Protein AF-A0AA36NH70-F1 (afdb_monomer)

Secondary structure (DSSP, 8-state):
-----------S-SS--TTPPPEEEHHHHHHHHHHHHHHHHHHHHHHHHHHT-TT-TT---EEE-SSS-EEE-STTSS-TTT--HHHHHHHHHHHHHHHTTSPPPHHHHHHHHHHHHHHHH-SEEGGGTEEEEEETTEEEEEEESSTT-S-EEE-HHHHHHHHHHHHHHHHHTT-GGGGTTHHHHHHHHHHHS-GGGTTSTTS-HHHHHHHHHHHHHHHHHS-TTSHHHHHHHHHHHHHHHHHHHHHHH-TT---HHHHHHHHHHTTSS--HHHHHHHHHHHHHHHHHHTT-SHHHHS--SS-TTTSS-HHHHH-SSS--HHHHHHHHHHHHHH--HHHHHHHHHHHHHHHHHHB-BTTB-GGG-TT---TTTTT-B---HHHHHHTT--EEEHHHHHHHHHHHHHHHHHHHHSEEE---GGGSTTSS--

pLDDT: mean 85.21, std 16.35, range [26.17, 98.0]

Mean predicted aligned error: 7.75 Å

Foldseek 3Di:
DDDPDQDDPPPDDDDDDPPDFAAGAQVCLVVLLVLLVVLLVFLLVLLLLQLPPPPAHLFFFWWADDPDTDTDTALLSDDVVQDWLVVSLLLSLLSLLLSLLDQDDPSSLVSSVVNLCCLQPPQDRVRSQWGWDQDVNATFIWHAGHRPDPDIDGALLSLLSSLLSQQSSCVSNVNLCSCVNVLSSVVNSCVNCPPVCLPPPPDDLQSLLSSLLSLLSNLLRHDPPDPSNVVSVVVSVVSVVSSVVVCVVDVVRAYLSNLQSLLSPLVDPDDPVVNVVSVVVNVVNVCQQQVVDVVLVPPPDPPVPRNHGVCRVQPDLWQCLRVLLSLLSSCLRSSPNVSLVSSSVNLVSQSVAFADDQVHPDPLDHPRDDPSRHSFGDTDPVVCVVSVGRIGGSSRSSSSSSSSSSSSSSSVVHHHDHDDPVPPVVVVVD

Organism: NCBI:txid2562239

Sequence (430 aa):
MLAMLGLLVAGLGGALGRDAPAALEASYKERIQGLLNASAEAAAQHLSKRLALKSELFGGYEFEYGEQVRWLHGCLDIVVDRDSVENCVLRQLQALTALCGVPLSKDSKTIVEKHVKHLLKAKSYPSLGMRLQQISGASVFVFQKQPGSSDVDASPAIQASVLMAAARCGEALGKKNYLDDAESWFLGLQKIYPESLWNESFISYHRSAIMWESLAVTALHVGEQSSFHEDLEEYLHRFEAFLRRAWEGNAEYWSFASARALAIRWPSKAAKKQRLLLKRWATEHVDRFLGRSESFRLQKGPEVGISQGILARIGGARYTCGPLQGLASLAAMLMDAELVQVVLQLLEKDVNRYQLSQLNPGPLGEGSETSETLGAFFRDDDQLQLEKRSSMRVDDTAMCLLAISHMLEALTAIKGVVVNTERIDKQEEL

Solvent-accessible surface area (backbone atoms only — not comparable to full-atom values): 23343 Å² total; per-residue (Å²): 141,80,88,79,78,83,78,75,86,71,77,89,69,81,98,76,70,99,76,63,71,35,69,40,51,34,68,58,49,53,53,52,51,52,54,46,50,54,50,38,52,35,23,44,51,25,54,40,56,32,52,53,41,90,90,34,64,67,22,53,45,34,40,36,57,68,100,65,75,47,72,32,36,30,29,53,60,60,61,68,93,68,48,49,22,66,57,42,37,48,33,52,41,44,30,55,36,30,49,36,64,47,94,67,51,76,66,45,46,55,45,50,51,53,50,49,52,44,67,74,71,49,57,63,38,72,31,41,37,30,34,58,42,78,57,95,88,17,41,35,54,32,32,31,64,43,66,95,47,90,54,66,46,72,46,58,48,50,39,26,38,51,44,20,30,36,28,44,37,17,56,66,67,74,36,75,77,56,47,74,60,43,54,42,36,50,51,19,33,48,69,81,54,35,79,89,53,68,86,41,91,87,60,51,70,56,54,54,20,45,25,47,24,18,46,39,52,22,56,74,60,43,56,83,89,37,69,62,35,53,58,50,51,55,49,48,56,55,49,50,55,51,52,49,53,54,39,75,75,31,93,80,60,73,44,41,37,41,39,29,22,33,38,57,51,28,82,42,93,58,58,72,69,56,30,52,50,35,46,50,53,44,50,52,52,50,28,48,36,71,44,67,36,66,78,47,74,68,54,85,63,94,63,82,78,71,62,48,24,50,50,67,75,55,53,76,96,52,66,44,37,73,56,32,32,7,51,21,32,34,22,44,64,67,35,43,47,68,54,39,50,52,47,52,53,51,47,54,50,36,52,75,68,30,32,27,38,101,90,32,45,60,97,59,36,88,93,56,68,48,91,78,51,40,25,33,26,50,70,39,68,70,59,28,58,76,53,72,49,57,58,35,39,45,40,52,25,20,27,34,39,42,17,43,47,34,40,53,57,31,55,73,74,41,46,64,40,86,80,78,70,82,64,62,77,68,66,81,78,117

Radius of gyration: 22.33 Å; Cα contacts (8 Å, |Δi|>4): 635; chains: 1; bounding box: 69×58×55 Å

Structure (mmCIF, N/CA/C/O backbone):
data_AF-A0AA36NH70-F1
#
_entry.id   AF-A0AA36NH70-F1
#
loop_
_atom_site.group_PDB
_atom_site.id
_atom_site.type_symbol
_atom_site.label_atom_id
_atom_site.label_alt_id
_atom_site.label_comp_id
_atom_site.label_asym_id
_atom_site.label_entity_id
_atom_site.label_seq_id
_atom_site.pdbx_PDB_ins_code
_atom_site.Cartn_x
_atom_site.Cartn_y
_atom_site.Cartn_z
_atom_site.occupancy
_atom_site.B_iso_or_equiv
_atom_site.auth_seq_id
_atom_site.auth_comp_id
_atom_site.auth_asym_id
_atom_site.auth_atom_id
_atom_site.pdbx_PDB_model_num
ATOM 1 N N . MET A 1 1 ? 25.972 1.849 -22.869 1.00 27.44 1 MET A N 1
ATOM 2 C CA . MET A 1 1 ? 24.838 0.921 -22.664 1.00 27.44 1 MET A CA 1
ATOM 3 C C . MET A 1 1 ? 25.370 -0.504 -22.720 1.00 27.44 1 MET A C 1
ATOM 5 O O . MET A 1 1 ? 25.404 -1.093 -23.789 1.00 27.44 1 MET A O 1
ATOM 9 N N . LEU A 1 2 ? 25.879 -1.015 -21.599 1.00 26.45 2 LEU A N 1
ATOM 10 C CA . LEU A 1 2 ? 26.348 -2.397 -21.472 1.00 26.45 2 LEU A CA 1
ATOM 11 C C . LEU A 1 2 ? 25.285 -3.173 -20.694 1.00 26.45 2 LEU A C 1
ATOM 13 O O . LEU A 1 2 ? 24.949 -2.800 -19.572 1.00 26.45 2 LEU A O 1
ATOM 17 N N . ALA A 1 3 ? 24.741 -4.217 -21.313 1.00 29.30 3 ALA A N 1
ATOM 18 C CA . ALA A 1 3 ? 23.905 -5.200 -20.648 1.00 29.30 3 ALA A CA 1
ATOM 19 C C . ALA A 1 3 ? 24.790 -6.012 -19.687 1.00 29.30 3 ALA A C 1
ATOM 21 O O . ALA A 1 3 ? 25.536 -6.884 -20.123 1.00 29.30 3 ALA A O 1
ATOM 22 N N . MET A 1 4 ? 24.744 -5.708 -18.388 1.00 30.70 4 MET A N 1
ATOM 23 C CA . MET A 1 4 ? 25.262 -6.622 -17.370 1.00 30.70 4 MET A CA 1
ATOM 24 C C . MET A 1 4 ? 24.260 -7.768 -17.213 1.00 30.70 4 MET A C 1
ATOM 26 O O . MET A 1 4 ? 23.215 -7.613 -16.580 1.00 30.70 4 MET A O 1
ATOM 30 N N . LEU A 1 5 ? 24.577 -8.919 -17.809 1.00 36.41 5 LEU A N 1
ATOM 31 C CA . LEU A 1 5 ? 23.984 -10.190 -17.408 1.00 36.41 5 LEU A CA 1
ATOM 32 C C . LEU A 1 5 ? 24.400 -10.462 -15.957 1.00 36.41 5 LEU A C 1
ATOM 34 O O . LEU A 1 5 ? 25.555 -10.785 -15.694 1.00 36.41 5 LEU A O 1
ATOM 38 N N . GLY A 1 6 ? 23.458 -10.358 -15.020 1.00 35.00 6 GLY A N 1
ATOM 39 C CA . GLY A 1 6 ? 23.617 -10.962 -13.701 1.00 35.00 6 GLY A CA 1
ATOM 40 C C . GLY A 1 6 ? 23.665 -12.480 -13.864 1.00 35.00 6 GLY A C 1
ATOM 41 O O . GLY A 1 6 ? 22.633 -13.112 -14.091 1.00 35.00 6 GLY A O 1
ATOM 42 N N . LEU A 1 7 ? 24.865 -13.056 -13.812 1.00 38.28 7 LEU A N 1
ATOM 43 C CA . LEU A 1 7 ? 25.080 -14.499 -13.861 1.00 38.28 7 LEU A CA 1
ATOM 44 C C . LEU A 1 7 ? 24.670 -15.113 -12.517 1.00 38.28 7 LEU A C 1
ATOM 46 O O . LEU A 1 7 ? 25.350 -14.968 -11.504 1.00 38.28 7 LEU A O 1
ATOM 50 N N . LEU A 1 8 ? 23.547 -15.833 -12.522 1.00 44.66 8 LEU A N 1
ATOM 51 C CA . LEU A 1 8 ? 23.247 -16.835 -11.505 1.00 44.66 8 LEU A CA 1
ATOM 52 C C . LEU A 1 8 ? 24.338 -17.908 -11.563 1.00 44.66 8 LEU A C 1
ATOM 54 O O . LEU A 1 8 ? 24.499 -18.577 -12.584 1.00 44.66 8 LEU A O 1
ATOM 58 N N . VAL A 1 9 ? 25.039 -18.138 -10.452 1.00 42.31 9 VAL A N 1
ATOM 59 C CA . VAL A 1 9 ? 25.768 -19.396 -10.256 1.00 42.31 9 VAL A CA 1
ATOM 60 C C . VAL A 1 9 ? 24.725 -20.472 -9.948 1.00 42.31 9 VAL A C 1
ATOM 62 O O . VAL A 1 9 ? 24.492 -20.838 -8.799 1.00 42.31 9 VAL A O 1
ATOM 65 N N . ALA A 1 10 ? 24.040 -20.948 -10.986 1.00 41.44 10 ALA A N 1
ATOM 66 C CA . ALA A 1 10 ? 23.302 -22.196 -10.913 1.00 41.44 10 ALA A CA 1
ATOM 67 C C . ALA A 1 10 ? 24.340 -23.320 -10.982 1.00 41.44 10 ALA A C 1
ATOM 69 O O . ALA A 1 10 ? 24.957 -23.545 -12.023 1.00 41.44 10 ALA A O 1
ATOM 70 N N . GLY A 1 11 ? 24.583 -23.990 -9.855 1.00 31.78 11 GLY A N 1
ATOM 71 C CA . GLY A 1 11 ? 25.415 -25.187 -9.829 1.00 31.78 11 GLY A CA 1
ATOM 72 C C . GLY A 1 11 ? 24.916 -26.188 -10.872 1.00 31.78 11 GLY A C 1
ATOM 73 O O . GLY A 1 11 ? 23.765 -26.620 -10.831 1.00 31.78 11 GLY A O 1
ATOM 74 N N . LEU A 1 12 ? 25.780 -26.523 -11.829 1.00 33.38 12 LEU A N 1
ATOM 75 C CA . LEU A 1 12 ? 25.567 -27.592 -12.796 1.00 33.38 12 LEU A CA 1
ATOM 76 C C . LEU A 1 12 ? 25.369 -28.918 -12.051 1.00 33.38 12 LEU A C 1
ATOM 78 O O . LEU A 1 12 ? 26.298 -29.418 -11.422 1.00 33.38 12 LEU A O 1
ATOM 82 N N . GLY A 1 13 ? 24.173 -29.500 -12.153 1.00 26.17 13 GLY A N 1
ATOM 83 C CA . GLY A 1 13 ? 23.936 -30.891 -11.768 1.00 26.17 13 GLY A CA 1
ATOM 84 C C . GLY A 1 13 ? 22.535 -31.177 -11.240 1.00 26.17 13 GLY A C 1
ATOM 85 O O . GLY A 1 13 ? 22.262 -30.964 -10.070 1.00 26.17 13 GLY A O 1
ATOM 86 N N . GLY A 1 14 ? 21.680 -31.712 -12.116 1.00 28.19 14 GLY A N 1
ATOM 87 C CA . GLY A 1 14 ? 20.638 -32.703 -11.817 1.00 28.19 14 GLY A CA 1
ATOM 88 C C . GLY A 1 14 ? 19.813 -32.577 -10.528 1.00 28.19 14 GLY A C 1
ATOM 89 O O . GLY A 1 14 ? 20.252 -32.941 -9.446 1.00 28.19 14 GLY A O 1
ATOM 90 N N . ALA A 1 15 ? 18.529 -32.258 -10.698 1.00 37.06 15 ALA A N 1
ATOM 91 C CA . ALA A 1 15 ? 17.445 -32.763 -9.852 1.00 37.06 15 ALA A CA 1
ATOM 92 C C . ALA A 1 15 ? 17.518 -32.501 -8.330 1.00 37.06 15 ALA A C 1
ATOM 94 O O . ALA A 1 15 ? 17.028 -33.323 -7.572 1.00 37.06 15 ALA A O 1
ATOM 95 N N . LEU A 1 16 ? 18.021 -31.361 -7.853 1.00 38.53 16 LEU A N 1
ATOM 96 C CA . LEU A 1 16 ? 17.835 -30.919 -6.461 1.00 38.53 16 LEU A CA 1
ATOM 97 C C . LEU A 1 16 ? 17.857 -29.386 -6.398 1.00 38.53 16 LEU A C 1
ATOM 99 O O . LEU A 1 16 ? 18.796 -28.773 -6.891 1.00 38.53 16 LEU A O 1
ATOM 103 N N . GLY A 1 17 ? 16.850 -28.764 -5.770 1.00 37.66 17 GLY A N 1
ATOM 104 C CA . GLY A 1 17 ? 16.964 -27.351 -5.384 1.00 37.66 17 GLY A CA 1
ATOM 105 C C . GLY A 1 17 ? 15.691 -26.506 -5.344 1.00 37.66 17 GLY A C 1
ATOM 106 O O . GLY A 1 17 ? 15.771 -25.325 -5.648 1.00 37.66 17 GLY A O 1
ATOM 107 N N . ARG A 1 18 ? 14.530 -27.040 -4.936 1.00 46.75 18 ARG A N 1
ATOM 108 C CA . ARG A 1 18 ? 13.398 -26.179 -4.517 1.00 46.75 18 ARG A CA 1
ATOM 109 C C . ARG A 1 18 ? 13.630 -25.487 -3.158 1.00 46.75 18 ARG A C 1
ATOM 111 O O . ARG A 1 18 ? 12.775 -24.726 -2.729 1.00 46.75 18 ARG A O 1
ATOM 118 N N . ASP A 1 19 ? 14.785 -25.720 -2.523 1.00 46.69 19 ASP A N 1
ATOM 119 C CA . ASP A 1 19 ? 15.074 -25.315 -1.140 1.00 46.69 19 ASP A CA 1
ATOM 120 C C . ASP A 1 19 ? 16.402 -24.549 -0.955 1.00 46.69 19 ASP A C 1
ATOM 122 O O . ASP A 1 19 ? 16.800 -24.293 0.182 1.00 46.69 19 ASP A O 1
ATOM 126 N N . ALA A 1 20 ? 17.126 -24.186 -2.023 1.00 54.47 20 ALA A N 1
ATOM 127 C CA . ALA A 1 20 ? 18.326 -23.364 -1.854 1.00 54.47 20 ALA A CA 1
ATOM 128 C C . ALA A 1 20 ? 17.901 -21.905 -1.587 1.00 54.47 20 ALA A C 1
ATOM 130 O O . ALA A 1 20 ? 17.235 -21.319 -2.443 1.00 54.47 20 ALA A O 1
ATOM 131 N N . PRO A 1 21 ? 18.245 -21.308 -0.427 1.00 64.19 21 PRO A N 1
ATOM 132 C CA . PRO A 1 21 ? 17.917 -19.913 -0.160 1.00 64.19 21 PRO A CA 1
ATOM 133 C C . PRO A 1 21 ? 18.558 -19.014 -1.220 1.00 64.19 21 PRO A C 1
ATOM 135 O O . PRO A 1 21 ? 19.687 -19.273 -1.647 1.00 64.19 21 PRO A O 1
ATOM 138 N N . ALA A 1 22 ? 17.846 -17.957 -1.623 1.00 79.25 22 ALA A N 1
ATOM 139 C CA . ALA A 1 22 ? 18.359 -16.983 -2.577 1.00 79.25 22 ALA A CA 1
ATOM 140 C C . ALA A 1 22 ? 19.753 -16.477 -2.159 1.00 79.25 22 ALA A C 1
ATOM 142 O O . ALA A 1 22 ? 20.001 -16.130 -0.999 1.00 79.25 22 ALA A O 1
ATOM 143 N N . ALA A 1 23 ? 20.662 -16.433 -3.129 1.00 85.38 23 ALA A N 1
ATOM 144 C CA . ALA A 1 23 ? 21.997 -15.877 -2.998 1.00 85.38 23 ALA A CA 1
ATOM 145 C C . ALA A 1 23 ? 22.231 -14.910 -4.159 1.00 85.38 23 ALA A C 1
ATOM 147 O O . ALA A 1 23 ? 21.772 -15.153 -5.275 1.00 85.38 23 ALA A O 1
ATOM 148 N N . LEU A 1 24 ? 22.928 -13.811 -3.887 1.00 87.00 24 LEU A N 1
ATOM 149 C CA . LEU A 1 24 ? 23.236 -12.782 -4.879 1.00 87.00 24 LEU A CA 1
ATOM 150 C C . LEU A 1 24 ? 24.741 -12.598 -4.976 1.00 87.00 24 LEU A C 1
ATOM 152 O O . LEU A 1 24 ? 25.453 -12.781 -3.990 1.00 87.00 24 LEU A O 1
ATOM 156 N N . GLU A 1 25 ? 25.223 -12.176 -6.141 1.00 89.56 25 GLU A N 1
ATOM 157 C CA . GLU A 1 25 ? 26.582 -11.659 -6.253 1.00 89.56 25 GLU A CA 1
ATOM 158 C C . GLU A 1 25 ? 26.774 -10.514 -5.242 1.00 89.56 25 GLU A C 1
ATOM 160 O O . GLU A 1 25 ? 25.936 -9.613 -5.144 1.00 89.56 25 GLU A O 1
ATOM 165 N N . ALA A 1 26 ? 27.858 -10.561 -4.464 1.00 90.69 26 ALA A N 1
ATOM 166 C CA . ALA A 1 26 ? 28.104 -9.606 -3.385 1.00 90.69 26 ALA A CA 1
ATOM 167 C C . ALA A 1 26 ? 28.136 -8.151 -3.886 1.00 90.69 26 ALA A C 1
ATOM 169 O O . ALA A 1 26 ? 27.517 -7.286 -3.267 1.00 90.69 26 ALA A O 1
ATOM 170 N N . SER A 1 27 ? 28.778 -7.906 -5.035 1.00 92.75 27 SER A N 1
ATOM 171 C CA . SER A 1 27 ? 28.872 -6.576 -5.651 1.00 92.75 27 SER A CA 1
ATOM 172 C C . SER A 1 27 ? 27.488 -6.047 -6.067 1.00 92.75 27 SER A C 1
ATOM 174 O O . SER A 1 27 ? 27.124 -4.909 -5.761 1.00 92.75 27 SER A O 1
ATOM 176 N N . TYR A 1 28 ? 26.669 -6.901 -6.696 1.00 92.44 28 TYR A N 1
ATOM 177 C CA . TYR A 1 28 ? 25.306 -6.572 -7.095 1.00 92.44 28 TYR A CA 1
ATOM 178 C C . TYR A 1 28 ? 24.450 -6.260 -5.873 1.00 92.44 28 TYR A C 1
ATOM 180 O O . TYR A 1 28 ? 23.767 -5.239 -5.869 1.00 92.44 28 TYR A O 1
ATOM 188 N N . LYS A 1 29 ? 24.524 -7.103 -4.831 1.00 94.56 29 LYS A N 1
ATOM 189 C CA . LYS A 1 29 ? 23.794 -6.923 -3.572 1.00 94.56 29 LYS A CA 1
ATOM 190 C C . LYS A 1 29 ? 24.102 -5.565 -2.937 1.00 94.56 29 LYS A C 1
ATOM 192 O O . LYS A 1 29 ? 23.177 -4.846 -2.572 1.00 94.56 29 LYS A O 1
ATOM 197 N N . GLU A 1 30 ? 25.378 -5.215 -2.804 1.00 96.06 30 GLU A N 1
ATOM 198 C CA . GLU A 1 30 ? 25.799 -3.945 -2.203 1.00 96.06 30 GLU A CA 1
ATOM 199 C C . GLU A 1 30 ? 25.277 -2.746 -3.006 1.00 96.06 30 GLU A C 1
ATOM 201 O O . GLU A 1 30 ? 24.639 -1.847 -2.453 1.00 96.06 30 GLU A O 1
ATOM 206 N N . ARG A 1 31 ? 25.460 -2.778 -4.329 1.00 97.12 31 ARG A N 1
ATOM 207 C CA . ARG A 1 31 ? 25.008 -1.720 -5.237 1.00 97.12 31 ARG A CA 1
ATOM 208 C C . ARG A 1 31 ? 23.489 -1.541 -5.214 1.00 97.12 31 ARG A C 1
ATOM 210 O O . ARG A 1 31 ? 23.018 -0.411 -5.085 1.00 97.12 31 ARG A O 1
ATOM 217 N N . ILE A 1 32 ? 22.720 -2.629 -5.335 1.00 97.12 32 ILE A N 1
ATOM 218 C CA . ILE A 1 32 ? 21.254 -2.545 -5.354 1.00 97.12 32 ILE A CA 1
ATOM 219 C C . ILE A 1 32 ? 20.715 -2.104 -3.994 1.00 97.12 32 ILE A C 1
ATOM 221 O O . ILE A 1 32 ? 19.823 -1.266 -3.937 1.00 97.12 32 ILE A O 1
ATOM 225 N N . GLN A 1 33 ? 21.298 -2.579 -2.891 1.00 97.56 33 GLN A N 1
ATOM 226 C CA . GLN A 1 33 ? 20.913 -2.142 -1.551 1.00 97.56 33 GLN A CA 1
ATOM 227 C C . GLN A 1 33 ? 21.188 -0.644 -1.345 1.00 97.56 33 GLN A C 1
ATOM 229 O O . GLN A 1 33 ? 20.354 0.050 -0.765 1.00 97.56 33 GLN A O 1
ATOM 234 N N . GLY A 1 34 ? 22.312 -0.124 -1.853 1.00 98.00 34 GLY A N 1
ATOM 235 C CA . GLY A 1 34 ? 22.611 1.310 -1.848 1.00 98.00 34 GLY A CA 1
ATOM 236 C C . GLY A 1 34 ? 21.581 2.135 -2.625 1.00 98.00 34 GLY A C 1
ATOM 237 O O . GLY A 1 34 ? 21.043 3.105 -2.088 1.00 98.00 34 GLY A O 1
ATOM 238 N N . LEU A 1 35 ? 21.248 1.710 -3.850 1.00 97.94 35 LEU A N 1
ATOM 239 C CA . LEU A 1 35 ? 20.232 2.357 -4.689 1.00 97.94 35 LEU A CA 1
ATOM 240 C C . LEU A 1 35 ? 18.858 2.387 -4.001 1.00 97.94 35 LEU A C 1
ATOM 242 O O . LEU A 1 35 ? 18.221 3.436 -3.913 1.00 97.94 35 LEU A O 1
ATOM 246 N N . LEU A 1 36 ? 18.416 1.237 -3.490 1.00 98.00 36 LEU A N 1
ATOM 247 C CA . LEU A 1 36 ? 17.116 1.090 -2.841 1.00 98.00 36 LEU A CA 1
ATOM 248 C C . LEU A 1 36 ? 17.023 1.893 -1.537 1.00 98.00 36 LEU A C 1
ATOM 250 O O . LEU A 1 36 ? 15.992 2.512 -1.290 1.00 98.00 36 LEU A O 1
ATOM 254 N N . ASN A 1 37 ? 18.090 1.952 -0.733 1.00 97.75 37 ASN A N 1
ATOM 255 C CA . ASN A 1 37 ? 18.123 2.788 0.473 1.00 97.75 37 ASN A CA 1
ATOM 256 C C . ASN A 1 37 ? 17.967 4.277 0.138 1.00 97.75 37 ASN A C 1
ATOM 258 O O . ASN A 1 37 ? 17.120 4.946 0.729 1.00 97.75 37 ASN A O 1
ATOM 262 N N . ALA A 1 38 ? 18.738 4.785 -0.829 1.00 97.44 38 ALA A N 1
ATOM 263 C CA . ALA A 1 38 ? 18.649 6.184 -1.249 1.00 97.44 38 ALA A CA 1
ATOM 264 C C . ALA A 1 38 ? 17.255 6.521 -1.805 1.00 97.44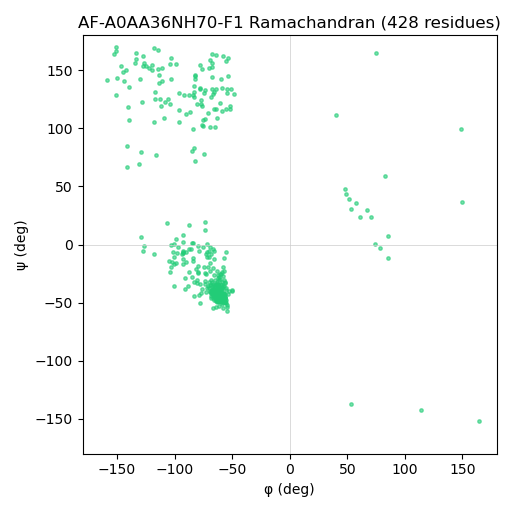 38 ALA A C 1
ATOM 266 O O . ALA A 1 38 ? 16.673 7.554 -1.471 1.00 97.44 38 ALA A O 1
ATOM 267 N N . SER A 1 39 ? 16.689 5.614 -2.606 1.00 97.88 39 SER A N 1
ATOM 268 C CA . SER A 1 39 ? 15.343 5.763 -3.155 1.00 97.88 39 SER A CA 1
ATOM 269 C C . SER A 1 39 ? 14.262 5.776 -2.070 1.00 97.88 39 SER A C 1
ATOM 271 O O . SER A 1 39 ? 13.388 6.647 -2.094 1.00 97.88 39 SER A O 1
ATOM 273 N N . ALA A 1 40 ? 14.340 4.861 -1.095 1.00 97.81 40 ALA A N 1
ATOM 274 C CA . ALA A 1 40 ? 13.416 4.799 0.036 1.00 97.81 40 ALA A CA 1
ATOM 275 C C . ALA A 1 40 ? 13.474 6.071 0.887 1.00 97.81 40 ALA A C 1
ATOM 277 O O . ALA A 1 40 ? 12.431 6.597 1.271 1.00 97.81 40 ALA A O 1
ATOM 278 N N . GLU A 1 41 ? 14.675 6.590 1.152 1.00 97.12 41 GLU A N 1
ATOM 279 C CA . GLU A 1 41 ? 14.849 7.838 1.892 1.00 97.12 41 GLU A CA 1
ATOM 280 C C . GLU A 1 41 ? 14.211 9.020 1.150 1.00 97.12 41 GLU A C 1
ATOM 282 O O . GLU A 1 41 ? 13.412 9.752 1.738 1.00 97.12 41 GLU A O 1
ATOM 287 N N . ALA A 1 42 ? 14.488 9.174 -0.148 1.00 96.81 42 ALA A N 1
ATOM 288 C CA . ALA A 1 42 ? 13.908 10.243 -0.960 1.00 96.81 42 ALA A CA 1
ATOM 289 C C . ALA A 1 42 ? 12.372 10.150 -1.034 1.00 96.81 42 ALA A C 1
ATOM 291 O O . ALA A 1 42 ? 11.679 11.155 -0.857 1.00 96.81 42 ALA A O 1
ATOM 292 N N . ALA A 1 43 ? 11.824 8.947 -1.221 1.00 97.19 43 ALA A N 1
ATOM 293 C CA . ALA A 1 43 ? 10.381 8.711 -1.245 1.00 97.19 43 ALA A CA 1
ATOM 294 C C . ALA A 1 43 ? 9.721 8.991 0.117 1.00 97.19 43 ALA A C 1
ATOM 296 O O . ALA A 1 43 ? 8.678 9.643 0.184 1.00 97.19 43 ALA A O 1
ATOM 297 N N . ALA A 1 44 ? 10.341 8.564 1.220 1.00 97.00 44 ALA A N 1
ATOM 298 C CA . ALA A 1 44 ? 9.854 8.849 2.568 1.00 97.00 44 ALA A CA 1
ATOM 299 C C . ALA A 1 44 ? 9.881 10.355 2.874 1.00 97.00 44 ALA A C 1
ATOM 301 O O . ALA A 1 44 ? 8.921 10.891 3.432 1.00 97.00 44 ALA A O 1
ATOM 302 N N . GLN A 1 45 ? 10.942 11.058 2.465 1.00 95.31 45 GLN A N 1
ATOM 303 C CA . GLN A 1 45 ? 11.025 12.515 2.575 1.00 95.31 45 GLN A CA 1
ATOM 304 C C . GLN A 1 45 ? 9.933 13.206 1.749 1.00 95.31 45 GLN A C 1
ATOM 306 O O . GLN A 1 45 ? 9.300 14.136 2.253 1.00 95.31 45 GLN A O 1
ATOM 311 N N . HIS A 1 46 ? 9.673 12.744 0.522 1.00 94.50 46 HIS A N 1
ATOM 312 C CA . HIS A 1 46 ? 8.585 13.254 -0.313 1.00 94.50 46 HIS A CA 1
ATOM 313 C C . HIS A 1 46 ? 7.225 13.105 0.383 1.00 94.50 46 HIS A C 1
ATOM 315 O O . HIS A 1 46 ? 6.532 14.101 0.601 1.00 94.50 46 HIS A O 1
ATOM 321 N N . LEU A 1 47 ? 6.866 11.887 0.808 1.00 94.81 47 LEU A N 1
ATOM 322 C CA . LEU A 1 47 ? 5.595 11.626 1.495 1.00 94.81 47 LEU A CA 1
ATOM 323 C C . LEU A 1 47 ? 5.463 12.436 2.790 1.00 94.81 47 LEU A C 1
ATOM 325 O O . LEU A 1 47 ? 4.406 13.002 3.062 1.00 94.81 47 LEU A O 1
ATOM 329 N N . SER A 1 48 ? 6.544 12.544 3.566 1.00 93.50 48 SER A N 1
ATOM 330 C CA . SER A 1 48 ? 6.584 13.343 4.793 1.00 93.50 48 SER A CA 1
ATOM 331 C C . SER A 1 48 ? 6.307 14.823 4.509 1.00 93.50 48 SER A C 1
ATOM 333 O O . SER A 1 48 ? 5.442 15.416 5.153 1.00 93.50 48 SER A O 1
ATOM 335 N N . LYS A 1 49 ? 6.942 15.407 3.481 1.00 90.69 49 LYS A N 1
ATOM 336 C CA . LYS A 1 49 ? 6.660 16.782 3.028 1.00 90.69 49 LYS A CA 1
ATOM 337 C C . LYS A 1 49 ? 5.204 16.955 2.604 1.00 90.69 49 LYS A C 1
ATOM 339 O O . LYS A 1 49 ? 4.600 17.966 2.957 1.00 90.69 49 LYS A O 1
ATOM 344 N N . ARG A 1 50 ? 4.627 15.980 1.887 1.00 90.12 50 ARG A N 1
ATOM 345 C CA . ARG A 1 50 ? 3.219 16.053 1.467 1.00 90.12 50 ARG A CA 1
ATOM 346 C C . ARG A 1 50 ? 2.266 16.045 2.652 1.00 90.12 50 ARG A C 1
ATOM 348 O O . ARG A 1 50 ? 1.421 16.927 2.763 1.00 90.12 50 ARG A O 1
ATOM 355 N N . LEU A 1 51 ? 2.487 15.137 3.596 1.00 87.50 51 LEU A N 1
ATOM 356 C CA . LEU A 1 51 ? 1.727 15.067 4.839 1.00 87.50 51 LEU A CA 1
ATOM 357 C C . LEU A 1 51 ? 1.963 16.288 5.755 1.00 87.50 51 LEU A C 1
ATOM 359 O O . LEU A 1 51 ? 1.143 16.563 6.629 1.00 87.50 51 LEU A O 1
ATOM 363 N N . ALA A 1 52 ? 3.052 17.041 5.587 1.00 85.38 52 ALA A N 1
ATOM 364 C CA . ALA A 1 52 ? 3.374 18.213 6.404 1.00 85.38 52 ALA A CA 1
ATOM 365 C C . ALA A 1 52 ? 2.701 19.521 5.956 1.00 85.38 52 ALA A C 1
ATOM 367 O O . ALA A 1 52 ? 2.955 20.564 6.570 1.00 85.38 52 ALA A O 1
ATOM 368 N N . LEU A 1 53 ? 1.871 19.504 4.908 1.00 82.12 53 LEU A N 1
ATOM 369 C CA . LEU A 1 53 ? 1.183 20.698 4.421 1.00 82.12 53 LEU A CA 1
ATOM 370 C C . LEU A 1 53 ? 0.441 21.426 5.554 1.00 82.12 53 LEU A C 1
ATOM 372 O O . LEU A 1 53 ? -0.459 20.888 6.199 1.00 82.12 53 LEU A O 1
ATOM 376 N N . LYS A 1 54 ? 0.876 22.664 5.832 1.00 57.75 54 LYS A N 1
ATOM 377 C CA . LYS A 1 54 ? 0.630 23.359 7.109 1.00 57.75 54 LYS A CA 1
ATOM 378 C C . LYS A 1 54 ? -0.853 23.569 7.445 1.00 57.75 54 LYS A C 1
ATOM 380 O O . LYS A 1 54 ? -1.168 23.664 8.631 1.00 57.75 54 LYS A O 1
ATOM 385 N N . SER A 1 55 ? -1.743 23.613 6.455 1.00 60.09 55 SER A N 1
ATOM 386 C CA . SER A 1 55 ? -3.178 23.873 6.628 1.00 60.09 55 SER A CA 1
ATOM 387 C C . SER A 1 55 ? -4.071 22.629 6.587 1.00 60.09 55 SER A C 1
ATOM 389 O O . SER A 1 55 ? -5.203 22.709 7.057 1.00 60.09 55 SER A O 1
ATOM 391 N N . GLU A 1 56 ? -3.600 21.485 6.080 1.00 73.81 56 GLU A N 1
ATOM 392 C CA . GLU A 1 56 ? -4.484 20.371 5.704 1.00 73.81 56 GLU A CA 1
ATOM 393 C C . GLU A 1 56 ? -3.888 19.016 6.099 1.00 73.81 56 GLU A C 1
ATOM 395 O O . GLU A 1 56 ? -2.932 18.520 5.505 1.00 73.81 56 GLU A O 1
ATOM 400 N N . LEU A 1 57 ? -4.466 18.398 7.135 1.00 87.25 57 LEU A N 1
ATOM 401 C CA . LEU A 1 57 ? -4.218 16.984 7.420 1.00 87.25 57 LEU A CA 1
ATOM 402 C C . LEU A 1 57 ? -4.819 16.137 6.305 1.00 87.25 57 LEU A C 1
ATOM 404 O O . LEU A 1 57 ? -5.874 16.493 5.786 1.00 87.25 57 LEU A O 1
ATOM 408 N N . PHE A 1 58 ? -4.154 15.036 5.954 1.00 86.75 58 PHE A N 1
ATOM 409 C CA . PHE A 1 58 ? -4.441 14.269 4.744 1.00 86.75 58 PHE A CA 1
ATOM 410 C C . PHE A 1 58 ? -4.564 15.178 3.503 1.00 86.75 58 PHE A C 1
ATOM 412 O O . PHE A 1 58 ? -5.551 15.133 2.771 1.00 86.75 58 PHE A O 1
ATOM 419 N N . GLY A 1 59 ? -3.595 16.085 3.344 1.00 82.00 59 GLY A N 1
ATOM 420 C CA . GLY A 1 59 ? -3.502 17.014 2.224 1.00 82.00 59 GLY A CA 1
ATOM 421 C C . GLY A 1 59 ? -2.428 16.607 1.210 1.00 82.00 59 GLY A C 1
ATOM 422 O O . GLY A 1 59 ? -1.431 15.976 1.561 1.00 82.00 59 GLY A O 1
ATOM 423 N N . GLY A 1 60 ? -2.592 17.046 -0.039 1.00 83.12 60 GLY A N 1
ATOM 424 C CA . GLY A 1 60 ? -1.604 16.896 -1.116 1.00 83.12 60 GLY A CA 1
ATOM 425 C C . GLY A 1 60 ? -1.654 15.532 -1.792 1.00 83.12 60 GLY A C 1
ATOM 426 O O . GLY A 1 60 ? -0.657 14.820 -1.786 1.00 83.12 60 GLY A O 1
ATOM 427 N N . TYR A 1 61 ? -2.814 15.194 -2.349 1.00 88.62 61 TYR A N 1
ATOM 428 C CA . TYR A 1 61 ? -3.132 13.900 -2.943 1.00 88.62 61 TYR A CA 1
ATOM 429 C C . TYR A 1 61 ? -2.535 13.699 -4.347 1.00 88.62 61 TYR A C 1
ATOM 431 O O . TYR A 1 61 ? -1.896 12.678 -4.615 1.00 88.62 61 TYR A O 1
ATOM 439 N N . GLU A 1 62 ? -2.740 14.664 -5.243 1.00 91.50 62 GLU A N 1
ATOM 440 C CA . GLU A 1 62 ? -2.411 14.532 -6.666 1.00 91.50 62 GLU A CA 1
ATOM 441 C C . GLU A 1 62 ? -1.802 15.830 -7.200 1.00 91.50 62 GLU A C 1
ATOM 443 O O . GLU A 1 62 ? -2.280 16.922 -6.907 1.00 91.50 62 GLU A O 1
ATOM 448 N N . PHE A 1 63 ? -0.732 15.709 -7.979 1.00 90.50 63 PHE A N 1
ATOM 449 C CA . PHE A 1 63 ? -0.057 16.805 -8.658 1.00 90.50 63 PHE A CA 1
ATOM 450 C C . PHE A 1 63 ? -0.311 16.699 -10.151 1.00 90.50 63 PHE A C 1
ATOM 452 O O . PHE A 1 63 ? 0.212 15.798 -10.807 1.00 90.50 63 PHE A O 1
ATOM 459 N N . GLU A 1 64 ? -1.121 17.601 -10.687 1.00 89.62 64 GLU A N 1
ATOM 460 C CA . GLU A 1 64 ? -1.390 17.675 -12.117 1.00 89.62 64 GLU A CA 1
ATOM 461 C C . GLU A 1 64 ? -0.342 18.552 -12.796 1.00 89.62 64 GLU A C 1
ATOM 463 O O . GLU A 1 64 ? -0.086 19.685 -12.376 1.00 89.62 64 GLU A O 1
ATOM 468 N N . TYR A 1 65 ? 0.256 18.007 -13.851 1.00 83.81 65 TYR A N 1
ATOM 469 C CA . TYR A 1 65 ? 1.217 18.698 -14.702 1.00 83.81 65 TYR A CA 1
ATOM 470 C C . TYR A 1 65 ? 0.613 18.892 -16.101 1.00 83.81 65 TYR A C 1
ATOM 472 O O . TYR A 1 65 ? -0.088 18.024 -16.620 1.00 83.81 65 TYR A O 1
ATOM 480 N N . GLY A 1 66 ? 0.836 20.069 -16.691 1.00 76.88 66 GLY A N 1
ATOM 481 C CA . GLY A 1 66 ? 0.197 20.523 -17.930 1.00 76.88 66 GLY A CA 1
ATOM 482 C C . GLY A 1 66 ? 0.375 22.033 -18.123 1.00 76.88 66 GLY A C 1
ATOM 483 O O . GLY A 1 66 ? 1.332 22.604 -17.606 1.00 76.88 66 GLY A O 1
ATOM 484 N N . GLU A 1 67 ? -0.558 22.696 -18.821 1.00 72.00 67 GLU A N 1
ATOM 485 C CA . GLU A 1 67 ? -0.519 24.160 -19.032 1.00 72.00 67 GLU A CA 1
ATOM 486 C C . GLU A 1 67 ? -0.521 24.955 -17.717 1.00 72.00 67 GLU A C 1
ATOM 488 O O . GLU A 1 67 ? 0.090 26.019 -17.622 1.00 72.00 67 GLU A O 1
ATOM 493 N N . GLN A 1 68 ? -1.189 24.425 -16.688 1.00 75.44 68 GLN A N 1
ATOM 494 C CA . GLN A 1 68 ? -1.131 24.935 -15.324 1.00 75.44 68 GLN A CA 1
ATOM 495 C C . GLN A 1 68 ? -0.802 23.794 -14.371 1.00 75.44 68 GLN A C 1
ATOM 497 O O . GLN A 1 68 ? -1.517 22.797 -14.296 1.00 75.44 68 GLN A O 1
ATOM 502 N N . VAL A 1 69 ? 0.281 23.970 -13.624 1.00 81.06 69 VAL A N 1
ATOM 503 C CA . VAL A 1 69 ? 0.678 23.055 -12.558 1.00 81.06 69 VAL A CA 1
ATOM 504 C C . VAL A 1 69 ? -0.197 23.313 -11.335 1.00 81.06 69 VAL A C 1
ATOM 506 O O . VAL A 1 69 ? -0.247 24.442 -10.842 1.00 81.06 69 VAL A O 1
ATOM 509 N N . ARG A 1 70 ? -0.875 22.279 -10.823 1.00 86.88 70 ARG A N 1
ATOM 510 C CA . ARG A 1 70 ? -1.720 22.404 -9.624 1.00 86.88 70 ARG A CA 1
ATOM 511 C C . ARG A 1 70 ? -1.692 21.158 -8.747 1.00 86.88 70 ARG A C 1
ATOM 513 O O . ARG A 1 70 ? -1.594 20.035 -9.233 1.00 86.88 70 ARG A O 1
ATOM 520 N N . TRP A 1 71 ? -1.831 21.374 -7.443 1.00 86.44 71 TRP A N 1
ATOM 521 C CA . TRP A 1 71 ? -2.057 20.311 -6.470 1.00 86.44 71 TRP A CA 1
ATOM 522 C C . TRP A 1 71 ? -3.552 20.178 -6.178 1.00 86.44 71 TRP A C 1
ATOM 524 O O . TRP A 1 71 ? -4.218 21.160 -5.855 1.00 86.44 71 TRP A O 1
ATOM 534 N N . LEU A 1 72 ? -4.058 18.951 -6.251 1.00 89.19 72 LEU A N 1
ATOM 535 C CA . LEU A 1 72 ? -5.334 18.550 -5.672 1.00 89.19 72 LEU A CA 1
ATOM 536 C C . LEU A 1 72 ? -5.041 18.081 -4.249 1.00 89.19 72 LEU A C 1
ATOM 538 O O . LEU A 1 72 ? -4.328 17.090 -4.042 1.00 89.19 72 LEU A O 1
ATOM 542 N N . HIS A 1 73 ? -5.515 18.833 -3.260 1.00 88.56 73 HIS A N 1
ATOM 543 C CA . HIS A 1 73 ? -5.098 18.608 -1.886 1.00 88.56 73 HIS A CA 1
ATOM 544 C C . HIS A 1 73 ? -6.004 17.626 -1.144 1.00 88.56 73 HIS A C 1
ATOM 546 O O . HIS A 1 73 ? -5.476 16.793 -0.409 1.00 88.56 73 HIS A O 1
ATOM 552 N N . GLY A 1 74 ? -7.318 17.668 -1.368 1.00 90.06 74 GLY A N 1
ATOM 553 C CA . GLY A 1 74 ? -8.282 16.780 -0.730 1.00 90.06 74 GLY A CA 1
ATOM 554 C C . GLY A 1 74 ? -8.997 15.825 -1.686 1.00 90.06 74 GLY A C 1
ATOM 555 O O . GLY A 1 74 ? -9.021 15.987 -2.903 1.00 90.06 74 GLY A O 1
ATOM 556 N N . CYS A 1 75 ? -9.674 14.839 -1.105 1.00 93.75 75 CYS A N 1
ATOM 557 C CA . CYS A 1 75 ? -10.533 13.890 -1.808 1.00 93.75 75 CYS A CA 1
ATOM 558 C C . CYS A 1 75 ? -11.849 14.496 -2.303 1.00 93.75 75 CYS A C 1
ATOM 560 O O . CYS A 1 75 ? -12.573 13.846 -3.052 1.00 93.75 75 CYS A O 1
ATOM 562 N N . LEU A 1 76 ? -12.150 15.736 -1.911 1.00 93.06 76 LEU A N 1
ATOM 563 C CA . LEU A 1 76 ? -13.246 16.524 -2.472 1.00 93.06 76 LEU A CA 1
ATOM 564 C C . LEU A 1 76 ? -12.805 17.378 -3.675 1.00 93.06 76 LEU A C 1
ATOM 566 O O . LEU A 1 76 ? -13.663 17.944 -4.339 1.00 93.06 76 LEU A O 1
ATOM 570 N N . ASP A 1 77 ? -11.507 17.419 -4.001 1.00 91.50 77 ASP A N 1
ATOM 571 C CA . ASP A 1 77 ? -10.966 18.163 -5.152 1.00 91.50 77 ASP A CA 1
ATOM 572 C C . ASP A 1 77 ? -10.722 17.262 -6.376 1.00 91.50 77 ASP A C 1
ATOM 574 O O . ASP A 1 77 ? -10.142 17.683 -7.376 1.00 91.50 77 ASP A O 1
ATOM 578 N N . ILE A 1 78 ? -11.114 15.989 -6.294 1.00 90.81 78 ILE A N 1
ATOM 579 C CA . ILE A 1 78 ? -10.834 14.991 -7.328 1.00 90.81 78 ILE A CA 1
ATOM 580 C C . ILE A 1 78 ? -11.578 15.273 -8.636 1.00 90.81 78 ILE A C 1
ATOM 582 O O . ILE A 1 78 ? -12.672 15.838 -8.667 1.00 90.81 78 ILE A O 1
ATOM 586 N N . VAL A 1 79 ? -11.024 14.751 -9.728 1.00 88.69 79 VAL A N 1
ATOM 587 C CA . VAL A 1 79 ? -11.702 14.698 -11.026 1.00 88.69 79 VAL A CA 1
ATOM 588 C C . VAL A 1 79 ? -12.603 13.458 -11.069 1.00 88.69 79 VAL A C 1
ATOM 590 O O . VAL A 1 79 ? -12.133 12.345 -11.307 1.00 88.69 79 VAL A O 1
ATOM 593 N N . VAL A 1 80 ? -13.903 13.657 -10.830 1.00 88.88 80 VAL A N 1
ATOM 594 C CA . VAL A 1 80 ? -14.912 12.585 -10.667 1.00 88.88 80 VAL A CA 1
ATOM 595 C C . VAL A 1 80 ? -15.060 11.648 -11.871 1.00 88.88 80 VAL A C 1
ATOM 597 O O . VAL A 1 80 ? -15.472 10.505 -11.707 1.00 88.88 80 VAL A O 1
ATOM 600 N N . ASP A 1 81 ? -14.683 12.095 -13.070 1.00 87.31 81 ASP A N 1
ATOM 601 C CA . ASP A 1 81 ? -14.758 11.280 -14.291 1.00 87.31 81 ASP A CA 1
ATOM 602 C C . ASP A 1 81 ? -13.724 10.144 -14.327 1.00 87.31 81 ASP A C 1
ATOM 604 O O . ASP A 1 81 ? -13.867 9.192 -15.099 1.00 87.31 81 ASP A O 1
ATOM 608 N N . ARG A 1 82 ? -12.659 10.240 -13.519 1.00 88.38 82 ARG A N 1
ATOM 609 C CA . ARG A 1 82 ? -11.557 9.264 -13.494 1.00 88.38 82 ARG A CA 1
ATOM 610 C C . ARG A 1 82 ? -11.236 8.713 -12.108 1.00 88.38 82 ARG A C 1
ATOM 612 O O . ARG A 1 82 ? -10.367 7.851 -11.986 1.00 88.38 82 ARG A O 1
ATOM 619 N N . ASP A 1 83 ? -11.877 9.222 -11.062 1.00 89.88 83 ASP A N 1
ATOM 620 C CA . ASP A 1 83 ? -11.582 8.828 -9.690 1.00 89.88 83 ASP A CA 1
ATOM 621 C C . ASP A 1 83 ? -12.798 8.954 -8.772 1.00 89.88 83 ASP A C 1
ATOM 623 O O . ASP A 1 83 ? -13.799 9.577 -9.116 1.00 89.88 83 ASP A O 1
ATOM 627 N N . SER A 1 84 ? -12.704 8.368 -7.580 1.00 93.81 84 SER A N 1
ATOM 628 C CA . SER A 1 84 ? -13.746 8.451 -6.556 1.00 93.81 84 SER A CA 1
ATOM 629 C C . SER A 1 84 ? -13.182 8.939 -5.228 1.00 93.81 84 SER A C 1
ATOM 631 O O . SER A 1 84 ? -11.995 8.768 -4.934 1.00 93.81 84 SER A O 1
ATOM 633 N N . VAL A 1 85 ? -14.054 9.521 -4.398 1.00 95.62 85 VAL A N 1
ATOM 634 C CA . VAL A 1 85 ? -13.689 9.947 -3.038 1.00 95.62 85 VAL A CA 1
ATOM 635 C C . VAL A 1 85 ? -13.150 8.742 -2.268 1.00 95.62 85 VAL A C 1
ATOM 637 O O . VAL A 1 85 ? -12.106 8.838 -1.632 1.00 95.62 85 VAL A O 1
ATOM 640 N N . GLU A 1 86 ? -13.799 7.581 -2.414 1.00 95.44 86 GLU A N 1
ATOM 641 C CA . GLU A 1 86 ? -13.374 6.325 -1.794 1.00 95.44 86 GLU A CA 1
ATOM 642 C C . GLU A 1 86 ? -11.918 5.970 -2.128 1.00 95.44 86 GLU A C 1
ATOM 644 O O . GLU A 1 86 ? -11.111 5.734 -1.229 1.00 95.44 86 GLU A O 1
ATOM 649 N N . ASN A 1 87 ? -11.566 5.968 -3.417 1.00 94.06 87 ASN A N 1
ATOM 650 C CA . ASN A 1 87 ? -10.222 5.613 -3.865 1.00 94.06 87 ASN A CA 1
ATOM 651 C C . ASN A 1 87 ? -9.180 6.620 -3.375 1.00 94.06 87 ASN A C 1
ATOM 653 O O . ASN A 1 87 ? -8.107 6.212 -2.934 1.00 94.06 87 ASN A O 1
ATOM 657 N N . CYS A 1 88 ? -9.490 7.919 -3.403 1.00 95.31 88 CYS A N 1
ATOM 658 C CA . CYS A 1 88 ? -8.600 8.930 -2.842 1.00 95.31 88 CYS A CA 1
ATOM 659 C C . CYS A 1 88 ? -8.346 8.693 -1.344 1.00 95.31 88 CYS A C 1
ATOM 661 O O . CYS A 1 88 ? -7.193 8.724 -0.912 1.00 95.31 88 CYS A O 1
ATOM 663 N N . VAL A 1 89 ? -9.385 8.382 -0.557 1.00 96.12 89 VAL A N 1
ATOM 664 C CA . VAL A 1 89 ? -9.234 8.091 0.879 1.00 96.12 89 VAL A CA 1
ATOM 665 C C . VAL A 1 89 ? -8.315 6.894 1.101 1.00 96.12 89 VAL A C 1
ATOM 667 O O . VAL A 1 89 ? -7.380 6.981 1.897 1.00 96.12 89 VAL A O 1
ATOM 670 N N . LEU A 1 90 ? -8.535 5.797 0.370 1.00 95.56 90 LEU A N 1
ATOM 671 C CA . LEU A 1 90 ? -7.694 4.600 0.455 1.00 95.56 90 LEU A CA 1
ATOM 672 C C . LEU A 1 90 ? -6.225 4.918 0.145 1.00 95.56 90 LEU A C 1
ATOM 674 O O . LEU A 1 90 ? -5.339 4.527 0.901 1.00 95.56 90 LEU A O 1
ATOM 678 N N . ARG A 1 91 ? -5.970 5.686 -0.918 1.00 94.06 91 ARG A N 1
ATOM 679 C CA . ARG A 1 91 ? -4.623 6.105 -1.339 1.00 94.06 91 ARG A CA 1
ATOM 680 C C . ARG A 1 91 ? -3.927 6.987 -0.304 1.00 94.06 91 ARG A C 1
ATOM 682 O O . ARG A 1 91 ? -2.750 6.786 -0.012 1.00 94.06 91 ARG A O 1
ATOM 689 N N . GLN A 1 92 ? -4.647 7.935 0.290 1.00 94.75 92 GLN A N 1
ATOM 690 C CA . GLN A 1 92 ? -4.107 8.802 1.339 1.00 94.75 92 GLN A CA 1
ATOM 691 C C . GLN A 1 92 ? -3.772 8.031 2.621 1.00 94.75 92 GLN A C 1
ATOM 693 O O . GLN A 1 92 ? -2.705 8.227 3.209 1.00 94.75 92 GLN A O 1
ATOM 698 N N . LEU A 1 93 ? -4.647 7.111 3.037 1.00 96.19 93 LEU A N 1
ATOM 699 C CA . LEU A 1 93 ? -4.371 6.215 4.161 1.00 96.19 93 LEU A CA 1
ATOM 700 C C . LEU A 1 93 ? -3.172 5.311 3.853 1.00 96.19 93 LEU A C 1
ATOM 702 O O . LEU A 1 93 ? -2.293 5.150 4.700 1.00 96.19 93 LEU A O 1
ATOM 706 N N . GLN A 1 94 ? -3.080 4.792 2.627 1.00 94.69 94 GLN A N 1
ATOM 707 C CA . GLN A 1 94 ? -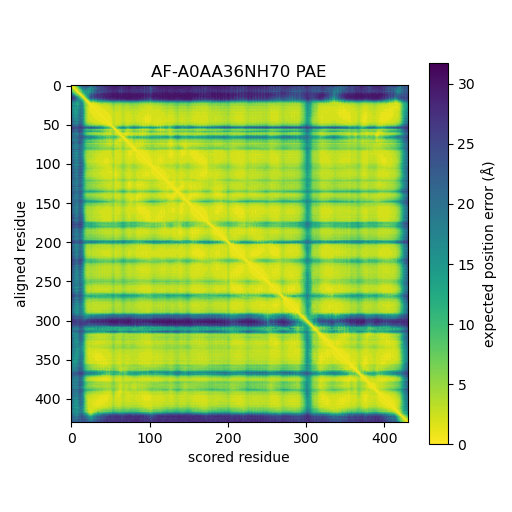1.945 3.993 2.181 1.00 94.69 94 GLN A CA 1
ATOM 708 C C . GLN A 1 94 ? -0.633 4.784 2.247 1.00 94.69 94 GLN A C 1
ATOM 710 O O . GLN A 1 94 ? 0.347 4.263 2.777 1.00 94.69 94 GLN A O 1
ATOM 715 N N . ALA A 1 95 ? -0.613 6.045 1.807 1.00 95.12 95 ALA A N 1
ATOM 716 C CA . ALA A 1 95 ? 0.560 6.913 1.908 1.00 95.12 95 ALA A CA 1
ATOM 717 C C . ALA A 1 95 ? 1.032 7.101 3.359 1.00 95.12 95 ALA A C 1
ATOM 719 O O . ALA A 1 95 ? 2.224 6.961 3.644 1.00 95.12 95 ALA A O 1
ATOM 720 N N . LEU A 1 96 ? 0.102 7.329 4.295 1.00 96.44 96 LEU A N 1
ATOM 721 C CA . LEU A 1 96 ? 0.423 7.386 5.723 1.00 96.44 96 LEU A CA 1
ATOM 722 C C . LEU A 1 96 ? 1.006 6.050 6.217 1.00 96.44 96 LEU A C 1
ATOM 724 O O . LEU A 1 96 ? 2.048 6.033 6.870 1.00 96.44 96 LEU A O 1
ATOM 728 N N . THR A 1 97 ? 0.378 4.924 5.867 1.00 96.12 97 THR A N 1
ATOM 729 C CA . THR A 1 97 ? 0.838 3.593 6.302 1.00 96.12 97 THR A CA 1
ATOM 730 C C . THR A 1 97 ? 2.206 3.217 5.728 1.00 96.12 97 THR A C 1
ATOM 732 O O . THR A 1 97 ? 3.012 2.600 6.427 1.00 96.12 97 THR A O 1
ATOM 735 N N . ALA A 1 98 ? 2.495 3.615 4.486 1.00 96.00 98 ALA A N 1
ATOM 736 C CA . ALA A 1 98 ? 3.774 3.391 3.826 1.00 96.00 98 ALA A CA 1
ATOM 737 C C . ALA A 1 98 ? 4.895 4.143 4.543 1.00 96.00 98 ALA A C 1
ATOM 739 O O . ALA A 1 98 ? 5.927 3.546 4.847 1.00 96.00 98 ALA A O 1
ATOM 740 N N . LEU A 1 99 ? 4.660 5.408 4.909 1.00 96.00 99 LEU A N 1
ATOM 741 C CA . LEU A 1 99 ? 5.618 6.194 5.685 1.00 96.00 99 LEU A CA 1
ATOM 742 C C . LEU A 1 99 ? 5.890 5.555 7.056 1.00 96.00 99 LEU A C 1
ATOM 744 O O . LEU A 1 99 ? 7.040 5.442 7.465 1.00 96.00 99 LEU A O 1
ATOM 748 N N . CYS A 1 100 ? 4.857 5.050 7.734 1.00 96.69 100 CYS A N 1
ATOM 749 C CA . CYS A 1 100 ? 5.004 4.296 8.987 1.00 96.69 100 CYS A CA 1
ATOM 750 C C . CYS A 1 100 ? 5.675 2.923 8.815 1.00 96.69 100 CYS A C 1
ATOM 752 O O . CYS A 1 100 ? 5.947 2.243 9.797 1.00 96.69 100 CYS A O 1
ATOM 754 N N . GLY A 1 101 ? 5.901 2.492 7.574 1.00 93.00 101 GLY A N 1
ATOM 755 C CA . GLY A 1 101 ? 6.569 1.248 7.225 1.00 93.00 101 GLY A CA 1
ATOM 756 C C . GLY A 1 101 ? 8.084 1.323 7.129 1.00 93.00 101 GLY A C 1
ATOM 757 O O . GLY A 1 101 ? 8.701 0.294 6.885 1.00 93.00 101 GLY A O 1
ATOM 758 N N . VAL A 1 102 ? 8.666 2.509 7.286 1.00 94.19 102 VAL A N 1
ATOM 759 C CA . VAL A 1 102 ? 10.110 2.737 7.193 1.00 94.19 102 VAL A CA 1
ATOM 760 C C . VAL A 1 102 ? 10.619 3.476 8.433 1.00 94.19 102 VAL A C 1
ATOM 762 O O . VAL A 1 102 ? 9.824 4.081 9.160 1.00 94.19 102 VAL A O 1
ATOM 765 N N . PRO A 1 103 ? 11.937 3.458 8.712 1.00 93.19 103 PRO A N 1
ATOM 766 C CA . PRO A 1 103 ? 12.502 4.230 9.811 1.00 93.19 103 PRO A CA 1
ATOM 767 C C . PRO A 1 103 ? 12.149 5.721 9.708 1.00 93.19 103 PRO A C 1
ATOM 769 O O . PRO A 1 103 ? 12.542 6.417 8.774 1.00 93.19 103 PRO A O 1
ATOM 772 N N . LEU A 1 104 ? 11.405 6.226 10.694 1.00 92.62 104 LEU A N 1
ATOM 773 C CA . LEU A 1 104 ? 10.947 7.614 10.711 1.00 92.62 104 LEU A CA 1
ATOM 774 C C . LEU A 1 104 ? 12.010 8.559 11.286 1.00 92.62 104 LEU A C 1
ATOM 776 O O . LEU A 1 104 ? 12.462 8.385 12.424 1.00 92.62 104 LEU A O 1
ATOM 780 N N . SER A 1 105 ? 12.314 9.634 10.552 1.00 93.50 105 SER A N 1
ATOM 781 C CA . SER A 1 105 ? 13.043 10.789 11.092 1.00 93.50 105 SER A CA 1
ATOM 782 C C . SER A 1 105 ? 12.240 11.489 12.199 1.00 93.50 105 SER A C 1
ATOM 784 O O . SER A 1 105 ? 11.026 11.311 12.316 1.00 93.50 105 SER A O 1
ATOM 786 N N . LYS A 1 106 ? 12.896 12.320 13.020 1.00 93.56 106 LYS A N 1
ATOM 787 C CA . LYS A 1 106 ? 12.231 13.065 14.109 1.00 93.56 106 LYS A CA 1
ATOM 788 C C . LYS A 1 106 ? 11.061 13.925 13.605 1.00 93.56 106 LYS A C 1
ATOM 790 O O . LYS A 1 106 ? 9.990 13.930 14.215 1.00 93.56 106 LYS A O 1
ATOM 795 N N . ASP A 1 107 ? 11.251 14.598 12.476 1.00 92.12 107 ASP A N 1
ATOM 796 C CA . ASP A 1 107 ? 10.219 15.441 11.868 1.00 92.12 107 ASP A CA 1
ATOM 797 C C . ASP A 1 107 ? 9.066 14.589 11.331 1.00 92.12 107 ASP A C 1
ATOM 799 O O . ASP A 1 107 ? 7.903 14.860 11.631 1.00 92.12 107 ASP A O 1
ATOM 803 N N . SER A 1 108 ? 9.383 13.483 10.648 1.00 94.00 108 SER A N 1
ATOM 804 C CA . SER A 1 108 ? 8.373 12.546 10.139 1.00 94.00 108 SER A CA 1
ATOM 805 C C . SER A 1 108 ? 7.555 11.916 11.266 1.00 94.00 108 SER A C 1
ATOM 807 O O . SER A 1 108 ? 6.341 11.809 11.137 1.00 94.00 108 SER A O 1
ATOM 809 N N . LYS A 1 109 ? 8.169 11.581 12.413 1.00 95.44 109 LYS A N 1
ATOM 810 C CA . LYS A 1 109 ? 7.435 11.113 13.605 1.00 95.44 109 LYS A CA 1
ATOM 811 C C . LYS A 1 109 ? 6.414 12.142 14.081 1.00 95.44 109 LYS A C 1
ATOM 813 O O . LYS A 1 109 ? 5.280 11.780 14.370 1.00 95.44 109 LYS A O 1
ATOM 818 N N . THR A 1 110 ? 6.796 13.417 14.121 1.00 94.81 110 THR A N 1
ATOM 819 C CA . THR A 1 110 ? 5.904 14.509 14.544 1.00 94.81 110 THR A CA 1
ATOM 820 C C . THR A 1 110 ? 4.722 14.665 13.583 1.00 94.81 110 THR A C 1
ATOM 822 O O . THR A 1 110 ? 3.580 14.823 14.016 1.00 94.81 110 THR A O 1
ATOM 825 N N . ILE A 1 111 ? 4.985 14.581 12.276 1.00 94.12 111 ILE A N 1
ATOM 826 C CA . ILE A 1 111 ? 3.960 14.654 11.229 1.00 94.12 111 ILE A CA 1
ATOM 827 C C . ILE A 1 111 ? 3.000 13.467 11.346 1.00 94.12 111 ILE A C 1
ATOM 829 O O . ILE A 1 111 ? 1.796 13.671 11.489 1.00 94.12 111 ILE A O 1
ATOM 833 N N . VAL A 1 112 ? 3.522 12.238 11.363 1.00 95.69 112 VAL A N 1
ATOM 834 C CA . VAL A 1 112 ? 2.726 11.010 11.501 1.00 95.69 112 VAL A CA 1
ATOM 835 C C . VAL A 1 112 ? 1.882 11.049 12.775 1.00 95.69 112 VAL A C 1
ATOM 837 O O . VAL A 1 112 ? 0.681 10.796 12.717 1.00 95.69 112 VAL A O 1
ATOM 840 N N . GLU A 1 113 ? 2.459 11.442 13.914 1.00 95.50 113 GLU A N 1
ATOM 841 C CA . GLU A 1 113 ? 1.724 11.557 15.177 1.00 95.50 113 GLU A CA 1
ATOM 842 C C . GLU A 1 113 ? 0.547 12.538 15.070 1.00 95.50 113 GLU A C 1
ATOM 844 O O . GLU A 1 113 ? -0.526 12.273 15.615 1.00 95.50 113 GLU A O 1
ATOM 849 N N . LYS A 1 114 ? 0.704 13.646 14.333 1.00 94.81 114 LYS A N 1
ATOM 850 C CA . LYS A 1 114 ? -0.375 14.614 14.094 1.00 94.81 114 LYS A CA 1
ATOM 851 C C . LYS A 1 114 ? -1.531 13.994 13.297 1.00 94.81 114 LYS A C 1
ATOM 853 O O . LYS A 1 114 ? -2.681 14.144 13.711 1.00 94.81 114 LYS A O 1
ATOM 858 N N . HIS A 1 115 ? -1.244 13.283 12.200 1.00 95.19 115 HIS A N 1
ATOM 859 C CA . HIS A 1 115 ? -2.277 12.616 11.385 1.00 95.19 115 HIS A CA 1
ATOM 860 C C . HIS A 1 115 ? -2.974 11.498 12.154 1.00 95.19 115 HIS A C 1
ATOM 862 O O . HIS A 1 115 ? -4.199 11.441 12.157 1.00 95.19 115 HIS A O 1
ATOM 868 N N . VAL A 1 116 ? -2.224 10.660 12.873 1.00 94.62 116 VAL A N 1
ATOM 869 C CA . VAL A 1 116 ? -2.794 9.547 13.648 1.00 94.62 116 VAL A CA 1
ATOM 870 C C . VAL A 1 116 ? -3.652 10.057 14.805 1.00 94.62 116 VAL A C 1
ATOM 872 O O . VAL A 1 116 ? -4.772 9.590 14.991 1.00 94.62 116 VAL A O 1
ATOM 875 N N . LYS A 1 117 ? -3.203 11.078 15.550 1.00 93.75 117 LYS A N 1
ATOM 876 C CA . LYS A 1 117 ? -4.035 11.705 16.594 1.00 93.75 117 LYS A CA 1
ATOM 877 C C . LYS A 1 117 ? -5.322 12.289 16.027 1.00 93.75 117 LYS A C 1
ATOM 879 O O . LYS A 1 117 ? -6.353 12.218 16.693 1.00 93.75 117 LYS A O 1
ATOM 884 N N . HIS A 1 118 ? -5.265 12.884 14.838 1.00 93.62 118 HIS A N 1
ATOM 885 C CA . HIS A 1 118 ? -6.459 13.388 14.176 1.00 93.62 118 HIS A CA 1
ATOM 886 C C . HIS A 1 118 ? -7.385 12.241 13.774 1.00 93.62 118 HIS A C 1
ATOM 888 O O . HIS A 1 118 ? -8.561 12.298 14.116 1.00 93.62 118 HIS A O 1
ATOM 894 N N . LEU A 1 119 ? -6.846 11.177 13.166 1.00 93.19 119 LEU A N 1
ATOM 895 C CA . LEU A 1 119 ? -7.580 9.958 12.816 1.00 93.19 119 LEU A CA 1
ATOM 896 C C . LEU A 1 119 ? -8.316 9.361 14.022 1.00 93.19 119 LEU A C 1
ATOM 898 O O . LEU A 1 119 ? -9.481 9.018 13.902 1.00 93.19 119 LEU A O 1
ATOM 902 N N . LEU A 1 120 ? -7.677 9.318 15.191 1.00 91.75 120 LEU A N 1
ATOM 903 C CA . LEU A 1 120 ? -8.257 8.743 16.409 1.00 91.75 120 LEU A CA 1
ATOM 904 C C . LEU A 1 120 ? -9.301 9.644 17.083 1.00 91.75 120 LEU A C 1
ATOM 906 O O . LEU A 1 120 ? -10.285 9.156 17.622 1.00 91.75 120 LEU A O 1
ATOM 910 N N . LYS A 1 121 ? -9.082 10.965 17.105 1.00 91.19 121 LYS A N 1
ATOM 911 C CA . LYS A 1 121 ? -9.861 11.878 17.966 1.00 91.19 121 LYS A CA 1
ATOM 912 C C . LYS A 1 121 ? -10.914 12.699 17.235 1.00 91.19 121 LYS A C 1
ATOM 914 O O . LYS A 1 121 ? -11.830 13.220 17.874 1.00 91.19 121 LYS A O 1
ATOM 919 N N . ALA A 1 122 ? -10.753 12.912 15.934 1.00 91.25 122 ALA A N 1
ATOM 920 C CA . ALA A 1 122 ? -11.688 13.724 15.176 1.00 91.25 122 ALA A CA 1
ATOM 921 C C . ALA A 1 122 ? -12.966 12.940 14.862 1.00 91.25 122 ALA A C 1
ATOM 923 O O . ALA A 1 122 ? -12.975 11.719 14.777 1.00 91.25 122 ALA A O 1
ATOM 924 N N . LYS A 1 123 ? -14.067 13.667 14.669 1.00 93.69 123 LYS A N 1
ATOM 925 C CA . LYS A 1 123 ? -15.324 13.098 14.154 1.00 93.69 123 LYS A CA 1
ATOM 926 C C . LYS A 1 123 ? -15.523 13.381 12.666 1.00 93.69 123 LYS A C 1
ATOM 928 O O . LYS A 1 123 ? -16.429 12.829 12.055 1.00 93.69 123 LYS A O 1
ATOM 933 N N . SER A 1 124 ? -14.701 14.258 12.096 1.00 94.56 124 SER A N 1
ATOM 934 C CA . SER A 1 124 ? -14.778 14.721 10.714 1.00 94.56 124 SER A CA 1
ATOM 935 C C . SER A 1 124 ? -13.372 14.919 10.170 1.00 94.56 124 SER A C 1
ATOM 937 O O . SER A 1 124 ? -12.516 15.462 10.869 1.00 94.56 124 SER A O 1
ATOM 939 N N . TYR A 1 125 ? -13.182 14.540 8.911 1.00 94.44 125 TYR A N 1
ATOM 940 C CA . TYR A 1 125 ? -11.925 14.584 8.171 1.00 94.44 125 TYR A CA 1
ATOM 941 C C . TYR A 1 125 ? -12.184 15.295 6.836 1.00 94.44 125 TYR A C 1
ATOM 943 O O . TYR A 1 125 ? -12.396 14.631 5.818 1.00 94.44 125 TYR A O 1
ATOM 951 N N . PRO A 1 126 ? -12.240 16.641 6.826 1.00 92.06 126 PRO A N 1
ATOM 952 C CA . PRO A 1 126 ? -12.682 17.401 5.656 1.00 92.06 126 PRO A CA 1
ATOM 953 C C . PRO A 1 126 ? -11.880 17.096 4.387 1.00 92.06 126 PRO A C 1
ATOM 955 O O . PRO A 1 126 ? -12.483 16.804 3.360 1.00 92.06 126 PRO A O 1
ATOM 958 N N . SER A 1 127 ? -10.547 17.044 4.476 1.00 92.12 127 SER A N 1
ATOM 959 C CA . SER A 1 127 ? -9.675 16.732 3.333 1.00 92.12 127 SER A CA 1
ATOM 960 C C . SER A 1 127 ? -9.889 15.324 2.778 1.00 92.12 127 SER A C 1
ATOM 962 O O . SER A 1 127 ? -9.587 15.072 1.621 1.00 92.12 127 SER A O 1
ATOM 964 N N . LEU A 1 128 ? -10.426 14.397 3.574 1.00 94.62 128 LEU A N 1
ATOM 965 C CA . LEU A 1 128 ? -10.776 13.046 3.131 1.00 94.62 128 LEU A CA 1
ATOM 966 C C . LEU A 1 128 ? -12.239 12.936 2.676 1.00 94.62 128 LEU A C 1
ATOM 968 O O . LEU A 1 128 ? -12.644 11.890 2.185 1.00 94.62 128 LEU A O 1
ATOM 972 N N . GLY A 1 129 ? -13.068 13.965 2.878 1.00 94.62 129 GLY A N 1
ATOM 973 C CA . GLY A 1 129 ? -14.515 13.850 2.681 1.00 94.62 129 GLY A CA 1
ATOM 974 C C . GLY A 1 129 ? -15.165 12.802 3.595 1.00 94.62 129 GLY A C 1
ATOM 975 O O . GLY A 1 129 ? -16.220 12.267 3.256 1.00 94.62 129 GLY A O 1
ATOM 976 N N . MET A 1 130 ? -14.535 12.488 4.733 1.00 96.19 130 MET A N 1
ATOM 977 C CA . MET A 1 130 ? -14.906 11.384 5.622 1.00 96.19 130 MET A CA 1
ATOM 978 C C . MET A 1 130 ? -15.389 11.905 6.980 1.00 96.19 130 MET A C 1
ATOM 980 O O . MET A 1 130 ? -14.949 12.950 7.458 1.00 96.19 130 MET A O 1
ATOM 984 N N . ARG A 1 131 ? -16.274 11.165 7.647 1.00 96.38 131 ARG A N 1
ATOM 985 C CA . ARG A 1 131 ? -16.681 11.420 9.036 1.00 96.38 131 ARG A CA 1
ATOM 986 C C . ARG A 1 131 ? -16.982 10.119 9.766 1.00 96.38 131 ARG A C 1
ATOM 988 O O . ARG A 1 131 ? -17.372 9.132 9.147 1.00 96.38 131 ARG A O 1
ATOM 995 N N . LEU A 1 132 ? -16.834 10.136 11.084 1.00 96.00 132 LEU A N 1
ATOM 996 C CA . LEU A 1 132 ? -17.143 8.999 11.943 1.00 96.00 132 LEU A CA 1
ATOM 997 C C . LEU A 1 132 ? -18.591 9.092 12.444 1.00 96.00 132 LEU A C 1
ATOM 999 O O . LEU A 1 132 ? -19.007 10.119 12.985 1.00 96.00 132 LEU A O 1
ATOM 1003 N N . GLN A 1 133 ? -19.358 8.018 12.272 1.00 95.50 133 GLN A N 1
ATOM 1004 C CA . GLN A 1 133 ? -20.735 7.884 12.748 1.00 95.50 133 GLN A CA 1
ATOM 1005 C C . GLN A 1 133 ? -20.870 6.719 13.726 1.00 95.50 133 GLN A C 1
ATOM 1007 O O . GLN A 1 133 ? -20.160 5.726 13.621 1.00 95.50 133 GLN A O 1
ATOM 1012 N N . GLN A 1 134 ? -21.813 6.831 14.662 1.00 94.06 134 GLN A N 1
ATOM 1013 C CA . GLN A 1 134 ? -22.200 5.729 15.539 1.00 94.06 134 GLN A CA 1
ATOM 1014 C C . GLN A 1 134 ? -23.428 5.027 14.960 1.00 94.06 134 GLN A C 1
ATOM 1016 O O . GLN A 1 134 ? -24.497 5.627 14.880 1.00 94.06 134 GLN A O 1
ATOM 1021 N N . ILE A 1 135 ? -23.280 3.761 14.570 1.00 91.19 135 ILE A N 1
ATOM 1022 C CA . ILE A 1 135 ? -24.357 2.930 14.020 1.00 91.19 135 ILE A CA 1
ATOM 1023 C C . ILE A 1 135 ? -24.581 1.742 14.958 1.00 91.19 135 ILE A C 1
ATOM 1025 O O . ILE A 1 135 ? -23.781 0.803 15.046 1.00 91.19 135 ILE A O 1
ATOM 1029 N N . SER A 1 136 ? -25.682 1.805 15.711 1.00 87.56 136 SER A N 1
ATOM 1030 C CA . SER A 1 136 ? -26.076 0.798 16.707 1.00 87.56 136 SER A CA 1
ATOM 1031 C C . SER A 1 136 ? -24.954 0.458 17.707 1.00 87.56 136 SER A C 1
ATOM 1033 O O . SER A 1 136 ? -24.739 -0.710 18.022 1.00 87.56 136 SER A O 1
ATOM 1035 N N . GLY A 1 137 ? -24.185 1.460 18.147 1.00 86.00 137 GLY A N 1
ATOM 1036 C CA . GLY A 1 137 ? -23.068 1.296 19.091 1.00 86.00 137 GLY A CA 1
ATOM 1037 C C . GLY A 1 137 ? -21.719 0.904 18.473 1.00 86.00 137 GLY A C 1
ATOM 1038 O O . GLY A 1 137 ? -20.789 0.619 19.216 1.00 86.00 137 GLY A O 1
ATOM 1039 N N . ALA A 1 138 ? -21.600 0.877 17.141 1.00 92.25 138 ALA A N 1
ATOM 1040 C CA . ALA A 1 138 ? -20.322 0.682 16.456 1.00 92.25 138 ALA A CA 1
ATOM 1041 C C . ALA A 1 138 ? -19.909 1.935 15.682 1.00 92.25 138 ALA A C 1
ATOM 1043 O O . ALA A 1 138 ? -20.749 2.635 15.112 1.00 92.25 138 ALA A O 1
ATOM 1044 N N . SER A 1 139 ? -18.605 2.176 15.630 1.00 95.38 139 SER A N 1
ATOM 1045 C CA . SER A 1 139 ? -18.010 3.325 14.959 1.00 95.38 139 SER A CA 1
ATOM 1046 C C . SER A 1 139 ? -17.782 3.012 13.479 1.00 95.38 139 SER A C 1
ATOM 1048 O O . SER A 1 139 ? -16.952 2.172 13.137 1.00 95.38 139 SER A O 1
ATOM 1050 N N . VAL A 1 140 ? -18.500 3.698 12.594 1.00 96.81 140 VAL A N 1
ATOM 1051 C CA . VAL A 1 140 ? -18.433 3.507 11.139 1.00 96.81 140 VAL A CA 1
ATOM 1052 C C . VAL A 1 140 ? -17.924 4.779 10.474 1.00 96.81 140 VAL A C 1
ATOM 1054 O O . VAL A 1 140 ? -18.496 5.859 10.649 1.00 96.81 140 VAL A O 1
ATOM 1057 N N . PHE A 1 141 ? -16.859 4.650 9.689 1.00 96.94 141 PHE A N 1
ATOM 1058 C CA . PHE A 1 141 ? -16.394 5.708 8.807 1.00 96.94 141 PHE A CA 1
ATOM 1059 C C . PHE A 1 141 ? -17.286 5.757 7.571 1.00 96.94 141 PHE A C 1
ATOM 1061 O O . PHE A 1 141 ? -17.402 4.780 6.832 1.00 96.94 141 PHE A O 1
ATOM 1068 N N . VAL A 1 142 ? -17.909 6.911 7.345 1.00 97.06 142 VAL A N 1
ATOM 1069 C CA . VAL A 1 142 ? -18.622 7.192 6.099 1.00 97.06 142 VAL A CA 1
ATOM 1070 C C . VAL A 1 142 ? -17.884 8.249 5.299 1.00 97.06 142 VAL A C 1
ATOM 1072 O O . VAL A 1 142 ? -17.244 9.131 5.878 1.00 97.06 142 VAL A O 1
ATOM 1075 N N . PHE A 1 143 ? -18.023 8.207 3.983 1.00 96.56 143 PHE A N 1
ATOM 1076 C CA . PHE A 1 143 ? -17.428 9.172 3.065 1.00 96.56 143 PHE A CA 1
ATOM 1077 C C . PHE A 1 143 ? -18.490 9.744 2.121 1.00 96.56 143 PHE A C 1
ATOM 1079 O O . PHE A 1 143 ? -19.511 9.103 1.875 1.00 96.56 143 PHE A O 1
ATOM 1086 N N . GLN A 1 144 ? -18.278 10.959 1.615 1.00 96.50 144 GLN A N 1
ATOM 1087 C CA . GLN A 1 144 ? -19.139 11.541 0.578 1.00 96.50 144 GLN A CA 1
ATOM 1088 C C . GLN A 1 144 ? -18.994 10.744 -0.719 1.00 96.50 144 GLN A C 1
ATOM 1090 O O . GLN A 1 144 ? -17.876 10.541 -1.183 1.00 96.50 144 GLN A O 1
ATOM 1095 N N . LYS A 1 145 ? -20.100 10.324 -1.345 1.00 94.19 145 LYS A N 1
ATOM 1096 C CA . LYS A 1 145 ? -20.023 9.560 -2.607 1.00 94.19 145 LYS A CA 1
ATOM 1097 C C . LYS A 1 145 ? -19.411 10.374 -3.744 1.00 94.19 145 LYS A C 1
ATOM 1099 O O . LYS A 1 145 ? -18.720 9.823 -4.598 1.00 94.19 145 LYS A O 1
ATOM 1104 N N . GLN A 1 146 ? -19.673 11.678 -3.748 1.00 93.38 146 GLN A N 1
ATOM 1105 C CA . GLN A 1 146 ? -19.171 12.631 -4.731 1.00 93.38 146 GLN A CA 1
ATOM 1106 C C . GLN A 1 146 ? -18.832 13.965 -4.052 1.00 93.38 146 GLN A C 1
ATOM 1108 O O . GLN A 1 146 ? -19.495 14.323 -3.074 1.00 93.38 146 GLN A O 1
ATOM 1113 N N . PRO A 1 147 ? -17.853 14.721 -4.580 1.00 92.44 147 PRO A N 1
ATOM 1114 C CA . PRO A 1 147 ? -17.582 16.089 -4.158 1.00 92.44 147 PRO A CA 1
ATOM 1115 C C . PRO A 1 147 ? -18.838 16.961 -4.094 1.00 92.44 147 PRO A C 1
ATOM 1117 O O . PRO A 1 147 ? -19.618 17.014 -5.044 1.00 92.44 147 PRO A O 1
ATOM 1120 N N . GLY A 1 148 ? -19.043 17.644 -2.965 1.00 87.75 148 GLY A N 1
ATOM 1121 C CA . GLY A 1 148 ? -20.171 18.561 -2.768 1.00 87.75 148 GLY A CA 1
ATOM 1122 C C . GLY A 1 148 ? -21.532 17.883 -2.566 1.00 87.75 148 GLY A C 1
ATOM 1123 O O . GLY A 1 148 ? -22.529 18.578 -2.371 1.00 87.75 148 GLY A O 1
ATOM 1124 N N . SER A 1 149 ? -21.593 16.547 -2.575 1.00 89.81 149 SER A N 1
ATOM 1125 C CA . SER A 1 149 ? -22.820 15.801 -2.303 1.00 89.81 149 SER A CA 1
ATOM 1126 C C . SER A 1 149 ? -23.072 15.655 -0.800 1.00 89.81 149 SER A C 1
ATOM 1128 O O . SER A 1 149 ? -22.150 15.492 -0.001 1.00 89.81 149 SER A O 1
ATOM 1130 N N . SER A 1 150 ? -24.350 15.661 -0.412 1.00 90.25 150 SER A N 1
ATOM 1131 C CA . SER A 1 150 ? -24.773 15.263 0.939 1.00 90.25 150 SER A CA 1
ATOM 1132 C C . SER A 1 150 ? -24.941 13.746 1.087 1.00 90.25 150 SER A C 1
ATOM 1134 O O . SER A 1 150 ? -25.054 13.258 2.213 1.00 90.25 150 SER A O 1
ATOM 1136 N N . ASP A 1 151 ? -24.936 13.004 -0.026 1.00 95.00 151 ASP A N 1
ATOM 1137 C CA . ASP A 1 151 ? -25.034 11.547 -0.032 1.00 95.00 151 ASP A CA 1
ATOM 1138 C C . ASP A 1 151 ? -23.711 10.919 0.423 1.00 95.00 151 ASP A C 1
ATOM 1140 O O . ASP A 1 151 ? -22.624 11.261 -0.062 1.00 95.00 151 ASP A O 1
ATOM 1144 N N . VAL A 1 152 ? -23.815 9.991 1.370 1.00 95.88 152 VAL A N 1
ATOM 1145 C CA . VAL A 1 152 ? -22.677 9.331 2.008 1.00 95.88 152 VAL A CA 1
ATOM 1146 C C . VAL A 1 152 ? -22.791 7.822 1.881 1.00 95.88 152 VAL A C 1
ATOM 1148 O O . VAL A 1 152 ? -23.887 7.273 1.799 1.00 95.88 152 VAL A O 1
ATOM 1151 N N . ASP A 1 153 ? -21.648 7.151 1.903 1.00 95.44 153 ASP A N 1
ATOM 1152 C CA . ASP A 1 153 ? -21.564 5.695 1.883 1.00 95.44 153 ASP A CA 1
ATOM 1153 C C . ASP A 1 153 ? -20.581 5.179 2.936 1.00 95.44 153 ASP A C 1
ATOM 1155 O O . ASP A 1 153 ? -19.772 5.942 3.472 1.00 95.44 153 ASP A O 1
ATOM 1159 N N . ALA A 1 154 ? -20.645 3.884 3.231 1.00 94.75 154 ALA A N 1
ATOM 1160 C CA . ALA A 1 154 ? -19.696 3.189 4.087 1.00 94.75 154 ALA A CA 1
ATOM 1161 C C . ALA A 1 154 ? -18.889 2.191 3.251 1.00 94.75 154 ALA A C 1
ATOM 1163 O O . ALA A 1 154 ? -19.448 1.321 2.591 1.00 94.75 154 ALA A O 1
ATOM 1164 N N . SER A 1 155 ? -17.559 2.295 3.301 1.00 94.75 155 SER A N 1
ATOM 1165 C CA . SER A 1 155 ? -16.672 1.376 2.585 1.00 94.75 155 SER A CA 1
ATOM 1166 C C . SER A 1 155 ? -15.970 0.442 3.566 1.00 94.75 155 SER A C 1
ATOM 1168 O O . SER A 1 155 ? -15.228 0.918 4.436 1.00 94.75 155 SER A O 1
ATOM 1170 N N . PRO A 1 156 ? -16.117 -0.885 3.417 1.00 95.50 156 PRO A N 1
ATOM 1171 C CA . PRO A 1 156 ? -15.387 -1.823 4.256 1.00 95.50 156 PRO A CA 1
ATOM 1172 C C . PRO A 1 156 ? -13.869 -1.767 4.015 1.00 95.50 156 PRO A C 1
ATOM 1174 O O . PRO A 1 156 ? -13.093 -2.000 4.941 1.00 95.50 156 PRO A O 1
ATOM 1177 N N . ALA A 1 157 ? -13.425 -1.364 2.818 1.00 95.75 157 ALA A N 1
ATOM 1178 C CA . ALA A 1 157 ? -12.009 -1.143 2.529 1.00 95.75 157 ALA A CA 1
ATOM 1179 C C . ALA A 1 157 ? -11.451 0.080 3.276 1.00 95.75 157 ALA A C 1
ATOM 1181 O O . ALA A 1 157 ? -10.344 0.003 3.812 1.00 95.75 157 ALA A O 1
ATOM 1182 N N . ILE A 1 158 ? -12.212 1.183 3.361 1.00 96.50 158 ILE A N 1
ATOM 1183 C CA . ILE A 1 158 ? -11.814 2.363 4.151 1.00 96.50 158 ILE A CA 1
ATOM 1184 C C . ILE A 1 158 ? -11.732 1.993 5.628 1.00 96.50 158 ILE A C 1
ATOM 1186 O O . ILE A 1 158 ? -10.721 2.268 6.268 1.00 96.50 158 ILE A O 1
ATOM 1190 N N . GLN A 1 159 ? -12.761 1.327 6.156 1.00 96.50 159 GLN A N 1
ATOM 1191 C CA . GLN A 1 159 ? -12.808 0.917 7.558 1.00 96.50 159 GLN A CA 1
ATOM 1192 C C . GLN A 1 159 ? -11.587 0.054 7.933 1.00 96.50 159 GLN A C 1
ATOM 1194 O O . GLN A 1 159 ? -10.922 0.320 8.935 1.00 96.50 159 GLN A O 1
ATOM 1199 N N . ALA A 1 160 ? -11.237 -0.925 7.090 1.00 97.56 160 ALA A N 1
ATOM 1200 C CA . ALA A 1 160 ? -10.047 -1.754 7.274 1.00 97.56 160 ALA A CA 1
ATOM 1201 C C . ALA A 1 160 ? -8.736 -0.954 7.120 1.00 97.56 160 ALA A C 1
ATOM 1203 O O . ALA A 1 160 ? -7.807 -1.129 7.906 1.00 97.56 160 ALA A O 1
ATOM 1204 N N . SER A 1 161 ? -8.660 -0.028 6.161 1.00 97.50 161 SER A N 1
ATOM 1205 C CA . SER A 1 161 ? -7.469 0.807 5.938 1.00 97.50 161 SER A CA 1
ATOM 1206 C C . SER A 1 161 ? -7.202 1.782 7.090 1.00 97.50 161 SER A C 1
ATOM 1208 O O . SER A 1 161 ? -6.046 2.040 7.425 1.00 97.50 161 SER A O 1
ATOM 1210 N N . VAL A 1 162 ? -8.251 2.298 7.740 1.00 96.94 162 VAL A N 1
ATOM 1211 C CA . VAL A 1 162 ? -8.126 3.128 8.948 1.00 96.94 162 VAL A CA 1
ATOM 1212 C C . VAL A 1 162 ? -7.559 2.314 10.114 1.00 96.94 162 VAL A C 1
ATOM 1214 O O . VAL A 1 162 ? -6.634 2.778 10.785 1.00 96.94 162 VAL A O 1
ATOM 1217 N N . LEU A 1 163 ? -8.045 1.082 10.314 1.00 96.25 163 LEU A N 1
ATOM 1218 C CA . LEU A 1 163 ? -7.485 0.145 11.296 1.00 96.25 163 LEU A CA 1
ATOM 1219 C C . LEU A 1 163 ? -6.001 -0.131 11.029 1.00 96.25 163 LEU A C 1
ATOM 1221 O O . LEU A 1 163 ? -5.184 -0.070 11.949 1.00 96.25 163 LEU A O 1
ATOM 1225 N N . MET A 1 164 ? -5.637 -0.394 9.772 1.00 96.81 164 MET A N 1
ATOM 1226 C CA . MET A 1 164 ? -4.246 -0.610 9.369 1.00 96.81 164 MET A CA 1
ATOM 1227 C C . MET A 1 164 ? -3.375 0.616 9.674 1.00 96.81 164 MET A C 1
ATOM 1229 O O . MET A 1 164 ? -2.287 0.471 10.235 1.00 96.81 164 MET A O 1
ATOM 1233 N N . ALA A 1 165 ? -3.849 1.819 9.334 1.00 96.19 165 ALA A N 1
ATOM 1234 C CA . ALA A 1 165 ? -3.121 3.062 9.570 1.00 96.19 165 ALA A CA 1
ATOM 1235 C C . ALA A 1 165 ? -2.884 3.316 11.061 1.00 96.19 165 ALA A C 1
ATOM 1237 O O . ALA A 1 165 ? -1.752 3.594 11.457 1.00 96.19 165 ALA A O 1
ATOM 1238 N N . ALA A 1 166 ? -3.913 3.167 11.899 1.00 95.00 166 ALA A N 1
ATOM 1239 C CA . ALA A 1 166 ? -3.777 3.339 13.342 1.00 95.00 166 ALA A CA 1
ATOM 1240 C C . ALA A 1 166 ? -2.816 2.312 13.958 1.00 95.00 166 ALA A C 1
ATOM 1242 O O . ALA A 1 166 ? -1.944 2.689 14.741 1.00 95.00 166 ALA A O 1
ATOM 1243 N N . ALA A 1 167 ? -2.921 1.041 13.561 1.00 94.12 167 ALA A N 1
ATOM 1244 C CA . ALA A 1 167 ? -2.096 -0.035 14.099 1.00 94.12 167 ALA A CA 1
ATOM 1245 C C . ALA A 1 167 ? -0.616 0.110 13.717 1.00 94.12 167 ALA A C 1
ATOM 1247 O O . ALA A 1 167 ? 0.249 0.198 14.592 1.00 94.12 167 ALA A O 1
ATOM 1248 N N . ARG A 1 168 ? -0.327 0.219 12.415 1.00 95.00 168 ARG A N 1
ATOM 1249 C CA . ARG A 1 168 ? 1.046 0.315 11.897 1.00 95.00 168 ARG A CA 1
ATOM 1250 C C . ARG A 1 168 ? 1.736 1.592 12.369 1.00 95.00 168 ARG A C 1
ATOM 1252 O O . ARG A 1 168 ? 2.876 1.557 12.824 1.00 95.00 168 ARG A O 1
ATOM 1259 N N . CYS A 1 169 ? 1.050 2.733 12.303 1.00 96.25 169 CYS A N 1
ATOM 1260 C CA . CYS A 1 169 ? 1.637 3.992 12.753 1.00 96.25 169 CYS A CA 1
ATOM 1261 C C . CYS A 1 169 ? 1.720 4.095 14.280 1.00 96.25 169 CYS A C 1
ATOM 1263 O O . CYS A 1 169 ? 2.654 4.709 14.793 1.00 96.25 169 CYS A O 1
ATOM 1265 N N . GLY A 1 170 ? 0.790 3.481 15.017 1.00 94.69 170 GLY A N 1
ATOM 1266 C CA . GLY A 1 170 ? 0.883 3.347 16.469 1.00 94.69 170 GLY A CA 1
ATOM 1267 C C . GLY A 1 170 ? 2.153 2.612 16.888 1.00 94.69 170 GLY A C 1
ATOM 1268 O O . GLY A 1 170 ? 2.881 3.103 17.752 1.00 94.69 170 GLY A O 1
ATOM 1269 N N . GLU A 1 171 ? 2.485 1.500 16.227 1.00 93.62 171 GLU A N 1
ATOM 1270 C CA . GLU A 1 171 ? 3.751 0.800 16.462 1.00 93.62 171 GLU A CA 1
ATOM 1271 C C . GLU A 1 171 ? 4.967 1.659 16.086 1.00 93.62 171 GLU A C 1
ATOM 1273 O O . GLU A 1 171 ? 5.860 1.834 16.918 1.00 93.62 171 GLU A O 1
ATOM 1278 N N . ALA A 1 172 ? 4.980 2.267 14.893 1.00 95.00 172 ALA A N 1
ATOM 1279 C CA . ALA A 1 172 ? 6.091 3.109 14.430 1.00 95.00 172 ALA A CA 1
ATOM 1280 C C . ALA A 1 172 ? 6.389 4.304 15.366 1.00 95.00 172 ALA A C 1
ATOM 1282 O O . ALA A 1 172 ? 7.523 4.790 15.446 1.00 95.00 172 ALA A O 1
ATOM 1283 N N . LEU A 1 173 ? 5.376 4.773 16.101 1.00 95.62 173 LEU A N 1
ATOM 1284 C CA . LEU A 1 173 ? 5.481 5.831 17.109 1.00 95.62 173 LEU A CA 1
ATOM 1285 C C . LEU A 1 173 ? 5.734 5.312 18.537 1.00 95.62 173 LEU A C 1
ATOM 1287 O O . LEU A 1 173 ? 5.945 6.119 19.446 1.00 95.62 173 LEU A O 1
ATOM 1291 N N . GLY A 1 174 ? 5.692 3.997 18.769 1.00 92.88 174 GLY A N 1
ATOM 1292 C CA . GLY A 1 174 ? 5.766 3.395 20.103 1.00 92.88 174 GLY A CA 1
ATOM 1293 C C . GLY A 1 174 ? 4.546 3.701 20.985 1.00 92.88 174 GLY A C 1
ATOM 1294 O O . GLY A 1 174 ? 4.672 3.809 22.206 1.00 92.88 174 GLY A O 1
ATOM 1295 N N . LYS A 1 175 ? 3.365 3.890 20.384 1.00 89.88 175 LYS A N 1
ATOM 1296 C CA . LYS A 1 175 ? 2.104 4.292 21.030 1.00 89.88 175 LYS A CA 1
ATOM 1297 C C . LYS A 1 175 ? 1.040 3.198 20.903 1.00 89.88 175 LYS A C 1
ATOM 1299 O O . LYS A 1 175 ? 0.109 3.301 20.113 1.00 89.88 175 LYS A O 1
ATOM 1304 N N . LYS A 1 176 ? 1.158 2.146 21.717 1.00 77.88 176 LYS A N 1
ATOM 1305 C CA . LYS A 1 176 ? 0.221 1.002 21.699 1.00 77.88 176 LYS A CA 1
ATOM 1306 C C . LYS A 1 176 ? -1.227 1.369 22.055 1.00 77.88 176 LYS A C 1
ATOM 1308 O O . LYS A 1 176 ? -2.143 0.716 21.580 1.00 77.88 176 LYS A O 1
ATOM 1313 N N . ASN A 1 177 ? -1.432 2.438 22.825 1.00 79.81 177 ASN A N 1
ATOM 1314 C CA . ASN A 1 177 ? -2.759 2.949 23.195 1.00 79.81 177 ASN A CA 1
ATOM 1315 C C . ASN A 1 177 ? -3.540 3.570 22.018 1.00 79.81 177 ASN A C 1
ATOM 1317 O O . ASN A 1 177 ? -4.656 4.040 22.181 1.00 79.81 177 ASN A O 1
ATOM 1321 N N . TYR A 1 178 ? -2.960 3.627 20.817 1.00 82.06 178 TYR A N 1
ATOM 1322 C CA . TYR A 1 178 ? -3.680 4.045 19.608 1.00 82.06 178 TYR A CA 1
ATOM 1323 C C . TYR A 1 178 ? -4.637 2.972 19.077 1.00 82.06 178 TYR A C 1
ATOM 1325 O O . TYR A 1 178 ? -5.338 3.212 18.101 1.00 82.06 178 TYR A O 1
ATOM 1333 N N . LEU A 1 179 ? -4.680 1.807 19.725 1.00 81.94 179 LEU A N 1
ATOM 1334 C CA . LEU A 1 179 ? -5.581 0.708 19.399 1.00 81.94 179 LEU A CA 1
ATOM 1335 C C . LEU A 1 179 ? -6.806 0.630 20.321 1.00 81.94 179 LEU A C 1
ATOM 1337 O O . LEU A 1 179 ? -7.639 -0.243 20.105 1.00 81.94 179 LEU A O 1
ATOM 1341 N N . ASP A 1 180 ? -6.946 1.535 21.297 1.00 82.38 180 ASP A N 1
ATOM 1342 C CA . ASP A 1 180 ? -8.049 1.506 22.271 1.00 82.38 180 ASP A CA 1
ATOM 1343 C C . ASP A 1 180 ? -9.433 1.573 21.580 1.00 82.38 180 ASP A C 1
ATOM 1345 O O . ASP A 1 180 ? -10.367 0.896 21.997 1.00 82.38 180 ASP A O 1
ATOM 1349 N N . ASP A 1 181 ? -9.550 2.321 20.474 1.00 80.38 181 ASP A N 1
ATOM 1350 C CA . ASP A 1 181 ? -10.784 2.437 19.676 1.00 80.38 181 ASP A CA 1
ATOM 1351 C C . ASP A 1 181 ? -10.871 1.430 18.508 1.00 80.38 181 ASP A C 1
ATOM 1353 O O . ASP A 1 181 ? -11.900 1.346 17.827 1.00 80.38 181 ASP A O 1
ATOM 1357 N N . ALA A 1 182 ? -9.808 0.654 18.254 1.00 85.00 182 ALA A N 1
ATOM 1358 C CA . ALA A 1 182 ? -9.722 -0.232 17.091 1.00 85.00 182 ALA A CA 1
ATOM 1359 C C . ALA A 1 182 ? -10.793 -1.333 17.121 1.00 85.00 182 ALA A C 1
ATOM 1361 O O . ALA A 1 182 ? -11.351 -1.680 16.083 1.00 85.00 182 ALA A O 1
ATOM 1362 N N . GLU A 1 183 ? -11.153 -1.822 18.307 1.00 88.69 183 GLU A N 1
ATOM 1363 C CA . GLU A 1 183 ? -12.228 -2.801 18.468 1.00 88.69 183 GLU A CA 1
ATOM 1364 C C . GLU A 1 183 ? -13.580 -2.236 17.997 1.00 88.69 183 GLU A C 1
ATOM 1366 O O . GLU A 1 183 ? -14.268 -2.854 17.185 1.00 88.69 183 GLU A O 1
ATOM 1371 N N . SER A 1 184 ? -13.933 -1.007 18.397 1.00 90.75 184 SER A N 1
ATOM 1372 C CA . SER A 1 184 ? -15.177 -0.350 17.959 1.00 90.75 184 SER A CA 1
ATOM 1373 C C . SER A 1 184 ? -15.223 -0.144 16.442 1.00 90.75 184 SER A C 1
ATOM 1375 O O . SER A 1 184 ? -16.284 -0.268 15.820 1.00 90.75 184 SER A O 1
ATOM 1377 N N . TRP A 1 185 ? -14.078 0.165 15.830 1.00 93.75 185 TRP A N 1
ATOM 1378 C CA . TRP A 1 185 ? -13.958 0.327 14.381 1.00 93.75 185 TRP A CA 1
ATOM 1379 C C . TRP A 1 185 ? -14.062 -1.017 13.650 1.00 93.75 185 TRP A C 1
ATOM 1381 O O . TRP A 1 185 ? -14.681 -1.091 12.587 1.00 93.75 185 TRP A O 1
ATOM 1391 N N . PHE A 1 186 ? -13.512 -2.088 14.217 1.00 95.56 186 PHE A N 1
ATOM 1392 C CA . PHE A 1 186 ? -13.645 -3.437 13.677 1.00 95.56 186 PHE A CA 1
ATOM 1393 C C . PHE A 1 186 ? -15.082 -3.965 13.772 1.00 95.56 186 PHE A C 1
ATOM 1395 O O . PHE A 1 186 ? -15.608 -4.487 12.790 1.00 95.56 186 PHE A O 1
ATOM 1402 N N . LEU A 1 187 ? -15.779 -3.721 14.884 1.00 95.00 187 LEU A N 1
ATOM 1403 C CA . LEU A 1 187 ? -17.217 -3.991 14.987 1.00 95.00 187 LEU A CA 1
ATOM 1404 C C . LEU A 1 187 ? -18.009 -3.212 13.924 1.00 95.00 187 LEU A C 1
ATOM 1406 O O . LEU A 1 187 ? -18.968 -3.728 13.349 1.00 95.00 187 LEU A O 1
ATOM 1410 N N . GLY A 1 188 ? -17.593 -1.978 13.618 1.00 95.69 188 GLY A N 1
ATOM 1411 C CA . GLY A 1 188 ? -18.146 -1.190 12.515 1.00 95.69 188 GLY A CA 1
ATOM 1412 C C . GLY A 1 188 ? -18.008 -1.897 11.165 1.00 95.69 188 GLY A C 1
ATOM 1413 O O . GLY A 1 188 ? -18.985 -1.978 10.421 1.00 95.69 188 GLY A O 1
ATOM 1414 N N . LEU A 1 189 ? -16.833 -2.475 10.885 1.00 96.00 189 LEU A N 1
ATOM 1415 C CA . LEU A 1 189 ? -16.579 -3.267 9.678 1.00 96.00 189 LEU A CA 1
ATOM 1416 C C . LEU A 1 189 ? -17.522 -4.470 9.580 1.00 96.00 189 LEU A C 1
ATOM 1418 O O . LEU A 1 189 ? -18.162 -4.669 8.549 1.00 96.00 189 LEU A O 1
ATOM 1422 N N . GLN A 1 190 ? -17.646 -5.244 10.659 1.00 95.00 190 GLN A N 1
ATOM 1423 C CA . GLN A 1 190 ? -18.510 -6.426 10.694 1.00 95.00 190 GLN A CA 1
ATOM 1424 C C . GLN A 1 190 ? -19.989 -6.084 10.472 1.00 95.00 190 GLN A C 1
ATOM 1426 O O . GLN A 1 190 ? -20.733 -6.905 9.942 1.00 95.00 190 GLN A O 1
ATOM 1431 N N . LYS A 1 191 ? -20.425 -4.871 10.835 1.00 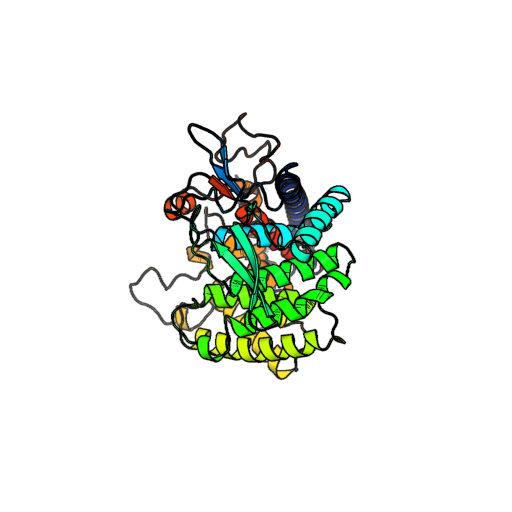94.38 191 LYS A N 1
ATOM 1432 C CA . LYS A 1 191 ? -21.801 -4.418 10.593 1.00 94.38 191 LYS A CA 1
ATOM 1433 C C . LYS A 1 191 ? -22.073 -4.000 9.159 1.00 94.38 191 LYS A C 1
ATOM 1435 O O . LYS A 1 191 ? -23.153 -4.292 8.657 1.00 94.38 191 LYS A O 1
ATOM 1440 N N . ILE A 1 192 ? -21.144 -3.287 8.527 1.00 93.62 192 ILE A N 1
ATOM 1441 C CA . ILE A 1 192 ? -21.330 -2.828 7.141 1.00 93.62 192 ILE A CA 1
ATOM 1442 C C . ILE A 1 192 ? -21.011 -3.928 6.125 1.00 93.62 192 ILE A C 1
ATOM 1444 O O . ILE A 1 192 ? -21.483 -3.871 4.995 1.00 93.62 192 ILE A O 1
ATOM 1448 N N . TYR A 1 193 ? -20.227 -4.932 6.526 1.00 93.75 193 TYR A N 1
ATOM 1449 C CA . TYR A 1 193 ? -19.853 -6.064 5.685 1.00 93.75 193 TYR A CA 1
ATOM 1450 C C . TYR A 1 193 ? -19.825 -7.392 6.468 1.00 93.75 193 TYR A C 1
ATOM 1452 O O . TYR A 1 193 ? -18.755 -7.986 6.672 1.00 93.75 193 TYR A O 1
ATOM 1460 N N . PRO A 1 194 ? -20.999 -7.862 6.936 1.00 93.19 194 PRO A N 1
ATOM 1461 C CA . PRO A 1 194 ? -21.128 -9.158 7.591 1.00 93.19 194 PRO A CA 1
ATOM 1462 C C . PRO A 1 194 ? -20.885 -10.304 6.603 1.00 93.19 194 PRO A C 1
ATOM 1464 O O . PRO A 1 194 ? -20.966 -10.131 5.388 1.00 93.19 194 PRO A O 1
ATOM 1467 N N . GLU A 1 195 ? -20.642 -11.507 7.130 1.00 92.62 195 GLU A N 1
ATOM 1468 C CA . GLU A 1 195 ? -20.303 -12.690 6.319 1.00 92.62 195 GLU A CA 1
ATOM 1469 C C . GLU A 1 195 ? -21.353 -13.036 5.262 1.00 92.62 195 GLU A C 1
ATOM 1471 O O . GLU A 1 195 ? -21.016 -13.530 4.187 1.00 92.62 195 GLU A O 1
ATOM 1476 N N . SER A 1 196 ? -22.625 -12.733 5.539 1.00 91.31 196 SER A N 1
ATOM 1477 C CA . SER A 1 196 ? -23.726 -12.932 4.595 1.00 91.31 196 SER A CA 1
ATOM 1478 C C . SER A 1 196 ? -23.549 -12.143 3.297 1.00 91.31 196 SER A C 1
ATOM 1480 O O . SER A 1 196 ? -24.066 -12.570 2.272 1.00 91.31 196 SER A O 1
ATOM 1482 N N . LEU A 1 197 ? -22.804 -11.033 3.331 1.00 91.00 197 LEU A N 1
ATOM 1483 C CA . LEU A 1 197 ? -22.553 -10.178 2.172 1.00 91.00 197 LEU A CA 1
ATOM 1484 C C . LEU A 1 197 ? -21.266 -10.533 1.416 1.00 91.00 197 LEU A C 1
ATOM 1486 O O . LEU A 1 197 ? -21.006 -9.958 0.363 1.00 91.00 1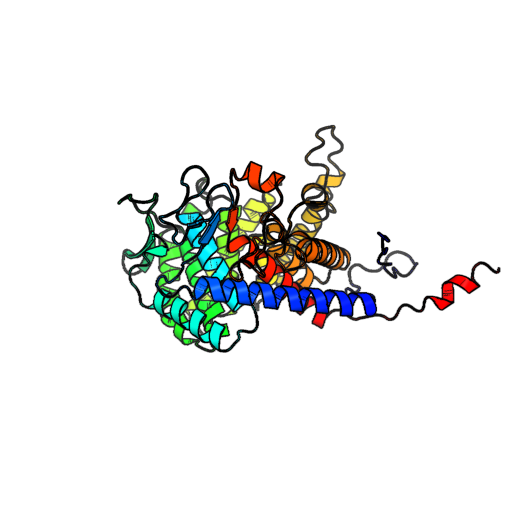97 LEU A O 1
ATOM 1490 N N . TRP A 1 198 ? -20.437 -11.457 1.916 1.00 90.25 198 TRP A N 1
ATOM 1491 C CA . TRP A 1 198 ? -19.118 -11.704 1.320 1.00 90.25 198 TRP A CA 1
ATOM 1492 C C . TRP A 1 198 ? -19.180 -12.218 -0.115 1.00 90.25 198 TRP A C 1
ATOM 1494 O O . TRP A 1 198 ? -18.326 -11.882 -0.926 1.00 90.25 198 TRP A O 1
ATOM 1504 N N . ASN A 1 199 ? -20.190 -13.025 -0.432 1.00 80.44 199 ASN A N 1
ATOM 1505 C CA . ASN A 1 199 ? -20.355 -13.610 -1.760 1.00 80.44 199 ASN A CA 1
ATOM 1506 C C . ASN A 1 199 ? -21.250 -12.769 -2.686 1.00 80.44 199 ASN A C 1
ATOM 1508 O O . ASN A 1 199 ? -21.645 -13.237 -3.753 1.00 80.44 199 ASN A O 1
ATOM 1512 N N . GLU A 1 200 ? -21.629 -11.560 -2.271 1.00 76.25 200 GLU A N 1
ATOM 1513 C CA . GLU A 1 200 ? -22.457 -10.689 -3.093 1.00 76.25 200 GLU A CA 1
ATOM 1514 C C . GLU A 1 200 ? -21.609 -9.932 -4.124 1.00 76.25 200 GLU A C 1
ATOM 1516 O O . GLU A 1 200 ? -20.490 -9.494 -3.860 1.00 76.25 200 GLU A O 1
ATOM 1521 N N . SER A 1 201 ? -22.153 -9.760 -5.331 1.00 63.94 201 SER A N 1
ATOM 1522 C CA . SER A 1 201 ? -21.416 -9.267 -6.505 1.00 63.94 201 SER A CA 1
ATOM 1523 C C . SER A 1 201 ? -20.940 -7.813 -6.412 1.00 63.94 201 SER A C 1
ATOM 1525 O O . SER A 1 201 ? -20.299 -7.324 -7.341 1.00 63.94 201 SER A O 1
ATOM 1527 N N . PHE A 1 202 ? -21.279 -7.093 -5.343 1.00 71.56 202 PHE A N 1
ATOM 1528 C CA . PHE A 1 202 ? -20.970 -5.673 -5.207 1.00 71.56 202 PHE A CA 1
ATOM 1529 C C . PHE A 1 202 ? -19.551 -5.400 -4.678 1.00 71.56 202 PHE A C 1
ATOM 1531 O O . PHE A 1 202 ? -19.067 -4.276 -4.824 1.00 71.56 202 PHE A O 1
ATOM 1538 N N . ILE A 1 203 ? -18.844 -6.399 -4.125 1.00 80.94 203 ILE A N 1
ATOM 1539 C CA . ILE A 1 203 ? -17.423 -6.272 -3.759 1.00 80.94 203 ILE A CA 1
ATOM 1540 C C . ILE A 1 203 ? -16.570 -7.159 -4.660 1.00 80.94 203 ILE A C 1
ATOM 1542 O O . ILE A 1 203 ? -16.697 -8.379 -4.684 1.00 80.94 203 ILE A O 1
ATOM 1546 N N . SER A 1 204 ? -15.654 -6.536 -5.403 1.00 89.94 204 SER A N 1
ATOM 1547 C CA . SER A 1 204 ? -14.700 -7.276 -6.225 1.00 89.94 204 SER A CA 1
ATOM 1548 C C . SER A 1 204 ? -13.676 -8.016 -5.362 1.00 89.94 204 SER A C 1
ATOM 1550 O O . SER A 1 204 ? -13.282 -7.537 -4.297 1.00 89.94 204 SER A O 1
ATOM 1552 N N . TYR A 1 205 ? -13.142 -9.128 -5.879 1.00 91.25 205 TYR A N 1
ATOM 1553 C CA . TYR A 1 205 ? -12.044 -9.862 -5.236 1.00 91.25 205 TYR A CA 1
ATOM 1554 C C . TYR A 1 205 ? -10.876 -8.938 -4.845 1.00 91.25 205 TYR A C 1
ATOM 1556 O O . TYR A 1 205 ? -10.300 -9.068 -3.767 1.00 91.25 205 TYR A O 1
ATOM 1564 N N . HIS A 1 206 ? -10.551 -7.956 -5.694 1.00 90.75 206 HIS A N 1
ATOM 1565 C CA . HIS A 1 206 ? -9.505 -6.973 -5.417 1.00 90.75 206 HIS A CA 1
ATOM 1566 C C . HIS A 1 206 ? -9.797 -6.132 -4.163 1.00 90.75 206 HIS A C 1
ATOM 1568 O O . HIS A 1 206 ? -8.910 -5.971 -3.325 1.00 90.75 206 HIS A O 1
ATOM 1574 N N . ARG A 1 207 ? -11.034 -5.644 -3.989 1.00 91.69 207 ARG A N 1
ATOM 1575 C CA . ARG A 1 207 ? -11.435 -4.887 -2.791 1.00 91.69 207 ARG A CA 1
ATOM 1576 C C . ARG A 1 207 ? -11.403 -5.759 -1.538 1.00 91.69 207 ARG A C 1
ATOM 1578 O O . ARG A 1 207 ? -10.874 -5.328 -0.515 1.00 91.69 207 ARG A O 1
ATOM 1585 N N . SER A 1 208 ? -11.881 -6.999 -1.625 1.00 94.88 208 SER A N 1
ATOM 1586 C CA . SER A 1 208 ? -11.782 -7.953 -0.514 1.00 94.88 208 SER A CA 1
ATOM 1587 C C . SER A 1 208 ? -10.323 -8.275 -0.161 1.00 94.88 208 SER A C 1
ATOM 1589 O O . SER A 1 208 ? -9.989 -8.422 1.011 1.00 94.88 208 SER A O 1
ATOM 1591 N N . ALA A 1 209 ? -9.424 -8.312 -1.148 1.00 95.38 209 ALA A N 1
ATOM 1592 C CA . ALA A 1 209 ? -7.994 -8.487 -0.917 1.00 95.38 209 ALA A CA 1
ATOM 1593 C C . ALA A 1 209 ? -7.349 -7.280 -0.205 1.00 95.38 209 ALA A C 1
ATOM 1595 O O . ALA A 1 209 ? -6.525 -7.494 0.678 1.00 95.38 209 ALA A O 1
ATOM 1596 N N . ILE A 1 210 ? -7.744 -6.038 -0.525 1.00 95.12 210 ILE A N 1
ATOM 1597 C CA . ILE A 1 210 ? -7.299 -4.826 0.203 1.00 95.12 210 ILE A CA 1
ATOM 1598 C C . ILE A 1 210 ? -7.744 -4.883 1.667 1.00 95.12 210 ILE A C 1
ATOM 1600 O O . ILE A 1 210 ? -6.968 -4.572 2.574 1.00 95.12 210 ILE A O 1
ATOM 1604 N N . MET A 1 211 ? -8.986 -5.309 1.915 1.00 96.56 211 MET A N 1
ATOM 1605 C CA . MET A 1 211 ? -9.478 -5.514 3.277 1.00 96.56 211 MET A CA 1
ATOM 1606 C C . MET A 1 211 ? -8.655 -6.564 4.018 1.00 96.56 211 MET A C 1
ATOM 1608 O O . MET A 1 211 ? -8.239 -6.327 5.148 1.00 96.56 211 MET A O 1
ATOM 1612 N N . TRP A 1 212 ? -8.402 -7.709 3.379 1.00 97.56 212 TRP A N 1
ATOM 1613 C CA . TRP A 1 212 ? -7.622 -8.786 3.979 1.00 97.56 212 TRP A CA 1
ATOM 1614 C C . TRP A 1 212 ? -6.206 -8.337 4.327 1.00 97.56 212 TRP A C 1
ATOM 1616 O O . TRP A 1 212 ? -5.759 -8.563 5.446 1.00 97.56 212 TRP A O 1
ATOM 1626 N N . GLU A 1 213 ? -5.527 -7.654 3.407 1.00 97.31 213 GLU A N 1
ATOM 1627 C CA . GLU A 1 213 ? -4.212 -7.063 3.649 1.00 97.31 213 GLU A CA 1
ATOM 1628 C C . GLU A 1 213 ? -4.236 -6.113 4.848 1.00 97.31 213 GLU A C 1
ATOM 1630 O O . GLU A 1 213 ? -3.419 -6.241 5.758 1.00 97.31 213 GLU A O 1
ATOM 1635 N N . SER A 1 214 ? -5.203 -5.197 4.872 1.00 97.81 214 SER A N 1
ATOM 1636 C CA . SER A 1 214 ? -5.319 -4.196 5.928 1.00 97.81 214 SER A CA 1
ATOM 1637 C C . SER A 1 214 ? -5.520 -4.843 7.299 1.00 97.81 214 SER A C 1
ATOM 1639 O O . SER A 1 214 ? -4.806 -4.522 8.247 1.00 97.81 214 SER A O 1
ATOM 1641 N N . LEU A 1 215 ? -6.432 -5.815 7.391 1.00 97.50 215 LEU A N 1
ATOM 1642 C CA . LEU A 1 215 ? -6.697 -6.559 8.623 1.00 97.50 215 LEU A CA 1
ATOM 1643 C C . LEU A 1 215 ? -5.525 -7.464 9.025 1.00 97.50 215 LEU A C 1
ATOM 1645 O O . LEU A 1 215 ? -5.250 -7.601 10.213 1.00 97.50 215 LEU A O 1
ATOM 1649 N N . ALA A 1 216 ? -4.805 -8.045 8.062 1.00 96.44 216 ALA A N 1
ATOM 1650 C CA . ALA A 1 216 ? -3.600 -8.826 8.324 1.00 96.44 216 ALA A CA 1
ATOM 1651 C C . ALA A 1 216 ? -2.497 -7.968 8.956 1.00 96.44 216 ALA A C 1
ATOM 1653 O O . ALA A 1 216 ? -1.868 -8.394 9.924 1.00 96.44 216 ALA A O 1
ATOM 1654 N N . VAL A 1 217 ? -2.287 -6.750 8.441 1.00 95.00 217 VAL A N 1
ATOM 1655 C CA . VAL A 1 217 ? -1.369 -5.775 9.047 1.00 95.00 217 VAL A CA 1
ATOM 1656 C C . VAL A 1 217 ? -1.866 -5.369 10.433 1.00 95.00 217 VAL A C 1
ATOM 1658 O O . VAL A 1 217 ? -1.076 -5.346 11.369 1.00 95.00 217 VAL A O 1
ATOM 1661 N N . THR A 1 218 ? -3.160 -5.088 10.608 1.00 95.50 218 THR A N 1
ATOM 1662 C CA . THR A 1 218 ? -3.713 -4.776 11.936 1.00 95.50 218 THR A CA 1
ATOM 1663 C C . THR A 1 218 ? -3.436 -5.901 12.934 1.00 95.50 218 THR A C 1
ATOM 1665 O O . THR A 1 218 ? -2.889 -5.632 14.000 1.00 95.50 218 THR A O 1
ATOM 1668 N N . ALA A 1 219 ? -3.727 -7.155 12.579 1.00 94.00 219 ALA A N 1
ATOM 1669 C CA . ALA A 1 219 ? -3.515 -8.313 13.447 1.00 94.00 219 ALA A CA 1
ATOM 1670 C C . ALA A 1 219 ? -2.046 -8.488 13.861 1.00 94.00 219 ALA A C 1
ATOM 1672 O O . ALA A 1 219 ? -1.783 -8.850 15.005 1.00 94.00 219 ALA A O 1
ATOM 1673 N N . LEU A 1 220 ? -1.097 -8.167 12.972 1.00 91.94 220 LEU A N 1
ATOM 1674 C CA . LEU A 1 220 ? 0.340 -8.210 13.264 1.00 91.94 220 LEU A CA 1
ATOM 1675 C C . LEU A 1 220 ? 0.752 -7.250 14.397 1.00 91.94 220 LEU A C 1
ATOM 1677 O O . LEU A 1 220 ? 1.702 -7.537 15.122 1.00 91.94 220 LEU A O 1
ATOM 1681 N N . HIS A 1 221 ? 0.053 -6.122 14.548 1.00 90.44 221 HIS A N 1
ATOM 1682 C CA . HIS A 1 221 ? 0.420 -5.052 15.484 1.00 90.44 221 HIS A CA 1
ATOM 1683 C C . HIS A 1 221 ? -0.457 -4.998 16.748 1.00 90.44 221 HIS A C 1
ATOM 1685 O O . HIS A 1 221 ? -0.093 -4.333 17.723 1.00 90.44 221 HIS A O 1
ATOM 1691 N N . VAL A 1 222 ? -1.604 -5.685 16.764 1.00 87.75 222 VAL A N 1
ATOM 1692 C CA . VAL A 1 222 ? -2.430 -5.843 17.970 1.00 87.75 222 VAL A CA 1
ATOM 1693 C C . VAL A 1 222 ? -1.794 -6.905 18.871 1.00 87.75 222 VAL A C 1
ATOM 1695 O O . VAL A 1 222 ? -1.384 -7.966 18.413 1.00 87.75 222 VAL A O 1
ATOM 1698 N N . GLY A 1 223 ? -1.701 -6.629 20.175 1.00 84.88 223 GLY A N 1
ATOM 1699 C CA . GLY A 1 223 ? -1.111 -7.572 21.125 1.00 84.88 223 GLY A CA 1
ATOM 1700 C C . GLY A 1 223 ? -1.931 -8.858 21.264 1.00 84.88 223 GLY A C 1
ATOM 1701 O O . GLY A 1 223 ? -3.123 -8.792 21.540 1.00 84.88 223 GLY A O 1
ATOM 1702 N N . GLU A 1 224 ? -1.267 -10.013 21.180 1.00 84.44 224 GLU A N 1
ATOM 1703 C CA . GLU A 1 224 ? -1.883 -11.356 21.223 1.00 84.44 224 GLU A CA 1
ATOM 1704 C C . GLU A 1 224 ? -2.708 -11.657 22.484 1.00 84.44 224 GLU A C 1
ATOM 1706 O O . GLU A 1 224 ? -3.505 -12.584 22.495 1.00 84.44 224 GLU A O 1
ATOM 1711 N N . GLN A 1 225 ? -2.494 -10.903 23.564 1.00 82.56 225 GLN A N 1
ATOM 1712 C CA . GLN A 1 225 ? -3.223 -11.057 24.828 1.00 82.56 225 GLN A CA 1
ATOM 1713 C C . GLN A 1 225 ? -4.548 -10.277 24.853 1.00 82.56 225 GLN A C 1
ATOM 1715 O O . GLN A 1 225 ? -5.262 -10.317 25.850 1.00 82.56 225 GLN A O 1
ATOM 1720 N N . SER A 1 226 ? -4.845 -9.509 23.803 1.00 85.31 226 SER A N 1
ATOM 1721 C CA . SER A 1 226 ? -6.079 -8.734 23.690 1.00 85.31 226 SER A CA 1
ATOM 1722 C C . SER A 1 226 ? -7.218 -9.610 23.171 1.00 85.31 226 SER A C 1
ATOM 1724 O O . SER A 1 226 ? -7.031 -10.313 22.181 1.00 85.31 226 SER A O 1
ATOM 1726 N N . SER A 1 227 ? -8.414 -9.500 23.758 1.00 86.00 227 SER A N 1
ATOM 1727 C CA . SER A 1 227 ? -9.636 -10.125 23.218 1.00 86.00 227 SER A CA 1
ATOM 1728 C C . SER A 1 227 ? -9.916 -9.677 21.783 1.00 86.00 227 SER A C 1
ATOM 1730 O O . SER A 1 227 ? -10.277 -10.485 20.937 1.00 86.00 227 SER A O 1
ATOM 1732 N N . PHE A 1 228 ? -9.622 -8.413 21.466 1.00 90.75 228 PHE A N 1
ATOM 1733 C CA . PHE A 1 228 ? -9.730 -7.897 20.104 1.00 90.75 228 PHE A CA 1
ATOM 1734 C C . PHE A 1 228 ? -8.830 -8.655 19.109 1.00 90.75 228 PHE A C 1
ATOM 1736 O O . PHE A 1 228 ? -9.206 -8.835 17.952 1.00 90.75 228 PHE A O 1
ATOM 1743 N N . HIS A 1 229 ? -7.649 -9.122 19.535 1.00 91.31 229 HIS A N 1
ATOM 1744 C CA . HIS A 1 229 ? -6.789 -9.930 18.666 1.00 91.31 229 HIS A CA 1
ATOM 1745 C C . HIS A 1 229 ? -7.437 -11.282 18.345 1.00 91.31 229 HIS A C 1
ATOM 1747 O O . HIS A 1 229 ? -7.395 -11.710 17.196 1.00 91.31 229 HIS A O 1
ATOM 1753 N N . GLU A 1 230 ? -8.060 -11.927 19.334 1.00 91.50 230 GLU A N 1
ATOM 1754 C CA . GLU A 1 230 ? -8.761 -13.203 19.158 1.00 91.50 230 GLU A CA 1
ATOM 1755 C C . GLU A 1 230 ? -9.929 -13.073 18.167 1.00 91.50 230 GLU A C 1
ATOM 1757 O O . GLU A 1 230 ? -9.982 -13.817 17.185 1.00 91.50 230 GLU A O 1
ATOM 1762 N N . ASP A 1 231 ? -10.785 -12.063 18.347 1.00 93.38 231 ASP A N 1
ATOM 1763 C CA . ASP A 1 231 ? -11.918 -11.794 17.452 1.00 93.38 231 ASP A CA 1
ATOM 1764 C C . ASP A 1 231 ? -11.465 -11.498 16.011 1.00 93.38 231 ASP A C 1
ATOM 1766 O O . 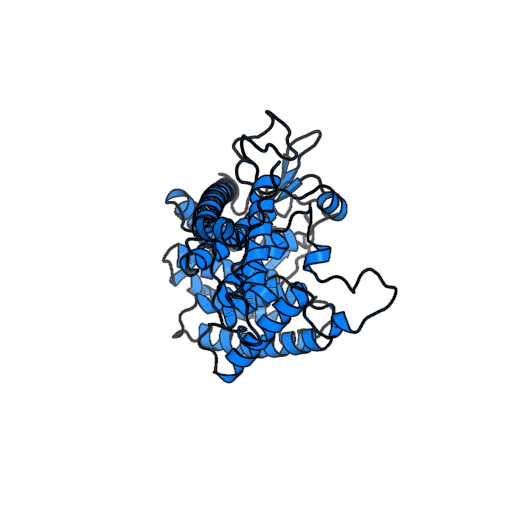ASP A 1 231 ? -12.070 -11.951 15.030 1.00 93.38 231 ASP A O 1
ATOM 1770 N N . LEU A 1 232 ? -10.377 -10.735 15.866 1.00 94.38 232 LEU A N 1
ATOM 1771 C CA . LEU A 1 232 ? -9.799 -10.397 14.568 1.00 94.38 232 LEU A CA 1
ATOM 1772 C C . LEU A 1 232 ? -9.201 -11.628 13.869 1.00 94.38 232 LEU A C 1
ATOM 1774 O O . LEU A 1 232 ? -9.396 -11.802 12.665 1.00 94.38 232 LEU A O 1
ATOM 1778 N N . GLU A 1 233 ? -8.496 -12.490 14.601 1.00 94.25 233 GLU A N 1
ATOM 1779 C CA . GLU A 1 233 ? -7.940 -13.742 14.078 1.00 94.25 233 GLU A CA 1
ATOM 1780 C C . GLU A 1 233 ? -9.041 -14.721 13.645 1.00 94.25 233 GLU A C 1
ATOM 1782 O O . GLU A 1 233 ? -8.932 -15.338 12.580 1.00 94.25 233 GLU A O 1
ATOM 1787 N N . GLU A 1 234 ? -10.134 -14.828 14.407 1.00 94.00 234 GLU A N 1
ATOM 1788 C CA . GLU A 1 234 ? -11.280 -15.663 14.035 1.00 94.00 234 GLU A CA 1
ATOM 1789 C C . GLU A 1 234 ? -11.947 -15.164 12.743 1.00 94.00 234 GLU A C 1
ATOM 1791 O O . GLU A 1 234 ? -12.233 -15.951 11.830 1.00 94.00 234 GLU A O 1
ATOM 1796 N N . TYR A 1 235 ? -12.155 -13.850 12.627 1.00 95.44 235 TYR A N 1
ATOM 1797 C CA . TYR A 1 235 ? -12.673 -13.240 11.404 1.00 95.44 235 TYR A CA 1
ATOM 1798 C C . TYR A 1 235 ? -11.741 -13.487 10.216 1.00 95.44 235 TYR A C 1
ATOM 1800 O O . TYR A 1 235 ? -12.197 -13.925 9.159 1.00 95.44 235 TYR A O 1
ATOM 1808 N N . LEU A 1 236 ? -10.433 -13.253 10.383 1.00 95.56 236 LEU A N 1
ATOM 1809 C CA . LEU A 1 236 ? -9.433 -13.491 9.341 1.00 95.56 236 LEU A CA 1
ATOM 1810 C C . LEU A 1 236 ? -9.443 -14.949 8.885 1.00 95.56 236 LEU A C 1
ATOM 1812 O O . LEU A 1 236 ? -9.402 -15.200 7.685 1.00 95.56 236 LEU A O 1
ATOM 1816 N N . HIS A 1 237 ? -9.568 -15.907 9.803 1.00 94.94 237 HIS A N 1
ATOM 1817 C CA . HIS A 1 237 ? -9.645 -17.323 9.453 1.00 94.94 237 HIS A CA 1
ATOM 1818 C C . HIS A 1 237 ? -10.837 -17.637 8.533 1.00 94.94 237 HIS A C 1
ATOM 1820 O O . HIS A 1 237 ? -10.682 -18.312 7.509 1.00 94.94 237 HIS A O 1
ATOM 1826 N N . ARG A 1 238 ? -12.026 -17.116 8.862 1.00 95.06 238 ARG A N 1
ATOM 1827 C CA . ARG A 1 238 ? -13.240 -17.294 8.048 1.00 95.06 238 ARG A CA 1
ATOM 1828 C C . ARG A 1 238 ? -13.143 -16.558 6.712 1.00 95.06 238 ARG A C 1
ATOM 1830 O O . ARG A 1 238 ? -13.493 -17.122 5.670 1.00 95.06 238 ARG A O 1
ATOM 1837 N N . PHE A 1 239 ? -12.610 -15.340 6.725 1.00 96.00 239 PHE A N 1
ATOM 1838 C CA . PHE A 1 239 ? -12.453 -14.513 5.533 1.00 96.00 239 PHE A CA 1
ATOM 1839 C C . PHE A 1 239 ? -11.430 -15.103 4.553 1.00 96.00 239 PHE A C 1
ATOM 1841 O O . PHE A 1 239 ? -11.682 -15.159 3.351 1.00 96.00 239 PHE A O 1
ATOM 1848 N N . GLU A 1 240 ? -10.321 -15.648 5.057 1.00 95.94 240 GLU A N 1
ATOM 1849 C CA . GLU A 1 240 ? -9.320 -16.382 4.275 1.00 95.94 240 GLU A CA 1
ATOM 1850 C C . GLU A 1 240 ? -9.924 -17.612 3.589 1.00 95.94 240 GLU A C 1
ATOM 1852 O O . GLU A 1 240 ? -9.656 -17.856 2.412 1.00 95.94 240 GLU A O 1
ATOM 1857 N N . ALA A 1 241 ? -10.780 -18.368 4.285 1.00 94.50 241 ALA A N 1
ATOM 1858 C CA . ALA A 1 241 ? -11.478 -19.509 3.694 1.00 94.50 241 ALA A CA 1
ATOM 1859 C C . ALA A 1 241 ? -12.449 -19.081 2.578 1.00 94.50 241 ALA A C 1
ATOM 1861 O O . ALA A 1 241 ? -12.546 -19.746 1.544 1.00 94.50 241 ALA A O 1
ATOM 1862 N N . PHE A 1 242 ? -13.154 -17.960 2.757 1.00 94.56 242 PHE A N 1
ATOM 1863 C CA . PHE A 1 242 ? -13.977 -17.360 1.706 1.00 94.56 242 PHE A CA 1
ATOM 1864 C C . PHE A 1 242 ? -13.136 -16.949 0.486 1.00 94.56 242 PHE A C 1
ATOM 1866 O O . PHE A 1 242 ? -13.417 -17.407 -0.624 1.00 94.56 242 PHE A O 1
ATOM 1873 N N . LEU A 1 243 ? -12.077 -16.163 0.691 1.00 95.31 243 LEU A N 1
ATOM 1874 C CA . LEU A 1 243 ? -11.210 -15.681 -0.386 1.00 95.31 243 LEU A CA 1
ATOM 1875 C C . LEU A 1 243 ? -10.523 -16.825 -1.129 1.00 95.31 243 LEU A C 1
ATOM 1877 O O . LEU A 1 243 ? -10.406 -16.778 -2.353 1.00 95.31 243 LEU A O 1
ATOM 1881 N N . ARG A 1 244 ? -10.118 -17.877 -0.411 1.00 94.44 244 ARG A N 1
ATOM 1882 C CA . ARG A 1 244 ? -9.537 -19.072 -1.023 1.00 94.44 244 ARG A CA 1
ATOM 1883 C C . ARG A 1 244 ? -10.520 -19.750 -1.974 1.00 94.44 244 ARG A C 1
ATOM 1885 O O . ARG A 1 244 ? -10.136 -20.069 -3.095 1.00 94.44 244 ARG A O 1
ATOM 1892 N N . ARG A 1 245 ? -11.781 -19.927 -1.563 1.00 93.50 245 ARG A N 1
ATOM 1893 C CA . ARG A 1 245 ? -12.824 -20.505 -2.431 1.00 93.50 245 ARG A CA 1
ATOM 1894 C C . ARG A 1 245 ? -13.083 -19.637 -3.660 1.00 93.50 245 ARG A C 1
ATOM 1896 O O . ARG A 1 245 ? -13.183 -20.170 -4.760 1.00 93.50 245 ARG A O 1
ATOM 1903 N N . ALA A 1 246 ? -13.149 -18.315 -3.488 1.00 91.75 246 ALA A N 1
ATOM 1904 C CA . ALA A 1 246 ? -13.311 -17.385 -4.604 1.00 91.75 246 ALA A CA 1
ATOM 1905 C C . ALA A 1 246 ? -12.138 -17.486 -5.597 1.00 91.75 246 ALA A C 1
ATOM 1907 O O . ALA A 1 246 ? -12.353 -17.575 -6.803 1.00 91.75 246 ALA A O 1
ATOM 1908 N N . TRP A 1 247 ? -10.902 -17.530 -5.089 1.00 91.19 247 TRP A N 1
ATOM 1909 C CA . TRP A 1 247 ? -9.690 -17.695 -5.893 1.00 91.19 247 TRP A CA 1
ATOM 1910 C C . TRP A 1 247 ? -9.669 -19.000 -6.692 1.00 91.19 247 TRP A C 1
ATOM 1912 O O . TRP A 1 247 ? -9.321 -19.006 -7.869 1.00 91.19 247 TRP A O 1
ATOM 1922 N N . GLU A 1 248 ? -10.011 -20.120 -6.055 1.00 90.00 248 GLU A N 1
ATOM 1923 C CA . GLU A 1 248 ? -10.060 -21.428 -6.718 1.00 90.00 248 GLU A CA 1
ATOM 1924 C C . GLU A 1 248 ? -11.184 -21.499 -7.759 1.00 90.00 248 GLU A C 1
ATOM 1926 O O . GLU A 1 248 ? -11.029 -22.165 -8.781 1.00 90.00 248 GLU A O 1
ATOM 1931 N N . GLY A 1 249 ? -12.291 -20.789 -7.522 1.00 88.31 249 GLY A N 1
ATOM 1932 C CA . GLY A 1 249 ? -13.435 -20.731 -8.428 1.00 88.31 249 GLY A CA 1
ATOM 1933 C C . GLY A 1 249 ? -13.222 -19.875 -9.679 1.00 88.31 249 GLY A C 1
ATOM 1934 O O . GLY A 1 249 ? -13.952 -20.058 -10.651 1.00 88.31 249 GLY A O 1
ATOM 1935 N N . ASN A 1 250 ? -12.244 -18.960 -9.692 1.00 85.19 250 ASN A N 1
ATOM 1936 C CA . ASN A 1 250 ? -12.003 -18.077 -10.834 1.00 85.19 250 ASN A CA 1
ATOM 1937 C C . ASN A 1 250 ? -10.506 -17.858 -11.109 1.00 85.19 250 ASN A C 1
ATOM 1939 O O . ASN A 1 250 ? -9.767 -17.265 -10.322 1.00 85.19 250 ASN A O 1
ATOM 1943 N N . ALA A 1 251 ? -10.064 -18.273 -12.299 1.00 80.69 251 ALA A N 1
ATOM 1944 C CA . ALA A 1 251 ? -8.672 -18.162 -12.706 1.00 80.69 251 ALA A CA 1
ATOM 1945 C C . ALA A 1 251 ? -8.187 -16.721 -12.984 1.00 80.69 251 ALA A C 1
ATOM 1947 O O . ALA A 1 251 ? -6.989 -16.483 -13.115 1.00 80.69 251 ALA A O 1
ATOM 1948 N N . GLU A 1 252 ? -9.077 -15.745 -13.056 1.00 81.00 252 GLU A N 1
ATOM 1949 C CA . GLU A 1 252 ? -8.706 -14.338 -13.199 1.00 81.00 252 GLU A CA 1
ATOM 1950 C C . GLU A 1 252 ? -8.532 -13.647 -11.847 1.00 81.00 252 GLU A C 1
ATOM 1952 O O . GLU A 1 252 ? -7.942 -12.569 -11.772 1.00 81.00 252 GLU A O 1
ATOM 1957 N N . TYR A 1 253 ? -9.011 -14.261 -10.760 1.00 88.12 253 TYR A N 1
ATOM 1958 C CA . TYR A 1 253 ? -8.885 -13.675 -9.434 1.00 88.12 253 TYR A CA 1
ATOM 1959 C C . TYR A 1 253 ? -7.432 -13.724 -8.987 1.00 88.12 253 TYR A C 1
ATOM 1961 O O . TYR A 1 253 ? -6.823 -14.782 -8.807 1.00 88.12 253 TYR A O 1
ATOM 1969 N N . TRP A 1 254 ? -6.870 -12.525 -8.883 1.00 87.50 254 TRP A N 1
ATOM 1970 C CA . TRP A 1 254 ? -5.513 -12.264 -8.458 1.00 87.50 254 TRP A CA 1
ATOM 1971 C C . TRP A 1 254 ? -5.408 -10.817 -7.964 1.00 87.50 254 TRP A C 1
ATOM 1973 O O . TRP A 1 254 ? -6.035 -9.923 -8.530 1.00 87.50 254 TRP A O 1
ATOM 1983 N N . SER A 1 255 ? -4.650 -10.560 -6.897 1.00 91.50 255 SER A N 1
ATOM 1984 C CA . SER A 1 255 ? -4.417 -9.196 -6.410 1.00 91.50 255 SER A CA 1
ATOM 1985 C C . SER A 1 255 ? -3.052 -9.065 -5.735 1.00 91.50 255 SER A C 1
ATOM 1987 O O . SER A 1 255 ? -2.614 -9.951 -5.002 1.00 91.50 255 SER A O 1
ATOM 1989 N N . PHE A 1 256 ? -2.397 -7.917 -5.913 1.00 91.75 256 PHE A N 1
ATOM 1990 C CA . PHE A 1 256 ? -1.163 -7.596 -5.188 1.00 91.75 256 PHE A CA 1
ATOM 1991 C C . PHE A 1 256 ? -1.414 -7.453 -3.681 1.00 91.75 256 PHE A C 1
ATOM 1993 O O . PHE A 1 256 ? -0.566 -7.833 -2.878 1.00 91.75 256 PHE A O 1
ATOM 2000 N N . ALA A 1 257 ? -2.614 -7.010 -3.298 1.00 94.56 257 ALA A N 1
ATOM 2001 C CA . ALA A 1 257 ? -3.033 -6.963 -1.902 1.00 94.56 257 ALA A CA 1
ATOM 2002 C C . ALA A 1 257 ? -3.131 -8.371 -1.285 1.00 94.56 257 ALA A C 1
ATOM 2004 O O . ALA A 1 257 ? -2.644 -8.595 -0.181 1.00 94.56 257 ALA A O 1
ATOM 2005 N N . SER A 1 258 ? -3.660 -9.366 -2.018 1.00 95.56 258 SER A N 1
ATOM 2006 C CA . SER A 1 258 ? -3.719 -10.749 -1.513 1.00 95.56 258 SER A CA 1
ATOM 2007 C C . SER A 1 258 ? -2.332 -11.382 -1.427 1.00 95.56 258 SER A C 1
ATOM 2009 O O . SER A 1 258 ? -2.055 -12.108 -0.476 1.00 95.56 258 SER A O 1
ATOM 2011 N N . ALA A 1 259 ? -1.429 -11.057 -2.360 1.00 94.88 259 ALA A N 1
ATOM 2012 C CA . ALA A 1 259 ? -0.022 -11.446 -2.272 1.00 94.88 259 ALA A CA 1
ATOM 2013 C C . ALA A 1 259 ? 0.646 -10.903 -0.994 1.00 94.88 259 ALA A C 1
ATOM 2015 O O . ALA A 1 259 ? 1.288 -11.658 -0.261 1.00 94.88 259 ALA A O 1
ATOM 2016 N N . ARG A 1 260 ? 0.443 -9.616 -0.680 1.00 95.31 260 ARG A N 1
ATOM 2017 C CA . ARG A 1 260 ? 0.968 -9.004 0.547 1.00 95.31 260 ARG A CA 1
ATOM 2018 C C . ARG A 1 260 ? 0.337 -9.595 1.807 1.00 95.31 260 ARG A C 1
ATOM 2020 O O . ARG A 1 260 ? 1.058 -9.934 2.743 1.00 95.31 260 ARG A O 1
ATOM 2027 N N . ALA A 1 261 ? -0.983 -9.777 1.815 1.00 96.62 261 ALA A N 1
ATOM 2028 C CA . ALA A 1 261 ? -1.696 -10.408 2.920 1.00 96.62 261 ALA A CA 1
ATOM 2029 C C . ALA A 1 261 ? -1.139 -11.810 3.209 1.00 96.62 261 ALA A C 1
ATOM 2031 O O . ALA A 1 261 ? -0.831 -12.123 4.354 1.00 96.62 261 ALA A O 1
ATOM 2032 N N . LEU A 1 262 ? -0.901 -12.626 2.178 1.00 96.56 262 LEU A N 1
ATOM 2033 C CA . LEU A 1 262 ? -0.290 -13.950 2.323 1.00 96.56 262 LEU A CA 1
ATOM 2034 C C . LEU A 1 262 ? 1.105 -13.904 2.948 1.00 96.56 262 LEU A C 1
ATOM 2036 O O . LEU A 1 262 ? 1.402 -14.720 3.822 1.00 96.56 262 LEU A O 1
ATOM 2040 N N . ALA A 1 263 ? 1.940 -12.952 2.529 1.00 94.75 263 ALA A N 1
ATOM 2041 C CA . ALA A 1 263 ? 3.276 -12.771 3.087 1.00 94.75 263 ALA A CA 1
ATOM 2042 C C . ALA A 1 263 ? 3.244 -12.423 4.585 1.00 94.75 263 ALA A C 1
ATOM 2044 O O . ALA A 1 263 ? 4.106 -12.876 5.330 1.00 94.75 263 ALA A O 1
ATOM 2045 N N . ILE A 1 264 ? 2.236 -11.668 5.032 1.00 93.88 264 ILE A N 1
ATOM 2046 C CA . ILE A 1 264 ? 2.046 -11.298 6.444 1.00 93.88 264 ILE A CA 1
ATOM 2047 C C . ILE A 1 264 ? 1.428 -12.453 7.242 1.00 93.88 264 ILE A C 1
ATOM 2049 O O . ILE A 1 264 ? 1.850 -12.757 8.358 1.00 93.88 264 ILE A O 1
ATOM 2053 N N . ARG A 1 265 ? 0.414 -13.114 6.677 1.00 94.19 265 ARG A N 1
ATOM 2054 C CA . ARG A 1 265 ? -0.399 -14.117 7.375 1.00 94.19 265 ARG A CA 1
ATOM 2055 C C . ARG A 1 265 ? 0.283 -15.465 7.497 1.00 94.19 265 ARG A C 1
ATOM 2057 O O . ARG A 1 265 ? 0.102 -16.128 8.512 1.00 94.19 265 ARG A O 1
ATOM 2064 N N . TRP A 1 266 ? 1.080 -15.891 6.518 1.00 89.38 266 TRP A N 1
ATOM 2065 C CA . TRP A 1 266 ? 1.812 -17.155 6.619 1.00 89.38 266 TRP A CA 1
ATOM 2066 C C . TRP A 1 266 ? 2.678 -17.232 7.885 1.00 89.38 266 TRP A C 1
ATOM 2068 O O . TRP A 1 266 ? 2.478 -18.181 8.652 1.00 89.38 266 TRP A O 1
ATOM 2078 N N . PRO A 1 267 ? 3.630 -16.310 8.142 1.00 85.81 267 PRO A N 1
ATOM 2079 C CA . PRO A 1 267 ? 4.532 -16.416 9.289 1.00 85.81 267 PRO A CA 1
ATOM 2080 C C . PRO A 1 267 ? 3.837 -16.195 10.640 1.00 85.81 267 PRO A C 1
ATOM 2082 O O . PRO A 1 267 ? 4.474 -16.391 11.675 1.00 85.81 267 PRO A O 1
ATOM 2085 N N . SER A 1 268 ? 2.552 -15.820 10.649 1.00 82.69 268 SER A N 1
ATOM 2086 C CA . SER A 1 268 ? 1.774 -15.642 11.874 1.00 82.69 268 SER A CA 1
ATOM 2087 C C . SER A 1 268 ? 1.729 -16.917 12.731 1.00 82.69 268 SER A C 1
ATOM 2089 O O . SER A 1 268 ? 1.967 -18.044 12.272 1.00 82.69 268 SER A O 1
ATOM 2091 N N . LYS A 1 269 ? 1.368 -16.752 14.007 1.00 76.00 269 LYS A N 1
ATOM 2092 C CA . LYS A 1 269 ? 1.202 -17.857 14.965 1.00 76.00 269 LYS A CA 1
ATOM 2093 C C . LYS A 1 269 ? -0.067 -18.692 14.735 1.00 76.00 269 LYS A C 1
ATOM 2095 O O . LYS A 1 269 ? -0.478 -19.434 15.623 1.00 76.00 269 LYS A O 1
ATOM 2100 N N . ALA A 1 270 ? -0.659 -18.629 13.542 1.00 75.81 270 ALA A N 1
ATOM 2101 C CA . ALA A 1 270 ? -1.786 -19.465 13.165 1.00 75.81 270 ALA A CA 1
ATOM 2102 C C . ALA A 1 270 ? -1.480 -20.969 13.325 1.00 75.81 270 ALA A C 1
ATOM 2104 O O . ALA A 1 270 ? -0.329 -21.427 13.291 1.00 75.81 270 ALA A O 1
ATOM 2105 N N . ALA A 1 271 ? -2.540 -21.773 13.445 1.00 78.75 271 ALA A N 1
ATOM 2106 C CA . ALA A 1 271 ? -2.432 -23.223 13.557 1.00 78.75 271 ALA A CA 1
ATOM 2107 C C . ALA A 1 271 ? -1.600 -23.826 12.407 1.00 78.75 271 ALA A C 1
ATOM 2109 O O . ALA A 1 271 ? -1.688 -23.400 11.254 1.00 78.75 271 ALA A O 1
ATOM 2110 N N . LYS A 1 272 ? -0.823 -24.886 12.689 1.00 85.00 272 LYS A N 1
ATOM 2111 C CA . LYS A 1 272 ? 0.095 -25.513 11.711 1.00 85.00 272 LYS A CA 1
ATOM 2112 C C . LYS A 1 272 ? -0.574 -25.828 10.365 1.00 85.00 272 LYS A C 1
ATOM 2114 O O . LYS A 1 272 ? 0.049 -25.617 9.329 1.00 85.00 272 LYS A O 1
ATOM 2119 N N . LYS A 1 273 ? -1.823 -26.312 10.382 1.00 86.81 273 LYS A N 1
ATOM 2120 C CA . LYS A 1 273 ? -2.606 -26.597 9.167 1.00 86.81 273 LYS A CA 1
ATOM 2121 C C . LYS A 1 273 ? -2.876 -25.327 8.351 1.00 86.81 273 LYS A C 1
ATOM 2123 O O . LYS A 1 273 ? -2.628 -25.339 7.151 1.00 86.81 273 LYS A O 1
ATOM 2128 N N . GLN A 1 274 ? -3.290 -24.238 9.001 1.00 87.31 274 GLN A N 1
ATOM 2129 C CA . GLN A 1 274 ? -3.540 -22.951 8.345 1.00 87.31 274 GLN A CA 1
ATOM 2130 C C . GLN A 1 274 ? -2.266 -22.398 7.709 1.00 87.31 274 GLN A C 1
ATOM 2132 O O . GLN A 1 274 ? -2.271 -22.035 6.539 1.00 87.31 274 GLN A O 1
ATOM 2137 N N . ARG A 1 275 ? -1.136 -22.431 8.425 1.00 88.19 275 ARG A N 1
ATOM 2138 C CA . ARG A 1 275 ? 0.148 -21.972 7.870 1.00 88.19 275 ARG A CA 1
ATOM 2139 C C . ARG A 1 275 ? 0.574 -22.760 6.633 1.00 88.19 275 ARG A C 1
ATOM 2141 O O . ARG A 1 275 ? 1.120 -22.178 5.707 1.00 88.19 275 ARG A O 1
ATOM 2148 N N . LEU A 1 276 ? 0.331 -24.075 6.596 1.00 90.06 276 LEU A N 1
ATOM 2149 C CA . LEU A 1 276 ? 0.619 -24.894 5.411 1.00 90.06 276 LEU A CA 1
ATOM 2150 C C . LEU A 1 276 ? -0.280 -24.521 4.223 1.00 90.06 276 LEU A C 1
ATOM 2152 O O . LEU A 1 276 ? 0.203 -24.487 3.093 1.00 90.06 276 LEU A O 1
ATOM 2156 N N . LEU A 1 277 ? -1.557 -24.216 4.475 1.00 91.38 277 LEU A N 1
ATOM 2157 C CA . LEU A 1 277 ? -2.485 -23.739 3.447 1.00 91.38 277 LEU A CA 1
ATOM 2158 C C . LEU A 1 277 ? -2.070 -22.365 2.910 1.00 91.38 277 LEU A C 1
ATOM 2160 O O . LEU A 1 277 ? -1.958 -22.201 1.698 1.00 91.38 277 LEU A O 1
ATOM 2164 N N . LEU A 1 278 ? -1.765 -21.413 3.794 1.00 94.25 278 LEU A N 1
ATOM 2165 C CA . LEU A 1 278 ? -1.277 -20.081 3.423 1.00 94.25 278 LEU A CA 1
ATOM 2166 C C . LEU A 1 278 ? 0.053 -20.167 2.665 1.00 94.25 278 LEU A C 1
ATOM 2168 O O . LEU A 1 278 ? 0.205 -19.520 1.634 1.00 94.25 278 LEU A O 1
ATOM 2172 N N . LYS A 1 279 ? 0.973 -21.037 3.106 1.00 93.50 279 LYS A N 1
ATOM 2173 C CA . LYS A 1 279 ? 2.220 -21.342 2.390 1.00 93.50 279 LYS A CA 1
ATOM 2174 C C . LYS A 1 279 ? 1.962 -21.788 0.963 1.00 93.50 279 LYS A C 1
ATOM 2176 O O . LYS A 1 279 ? 2.517 -21.225 0.025 1.00 93.50 279 LYS A O 1
ATOM 2181 N N . ARG A 1 280 ? 1.108 -22.796 0.803 1.00 93.56 280 ARG A N 1
ATOM 2182 C CA . ARG A 1 280 ? 0.744 -23.317 -0.511 1.00 93.56 280 ARG A CA 1
ATOM 2183 C C . ARG A 1 280 ? 0.118 -22.224 -1.378 1.00 93.56 280 ARG A C 1
ATOM 2185 O O . ARG A 1 280 ? 0.503 -22.077 -2.532 1.00 93.56 280 ARG A O 1
ATOM 2192 N N . TRP A 1 281 ? -0.797 -21.435 -0.823 1.00 94.69 281 TRP A N 1
ATOM 2193 C CA . TRP A 1 281 ? -1.474 -20.373 -1.562 1.00 94.69 281 TRP A CA 1
ATOM 2194 C C . TRP A 1 281 ? -0.528 -19.236 -1.979 1.00 94.69 281 TRP A C 1
ATOM 2196 O O . TRP A 1 281 ? -0.656 -18.707 -3.083 1.00 94.69 281 TRP A O 1
ATOM 2206 N N . ALA A 1 282 ? 0.456 -18.900 -1.142 1.00 94.81 282 ALA A N 1
ATOM 2207 C CA . ALA A 1 282 ? 1.533 -17.969 -1.470 1.00 94.81 282 ALA A CA 1
ATOM 2208 C C . ALA A 1 282 ? 2.407 -18.489 -2.620 1.00 94.81 282 ALA A C 1
ATOM 2210 O O . ALA A 1 282 ? 2.670 -17.752 -3.568 1.00 94.81 282 ALA A O 1
ATOM 2211 N N . THR A 1 283 ? 2.800 -19.765 -2.593 1.00 92.81 283 THR A N 1
ATOM 2212 C CA . THR A 1 283 ? 3.533 -20.386 -3.708 1.00 92.81 283 THR A CA 1
ATOM 2213 C C . THR A 1 283 ? 2.705 -20.379 -4.996 1.00 92.81 283 THR A C 1
ATOM 2215 O O . THR A 1 283 ? 3.209 -19.971 -6.035 1.00 92.81 283 THR A O 1
ATOM 2218 N N . GLU A 1 284 ? 1.416 -20.724 -4.933 1.00 91.38 284 GLU A N 1
ATOM 2219 C CA . GLU A 1 284 ? 0.512 -20.676 -6.094 1.00 91.38 284 GLU A CA 1
ATOM 2220 C C . GLU A 1 284 ? 0.349 -19.247 -6.656 1.00 91.38 284 GLU A C 1
ATOM 2222 O O . GLU A 1 284 ? 0.264 -19.068 -7.873 1.00 91.38 284 GLU A O 1
ATOM 2227 N N . HIS A 1 285 ? 0.349 -18.216 -5.800 1.00 91.25 285 HIS A N 1
ATOM 2228 C CA . HIS A 1 285 ? 0.364 -16.812 -6.231 1.00 91.25 285 HIS A CA 1
ATOM 2229 C C . HIS A 1 285 ? 1.613 -16.482 -7.051 1.00 91.25 285 HIS A C 1
ATOM 2231 O O . HIS A 1 285 ? 1.494 -15.851 -8.105 1.00 91.25 285 HIS A O 1
ATOM 2237 N N . VAL A 1 286 ? 2.788 -16.909 -6.574 1.00 90.50 286 VAL A N 1
ATOM 2238 C CA . VAL A 1 286 ? 4.072 -16.715 -7.264 1.00 90.50 286 VAL A CA 1
ATOM 2239 C C . VAL A 1 286 ? 4.108 -17.496 -8.570 1.00 90.50 286 VAL A C 1
ATOM 2241 O O . VAL A 1 286 ? 4.474 -16.941 -9.602 1.00 90.50 286 VAL A O 1
ATOM 2244 N N . ASP A 1 287 ? 3.656 -18.746 -8.565 1.00 88.62 287 ASP A N 1
ATOM 2245 C CA . ASP A 1 287 ? 3.637 -19.579 -9.763 1.00 88.62 287 ASP A CA 1
ATOM 2246 C C . ASP A 1 287 ? 2.689 -19.023 -10.833 1.00 88.62 287 ASP A C 1
ATOM 2248 O O . ASP A 1 287 ? 3.013 -19.063 -12.021 1.00 88.62 287 ASP A O 1
ATOM 2252 N N . ARG A 1 288 ? 1.540 -18.449 -10.450 1.00 85.56 288 ARG A N 1
ATOM 2253 C CA . ARG A 1 288 ? 0.677 -17.712 -11.388 1.00 85.56 288 ARG A CA 1
ATOM 2254 C C . ARG A 1 288 ? 1.361 -16.442 -11.901 1.00 85.56 288 ARG A C 1
ATOM 2256 O O . ARG A 1 288 ? 1.275 -16.158 -13.093 1.00 85.56 288 ARG A O 1
ATOM 2263 N N . PHE A 1 289 ? 2.055 -15.699 -11.037 1.00 85.50 289 PHE A N 1
ATOM 2264 C CA . PHE A 1 289 ? 2.767 -14.480 -11.428 1.00 85.50 289 PHE A CA 1
ATOM 2265 C C . PHE A 1 289 ? 3.883 -14.750 -12.452 1.00 85.50 289 PHE A C 1
ATOM 2267 O O . PHE A 1 289 ? 3.932 -14.106 -13.504 1.00 85.50 289 PHE A O 1
ATOM 2274 N N . LEU A 1 290 ? 4.725 -15.746 -12.173 1.00 84.44 290 LEU A N 1
ATOM 2275 C CA . LEU A 1 290 ? 5.847 -16.160 -13.018 1.00 84.44 290 LEU A CA 1
ATOM 2276 C C . LEU A 1 290 ? 5.417 -17.017 -14.222 1.00 84.44 290 LEU A C 1
ATOM 2278 O O . LEU A 1 290 ? 6.243 -17.363 -15.058 1.00 84.44 290 LEU A O 1
ATOM 2282 N N . GLY A 1 291 ? 4.135 -17.388 -14.333 1.00 80.12 291 GLY A N 1
ATOM 2283 C CA . GLY A 1 291 ? 3.647 -18.254 -15.414 1.00 80.12 291 GLY A CA 1
ATOM 2284 C C . GLY A 1 291 ? 4.114 -19.714 -15.302 1.00 80.12 291 GLY A C 1
ATOM 2285 O O . GLY A 1 291 ? 4.157 -20.441 -16.294 1.00 80.12 291 GLY A O 1
ATOM 2286 N N . ARG A 1 292 ? 4.466 -20.168 -14.094 1.00 80.25 292 ARG A N 1
ATOM 2287 C CA . ARG A 1 292 ? 4.871 -21.551 -13.798 1.00 80.25 292 ARG A CA 1
ATOM 2288 C C . ARG A 1 292 ? 3.683 -22.514 -13.656 1.00 80.25 292 ARG A C 1
ATOM 2290 O O . ARG A 1 292 ? 3.890 -23.720 -13.766 1.00 80.25 292 ARG A O 1
ATOM 2297 N N . SER A 1 293 ? 2.462 -22.015 -13.427 1.00 72.19 293 SER A N 1
ATOM 2298 C CA . SER A 1 293 ? 1.277 -22.866 -13.214 1.00 72.19 293 SER A CA 1
ATOM 2299 C C . SER A 1 293 ? 0.913 -23.701 -14.455 1.00 72.19 293 SER A C 1
ATOM 2301 O O . SER A 1 293 ? 0.831 -23.184 -15.572 1.00 72.19 293 SER A O 1
ATOM 2303 N N . GLU A 1 294 ? 0.648 -24.999 -14.251 1.00 63.78 294 GLU A N 1
ATOM 2304 C CA . GLU A 1 294 ? 0.298 -25.969 -15.305 1.00 63.78 294 GLU A CA 1
ATOM 2305 C C . GLU A 1 294 ? -0.921 -25.544 -16.134 1.00 63.78 294 GLU A C 1
ATOM 2307 O O . GLU A 1 294 ? -0.957 -25.782 -17.342 1.00 63.78 294 GLU A O 1
ATOM 2312 N N . SER A 1 295 ? -1.872 -24.835 -15.517 1.00 59.50 295 SER A N 1
ATOM 2313 C CA . SER A 1 295 ? -3.052 -24.280 -16.190 1.00 59.50 295 SER A CA 1
ATOM 2314 C C . SER A 1 295 ? -2.700 -23.361 -17.368 1.00 59.50 295 SER A C 1
ATOM 2316 O O . SER A 1 295 ? -3.421 -23.346 -18.360 1.00 59.50 295 SER A O 1
ATOM 2318 N N . PHE A 1 296 ? -1.580 -22.629 -17.292 1.00 54.59 296 PHE A N 1
ATOM 2319 C CA . PHE A 1 296 ? -1.104 -21.758 -18.376 1.00 54.59 296 PHE A CA 1
ATOM 2320 C C . PHE A 1 296 ? -0.273 -22.516 -19.413 1.00 54.59 296 PHE A C 1
ATOM 2322 O O . PHE A 1 296 ? -0.260 -22.150 -20.584 1.00 54.59 296 PHE A O 1
ATOM 2329 N N . ARG A 1 297 ? 0.395 -23.604 -19.010 1.00 51.81 297 ARG A N 1
ATOM 2330 C CA . ARG A 1 297 ? 1.199 -24.438 -19.919 1.00 51.81 297 ARG A CA 1
ATOM 2331 C C . ARG A 1 297 ? 0.340 -25.282 -20.866 1.00 51.81 297 ARG A C 1
ATOM 2333 O O . ARG A 1 297 ? 0.811 -25.647 -21.942 1.00 51.81 297 ARG A O 1
ATOM 2340 N N . LEU A 1 298 ? -0.899 -25.591 -20.474 1.00 48.06 298 LEU A N 1
ATOM 2341 C CA . LEU A 1 298 ? -1.829 -26.433 -21.237 1.00 48.06 298 LEU A CA 1
ATOM 2342 C C . LEU A 1 298 ? -2.760 -25.647 -22.180 1.00 48.06 298 LEU A C 1
ATOM 2344 O O . LEU A 1 298 ? -3.302 -26.237 -23.113 1.00 48.06 298 LEU A O 1
ATOM 2348 N N . GLN A 1 299 ? -2.907 -24.328 -22.013 1.00 49.16 299 GLN A N 1
ATOM 2349 C CA . GLN A 1 299 ? -3.666 -23.476 -22.939 1.00 49.16 299 GLN A CA 1
ATOM 2350 C C . GLN A 1 299 ? -2.809 -23.083 -24.157 1.00 49.16 299 GLN A C 1
ATOM 2352 O O . GLN A 1 299 ? -2.377 -21.944 -24.310 1.00 49.16 299 GLN A O 1
ATOM 2357 N N . LYS A 1 300 ? -2.552 -24.046 -25.051 1.00 41.19 300 LYS A N 1
ATOM 2358 C CA . LYS A 1 300 ? -2.032 -23.786 -26.406 1.00 41.19 300 LYS A CA 1
ATOM 2359 C C . LYS A 1 300 ? -3.199 -23.461 -27.345 1.00 41.19 300 LYS A C 1
ATOM 2361 O O . LYS A 1 300 ? -3.675 -24.332 -28.066 1.00 41.19 300 LYS A O 1
ATOM 2366 N N . GLY A 1 301 ? -3.674 -22.220 -27.314 1.00 43.72 301 GLY A N 1
ATOM 2367 C CA . GLY A 1 301 ? -4.658 -21.681 -28.259 1.00 43.72 301 GLY A CA 1
ATOM 2368 C C . GLY A 1 301 ? -4.225 -20.302 -28.777 1.00 43.72 301 GLY A C 1
ATOM 2369 O O . GLY A 1 301 ? -3.404 -19.656 -28.131 1.00 43.72 301 GLY A O 1
ATOM 2370 N N . PRO A 1 302 ? -4.746 -19.832 -29.926 1.00 35.94 302 PRO A N 1
ATOM 2371 C CA . PRO A 1 302 ? -4.344 -18.574 -30.566 1.00 35.94 302 PRO A CA 1
ATOM 2372 C C . PRO A 1 302 ? -4.855 -17.312 -29.842 1.00 35.94 302 PRO A C 1
ATOM 2374 O O . PRO A 1 302 ? -4.767 -16.214 -30.384 1.00 35.94 302 PRO A O 1
ATOM 2377 N N . GLU A 1 303 ? -5.366 -17.430 -28.617 1.00 43.59 303 GLU A N 1
ATOM 2378 C CA . GLU A 1 303 ? -5.714 -16.285 -27.775 1.00 43.59 303 GLU A CA 1
ATOM 2379 C C . GLU A 1 303 ? -4.458 -15.772 -27.056 1.00 43.59 303 GLU A C 1
ATOM 2381 O O . GLU A 1 303 ? -4.157 -16.103 -25.910 1.00 43.59 303 GLU A O 1
ATOM 2386 N N . VAL A 1 304 ? -3.704 -14.945 -27.782 1.00 40.62 304 VAL A N 1
ATOM 2387 C CA . VAL A 1 304 ? -2.378 -14.380 -27.459 1.00 40.62 304 VAL A CA 1
ATOM 2388 C C . VAL A 1 304 ? -2.300 -13.614 -26.114 1.00 40.62 304 VAL A C 1
ATOM 2390 O O . VAL A 1 304 ? -1.212 -13.245 -25.681 1.00 40.62 304 VAL A O 1
ATOM 2393 N N . GLY A 1 305 ? -3.410 -13.389 -25.402 1.00 40.88 305 GLY A N 1
ATOM 2394 C CA . GLY A 1 305 ? -3.440 -12.579 -24.174 1.00 40.88 305 GLY A CA 1
ATOM 2395 C C . GLY A 1 305 ? -3.234 -13.330 -22.850 1.00 40.88 305 GLY A C 1
ATOM 2396 O O . GLY A 1 305 ? -2.738 -12.737 -21.891 1.00 40.88 305 GLY A O 1
ATOM 2397 N N . ILE A 1 306 ? -3.613 -14.613 -22.771 1.00 40.94 306 ILE A N 1
ATOM 2398 C CA . ILE A 1 306 ? -3.674 -15.370 -21.498 1.00 40.94 306 ILE A CA 1
ATOM 2399 C C . ILE A 1 306 ? -2.477 -16.327 -21.337 1.00 40.94 306 ILE A C 1
ATOM 2401 O O . ILE A 1 306 ? -2.114 -16.687 -20.219 1.00 40.94 306 ILE A O 1
ATOM 2405 N N . SER A 1 307 ? -1.788 -16.677 -22.429 1.00 41.81 307 SER A N 1
ATOM 2406 C CA . SER A 1 307 ? -0.649 -17.611 -22.424 1.00 41.81 307 SER A CA 1
ATOM 2407 C C . SER A 1 307 ? 0.689 -16.999 -21.971 1.00 41.81 307 SER A C 1
ATOM 2409 O O . SER A 1 307 ? 1.703 -17.695 -21.943 1.00 41.81 307 SER A O 1
ATOM 2411 N N . GLN A 1 308 ? 0.726 -15.704 -21.647 1.00 53.59 308 GLN A N 1
ATOM 2412 C CA . GLN A 1 308 ? 1.905 -14.999 -21.139 1.00 53.59 308 GLN A CA 1
ATOM 2413 C C . GLN A 1 308 ? 1.724 -14.750 -19.632 1.00 53.59 308 GLN A C 1
ATOM 2415 O O . GLN A 1 308 ? 0.713 -14.182 -19.221 1.00 53.59 308 GLN A O 1
ATOM 2420 N N . GLY A 1 309 ? 2.676 -15.192 -18.795 1.00 57.38 309 GLY A N 1
ATOM 2421 C CA . GLY A 1 309 ? 2.621 -14.977 -17.338 1.00 57.38 309 GLY A CA 1
ATOM 2422 C C . GLY A 1 309 ? 2.436 -13.496 -16.973 1.00 57.38 309 GLY A C 1
ATOM 2423 O O . GLY A 1 309 ? 2.725 -12.619 -17.790 1.00 57.38 309 GLY A O 1
ATOM 2424 N N . ILE A 1 310 ? 1.977 -13.187 -15.750 1.00 63.72 310 ILE A N 1
ATOM 2425 C CA . ILE A 1 310 ? 1.743 -11.789 -15.323 1.00 63.72 310 ILE A CA 1
ATOM 2426 C C . ILE A 1 310 ? 3.005 -10.948 -15.556 1.00 63.72 310 ILE A C 1
ATOM 2428 O O . ILE A 1 310 ? 2.899 -9.845 -16.085 1.00 63.72 310 ILE A O 1
ATOM 2432 N N . LEU A 1 311 ? 4.190 -11.504 -15.276 1.00 65.19 311 LEU A N 1
ATOM 2433 C CA . LEU A 1 311 ? 5.479 -10.874 -15.569 1.00 65.19 311 LEU A CA 1
ATOM 2434 C C . LEU A 1 311 ? 5.654 -10.473 -17.041 1.00 65.19 311 LEU A C 1
ATOM 2436 O O . LEU A 1 311 ? 6.187 -9.409 -17.302 1.00 65.19 311 LEU A O 1
ATOM 2440 N N . ALA A 1 312 ? 5.209 -11.267 -18.011 1.00 64.56 312 ALA A N 1
ATOM 2441 C CA . ALA A 1 312 ? 5.313 -10.906 -19.426 1.00 64.56 312 ALA A CA 1
ATOM 2442 C C . ALA A 1 312 ? 4.305 -9.809 -19.828 1.00 64.56 312 ALA A C 1
ATOM 2444 O O . ALA A 1 312 ? 4.562 -9.049 -20.756 1.00 64.56 312 ALA A O 1
ATOM 2445 N N . ARG A 1 313 ? 3.191 -9.676 -19.092 1.00 62.03 313 ARG A N 1
ATOM 2446 C CA . ARG A 1 313 ? 2.185 -8.616 -19.296 1.00 62.03 313 ARG A CA 1
ATOM 2447 C C . ARG A 1 313 ? 2.579 -7.276 -18.667 1.00 62.03 313 ARG A C 1
ATOM 2449 O O . ARG A 1 313 ? 2.204 -6.226 -19.192 1.00 62.03 313 ARG A O 1
ATOM 2456 N N . ILE A 1 314 ? 3.284 -7.312 -17.534 1.00 66.06 314 ILE A N 1
ATOM 2457 C CA . ILE A 1 314 ? 3.729 -6.113 -16.797 1.00 66.06 314 ILE A CA 1
ATOM 2458 C C . ILE A 1 314 ? 5.213 -5.786 -17.012 1.00 66.06 314 ILE A C 1
ATOM 2460 O O . ILE A 1 314 ? 5.670 -4.699 -16.669 1.00 66.06 314 ILE A O 1
ATOM 2464 N N . GLY A 1 315 ? 5.976 -6.740 -17.540 1.00 60.22 315 GLY A N 1
ATOM 2465 C CA . GLY A 1 315 ? 7.405 -6.639 -17.787 1.00 60.22 315 GLY A CA 1
ATOM 2466 C C . GLY A 1 315 ? 7.706 -5.785 -19.010 1.00 60.22 315 GLY A C 1
ATOM 2467 O O . GLY A 1 315 ? 6.906 -5.669 -19.935 1.00 60.22 315 GLY A O 1
ATOM 2468 N N . GLY A 1 316 ? 8.876 -5.154 -18.992 1.00 72.69 316 GLY A N 1
ATOM 2469 C CA . GLY A 1 316 ? 9.312 -4.214 -20.016 1.00 72.69 316 GLY A CA 1
ATOM 2470 C C . GLY A 1 316 ? 9.442 -2.796 -19.470 1.00 72.69 316 GLY A C 1
ATOM 2471 O O . GLY A 1 316 ? 9.887 -2.581 -18.344 1.00 72.69 316 GLY A O 1
ATOM 2472 N N . ALA A 1 317 ? 9.073 -1.829 -20.302 1.00 77.12 317 ALA A N 1
ATOM 2473 C CA . ALA A 1 317 ? 9.276 -0.399 -20.102 1.00 77.12 317 ALA A CA 1
ATOM 2474 C C . ALA A 1 317 ? 8.159 0.302 -19.306 1.00 77.12 317 ALA A C 1
ATOM 2476 O O . ALA A 1 317 ? 8.059 1.516 -19.421 1.00 77.12 317 ALA A O 1
ATOM 2477 N N . ARG A 1 318 ? 7.313 -0.440 -18.580 1.00 86.81 318 ARG A N 1
ATOM 2478 C CA . ARG A 1 318 ? 6.167 0.082 -17.810 1.00 86.81 318 ARG A CA 1
ATOM 2479 C C . ARG A 1 318 ? 6.500 0.242 -16.334 1.00 86.81 318 ARG A C 1
ATOM 2481 O O . ARG A 1 318 ? 7.363 -0.478 -15.833 1.00 86.81 318 ARG A O 1
ATOM 2488 N N . TYR A 1 319 ? 5.794 1.123 -15.641 1.00 88.06 319 TYR A N 1
ATOM 2489 C CA . TYR A 1 319 ? 5.875 1.292 -14.195 1.00 88.06 319 TYR A CA 1
ATOM 2490 C C . TYR A 1 319 ? 5.317 0.065 -13.464 1.00 88.06 319 TYR A C 1
ATOM 2492 O O . TYR A 1 319 ? 4.254 -0.451 -13.814 1.00 88.06 319 TYR A O 1
ATOM 2500 N N . THR A 1 320 ? 6.031 -0.428 -12.446 1.00 91.38 320 THR A N 1
ATOM 2501 C CA . THR A 1 320 ? 5.681 -1.698 -11.787 1.00 91.38 320 THR A CA 1
ATOM 2502 C C . THR A 1 320 ? 5.524 -1.649 -10.272 1.00 91.38 320 THR A C 1
ATOM 2504 O O . THR A 1 320 ? 5.127 -2.662 -9.703 1.00 91.38 320 THR A O 1
ATOM 2507 N N . CYS A 1 321 ? 5.718 -0.527 -9.579 1.00 91.19 321 CYS A N 1
ATOM 2508 C CA . CYS A 1 321 ? 5.654 -0.549 -8.112 1.00 91.19 321 CYS A CA 1
ATOM 2509 C C . CYS A 1 321 ? 4.287 -0.940 -7.532 1.00 91.19 321 CYS A C 1
ATOM 2511 O O . CYS A 1 321 ? 4.238 -1.584 -6.483 1.00 91.19 321 CYS A O 1
ATOM 2513 N N . GLY A 1 322 ? 3.182 -0.595 -8.204 1.00 86.88 322 GLY A N 1
ATOM 2514 C CA . GLY A 1 322 ? 1.848 -1.042 -7.789 1.00 86.88 322 GLY A CA 1
ATOM 2515 C C . GLY A 1 322 ? 1.759 -2.569 -7.711 1.00 86.88 322 GLY A C 1
ATOM 2516 O O . GLY A 1 322 ? 1.365 -3.106 -6.672 1.00 86.88 322 GLY A O 1
ATOM 2517 N N . PRO A 1 323 ? 2.206 -3.276 -8.762 1.00 86.94 323 PRO A N 1
ATOM 2518 C CA . PRO A 1 323 ? 2.491 -4.699 -8.699 1.00 86.94 323 PRO A CA 1
ATOM 2519 C C . PRO A 1 323 ? 3.503 -5.145 -7.631 1.00 86.94 323 PRO A C 1
ATOM 2521 O O . PRO A 1 323 ? 3.288 -6.110 -6.890 1.00 86.94 323 PRO A O 1
ATOM 2524 N N . LEU A 1 324 ? 4.640 -4.462 -7.539 1.00 91.44 324 LEU A N 1
ATOM 2525 C CA . LEU A 1 324 ? 5.756 -4.927 -6.720 1.00 91.44 324 LEU A CA 1
ATOM 2526 C C . LEU A 1 324 ? 5.474 -4.864 -5.221 1.00 91.44 324 LEU A C 1
ATOM 2528 O O . LEU A 1 324 ? 6.073 -5.650 -4.496 1.00 91.44 324 LEU A O 1
ATOM 2532 N N . GLN A 1 325 ? 4.548 -4.029 -4.740 1.00 90.06 325 GLN A N 1
ATOM 2533 C CA . GLN A 1 325 ? 4.270 -3.932 -3.300 1.00 90.06 325 GLN A CA 1
ATOM 2534 C C . GLN A 1 325 ? 3.909 -5.287 -2.663 1.00 90.06 325 GLN A C 1
ATOM 2536 O O . GLN A 1 325 ? 4.332 -5.565 -1.544 1.00 90.06 325 GLN A O 1
ATOM 2541 N N . GLY A 1 326 ? 3.168 -6.142 -3.382 1.00 91.25 326 GLY A N 1
ATOM 2542 C CA . GLY A 1 326 ? 2.787 -7.473 -2.902 1.00 91.25 326 GLY A CA 1
ATOM 2543 C C . GLY A 1 326 ? 3.805 -8.555 -3.237 1.00 91.25 326 GLY A C 1
ATOM 2544 O O . GLY A 1 326 ? 4.052 -9.453 -2.433 1.00 91.25 326 GLY A O 1
ATOM 2545 N N . LEU A 1 327 ? 4.434 -8.455 -4.409 1.00 92.19 327 LEU A N 1
ATOM 2546 C CA . LEU A 1 327 ? 5.441 -9.420 -4.854 1.00 92.19 327 LEU A CA 1
ATOM 2547 C C . LEU A 1 327 ? 6.736 -9.308 -4.055 1.00 92.19 327 LEU A C 1
ATOM 2549 O O . LEU A 1 327 ? 7.334 -10.332 -3.755 1.00 92.19 327 LEU A O 1
ATOM 2553 N N . ALA A 1 328 ? 7.138 -8.098 -3.665 1.00 94.19 328 ALA A N 1
ATOM 2554 C CA . ALA A 1 328 ? 8.276 -7.863 -2.786 1.00 94.19 328 ALA A CA 1
ATOM 2555 C C . ALA A 1 328 ? 8.075 -8.514 -1.415 1.00 94.19 328 ALA A C 1
ATOM 2557 O O . ALA A 1 328 ? 8.984 -9.168 -0.913 1.00 94.19 328 ALA A O 1
ATOM 2558 N N . SER A 1 329 ? 6.872 -8.420 -0.835 1.00 92.94 329 SER A N 1
ATOM 2559 C CA . SER A 1 329 ? 6.560 -9.115 0.419 1.00 92.94 329 SER A CA 1
ATOM 2560 C C . SER A 1 329 ? 6.653 -10.634 0.261 1.00 92.94 329 SER A C 1
ATOM 2562 O O . SER A 1 329 ? 7.229 -11.310 1.111 1.00 92.94 329 SER A O 1
ATOM 2564 N N . LEU A 1 330 ? 6.128 -11.185 -0.840 1.00 93.56 330 LEU A N 1
ATOM 2565 C CA . LEU A 1 330 ? 6.255 -12.615 -1.125 1.00 93.56 330 LEU A CA 1
ATOM 2566 C C . LEU A 1 330 ? 7.706 -13.025 -1.376 1.00 93.56 330 LEU A C 1
ATOM 2568 O O . LEU A 1 330 ? 8.114 -14.061 -0.869 1.00 93.56 330 LEU A O 1
ATOM 2572 N N . ALA A 1 331 ? 8.493 -12.228 -2.099 1.00 92.12 331 ALA A N 1
ATOM 2573 C CA . ALA A 1 331 ? 9.914 -12.476 -2.334 1.00 92.12 331 ALA A CA 1
ATOM 2574 C C . ALA A 1 331 ? 10.692 -12.514 -1.013 1.00 92.12 331 ALA A C 1
ATOM 2576 O O . ALA A 1 331 ? 11.456 -13.448 -0.780 1.00 92.12 331 ALA A O 1
ATOM 2577 N N . ALA A 1 332 ? 10.427 -11.550 -0.126 1.00 89.50 332 ALA A N 1
ATOM 2578 C CA . ALA A 1 332 ? 11.018 -11.478 1.203 1.00 89.50 332 ALA A CA 1
ATOM 2579 C C . ALA A 1 332 ? 10.648 -12.685 2.081 1.00 89.50 332 ALA A C 1
ATOM 2581 O O . ALA A 1 332 ? 11.470 -13.186 2.842 1.00 89.50 332 ALA A O 1
ATOM 2582 N N . MET A 1 333 ? 9.415 -13.181 1.973 1.00 90.44 333 MET A N 1
ATOM 2583 C CA . MET A 1 333 ? 8.950 -14.297 2.797 1.00 90.44 333 MET A CA 1
ATOM 2584 C C . MET A 1 333 ? 9.370 -15.666 2.237 1.00 90.44 333 MET A C 1
ATOM 2586 O O . MET A 1 333 ? 9.794 -16.549 2.979 1.00 90.44 333 MET A O 1
ATOM 2590 N N . LEU A 1 334 ? 9.235 -15.872 0.928 1.00 90.19 334 LEU A N 1
ATOM 2591 C CA . LEU A 1 334 ? 9.512 -17.151 0.274 1.00 90.19 334 LEU A CA 1
ATOM 2592 C C . LEU A 1 334 ? 10.996 -17.382 0.019 1.00 90.19 334 LEU A C 1
ATOM 2594 O O . LEU A 1 334 ? 11.416 -18.536 -0.021 1.00 90.19 334 LEU A O 1
ATOM 2598 N N . MET A 1 335 ? 11.764 -16.309 -0.194 1.00 88.69 335 MET A N 1
ATOM 2599 C CA . MET A 1 335 ? 13.151 -16.371 -0.662 1.00 88.69 335 MET A CA 1
ATOM 2600 C C . MET A 1 335 ? 13.314 -17.206 -1.948 1.00 88.69 335 MET A C 1
ATOM 2602 O O . MET A 1 335 ? 14.359 -17.816 -2.170 1.00 88.69 335 MET A O 1
ATOM 2606 N N . ASP A 1 336 ? 12.280 -17.224 -2.804 1.00 89.06 336 ASP A N 1
ATOM 2607 C CA . ASP A 1 336 ? 12.338 -17.812 -4.149 1.00 89.06 336 ASP A CA 1
ATOM 2608 C C . ASP A 1 336 ? 13.311 -16.990 -5.001 1.00 89.06 336 ASP A C 1
ATOM 2610 O O . ASP A 1 336 ? 13.094 -15.798 -5.225 1.00 89.06 336 ASP A O 1
ATOM 2614 N N . ALA A 1 337 ? 14.404 -17.614 -5.443 1.00 87.56 337 ALA A N 1
ATOM 2615 C CA . ALA A 1 337 ? 15.510 -16.915 -6.093 1.00 87.56 337 ALA A CA 1
ATOM 2616 C C . ALA A 1 337 ? 15.099 -16.190 -7.387 1.00 87.56 337 ALA A C 1
ATOM 2618 O O . ALA A 1 337 ? 15.547 -15.068 -7.620 1.00 87.56 337 ALA A O 1
ATOM 2619 N N . GLU A 1 338 ? 14.227 -16.794 -8.202 1.00 86.88 338 GLU A N 1
ATOM 2620 C CA . GLU A 1 338 ? 13.751 -16.172 -9.445 1.00 86.88 338 GLU A CA 1
ATOM 2621 C C . GLU A 1 338 ? 12.867 -14.966 -9.124 1.00 86.88 338 GLU A C 1
ATOM 2623 O O . GLU A 1 338 ? 13.065 -13.891 -9.686 1.00 86.88 338 GLU A O 1
ATOM 2628 N N . LEU A 1 339 ? 11.932 -15.111 -8.177 1.00 90.50 339 LEU A N 1
ATOM 2629 C CA . LEU A 1 339 ? 11.074 -14.001 -7.770 1.00 90.50 339 LEU A CA 1
ATOM 2630 C C . LEU A 1 339 ? 11.892 -12.847 -7.179 1.00 90.50 339 LEU A C 1
ATOM 2632 O O . LEU A 1 339 ? 11.659 -11.697 -7.542 1.00 90.50 339 LEU A O 1
ATOM 2636 N N . VAL A 1 340 ? 12.858 -13.141 -6.302 1.00 91.19 340 VAL A N 1
ATOM 2637 C CA . VAL A 1 340 ? 13.778 -12.143 -5.735 1.00 91.19 340 VAL A CA 1
ATOM 2638 C C . VAL A 1 340 ? 14.489 -11.384 -6.851 1.00 91.19 340 VAL A C 1
ATOM 2640 O O . VAL A 1 340 ? 14.478 -10.155 -6.853 1.00 91.19 340 VAL A O 1
ATOM 2643 N N . GLN A 1 341 ? 15.075 -12.093 -7.817 1.00 89.00 341 GLN A N 1
ATOM 2644 C CA . GLN A 1 341 ? 15.793 -11.467 -8.923 1.00 89.00 341 GLN A CA 1
ATOM 2645 C C . GLN A 1 341 ? 14.872 -10.587 -9.773 1.00 89.00 341 GLN A C 1
ATOM 2647 O O . GLN A 1 341 ? 15.216 -9.440 -10.058 1.00 89.00 341 GLN A O 1
ATOM 2652 N N . VAL A 1 342 ? 13.692 -11.094 -10.137 1.00 90.12 342 VAL A N 1
ATOM 2653 C CA . VAL A 1 342 ? 12.694 -10.352 -10.917 1.00 90.12 342 VAL A CA 1
ATOM 2654 C C . VAL A 1 342 ? 12.269 -9.082 -10.184 1.00 90.12 342 VAL A C 1
ATOM 2656 O O . VAL A 1 342 ? 12.254 -8.005 -10.777 1.00 90.12 342 VAL A O 1
ATOM 2659 N N . VAL A 1 343 ? 11.959 -9.175 -8.889 1.00 93.38 343 VAL A N 1
ATOM 2660 C CA . VAL A 1 343 ? 11.542 -8.016 -8.094 1.00 93.38 343 VAL A CA 1
ATOM 2661 C C . VAL A 1 343 ? 12.671 -6.990 -7.987 1.00 93.38 343 VAL A C 1
ATOM 2663 O O . VAL A 1 343 ? 12.412 -5.805 -8.179 1.00 93.38 343 VAL A O 1
ATOM 2666 N N . LEU A 1 344 ? 13.918 -7.410 -7.740 1.00 94.06 344 LEU A N 1
ATOM 2667 C CA . LEU A 1 344 ? 15.060 -6.489 -7.671 1.00 94.06 344 LEU A CA 1
ATOM 2668 C C . LEU A 1 344 ? 15.303 -5.773 -9.002 1.00 94.06 344 LEU A C 1
ATOM 2670 O O . LEU A 1 344 ? 15.496 -4.561 -9.007 1.00 94.06 344 LEU A O 1
ATOM 2674 N N . GLN A 1 345 ? 15.239 -6.490 -10.124 1.00 91.81 345 GLN A N 1
ATOM 2675 C CA . GLN A 1 345 ? 15.395 -5.898 -11.456 1.00 91.81 345 GLN A CA 1
ATOM 2676 C C . GLN A 1 345 ? 14.279 -4.898 -11.779 1.00 91.81 345 GLN A C 1
ATOM 2678 O O . GLN A 1 345 ? 14.541 -3.829 -12.331 1.00 91.81 345 GLN A O 1
ATOM 2683 N N . LEU A 1 346 ? 13.033 -5.226 -11.431 1.00 93.31 346 LEU A N 1
ATOM 2684 C CA . LEU A 1 346 ? 11.897 -4.339 -11.662 1.00 93.31 346 LEU A CA 1
ATOM 2685 C C . LEU A 1 346 ? 11.942 -3.101 -10.758 1.00 93.31 346 LEU A C 1
ATOM 2687 O O . LEU A 1 346 ? 11.682 -2.007 -11.2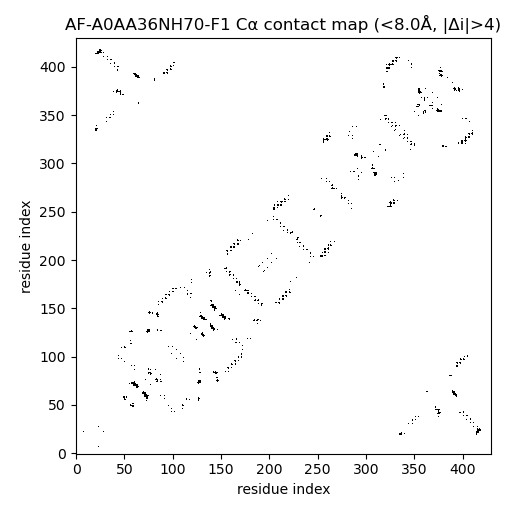53 1.00 93.31 346 LEU A O 1
ATOM 2691 N N . LEU A 1 347 ? 12.335 -3.243 -9.487 1.00 95.69 347 LEU A N 1
ATOM 2692 C CA . LEU A 1 347 ? 12.549 -2.105 -8.588 1.00 95.69 347 LEU A CA 1
ATOM 2693 C C . LEU A 1 347 ? 13.697 -1.218 -9.059 1.00 95.69 347 LEU A C 1
ATOM 2695 O O . LEU A 1 347 ? 13.537 -0.006 -9.102 1.00 95.69 347 LEU A O 1
ATOM 2699 N N . GLU A 1 348 ? 14.833 -1.801 -9.442 1.00 95.31 348 GLU A N 1
ATOM 2700 C CA . GLU A 1 348 ? 15.966 -1.055 -9.993 1.00 95.31 348 GLU A CA 1
ATOM 2701 C C . GLU A 1 348 ? 15.540 -0.216 -11.201 1.00 95.31 348 GLU A C 1
ATOM 2703 O O . GLU A 1 348 ? 15.830 0.978 -11.280 1.00 95.31 348 GLU A O 1
ATOM 2708 N N 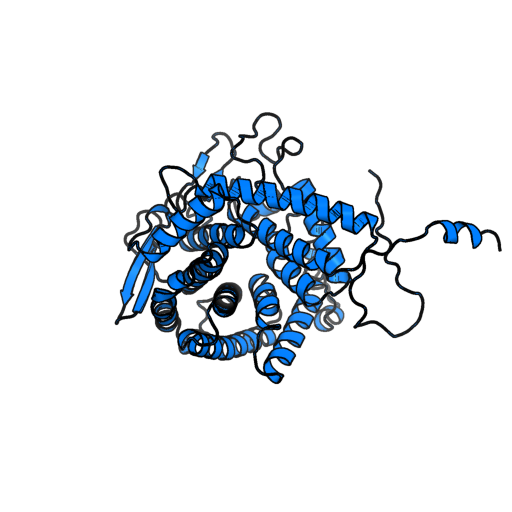. LYS A 1 349 ? 14.806 -0.836 -12.130 1.00 93.69 349 LYS A N 1
ATOM 2709 C CA . LYS A 1 349 ? 14.225 -0.151 -13.284 1.00 93.69 349 LYS A CA 1
ATOM 2710 C C . LYS A 1 349 ? 13.269 0.960 -12.843 1.00 93.69 349 LYS A C 1
ATOM 2712 O O . LYS A 1 349 ? 13.369 2.064 -13.373 1.00 93.69 349 LYS A O 1
ATOM 2717 N N . ASP A 1 350 ? 12.367 0.692 -11.899 1.00 95.19 350 ASP A N 1
ATOM 2718 C CA . ASP A 1 350 ? 11.383 1.684 -11.465 1.00 95.19 350 ASP A CA 1
ATOM 2719 C C . ASP A 1 350 ? 12.035 2.886 -10.774 1.00 95.19 350 ASP A C 1
ATOM 2721 O O . ASP A 1 350 ? 11.684 4.023 -11.079 1.00 95.19 350 ASP A O 1
ATOM 2725 N N . VAL A 1 351 ? 13.028 2.656 -9.911 1.00 96.81 351 VAL A N 1
ATOM 2726 C CA . VAL A 1 351 ? 13.818 3.720 -9.274 1.00 96.81 351 VAL A CA 1
ATOM 2727 C C . VAL A 1 351 ? 14.502 4.578 -10.333 1.00 96.81 351 VAL A C 1
ATOM 2729 O O . VAL A 1 351 ? 14.343 5.795 -10.340 1.00 96.81 351 VAL A O 1
ATOM 2732 N N . ASN A 1 352 ? 15.216 3.950 -11.267 1.00 94.44 352 ASN A N 1
ATOM 2733 C CA . ASN A 1 352 ? 16.001 4.679 -12.261 1.00 94.44 352 ASN A CA 1
ATOM 2734 C C . ASN A 1 352 ? 15.140 5.453 -13.268 1.00 94.44 352 ASN A C 1
ATOM 2736 O O . ASN A 1 352 ? 15.586 6.471 -13.789 1.00 94.44 352 ASN A O 1
ATOM 2740 N N . ARG A 1 353 ? 13.936 4.961 -13.583 1.00 93.50 353 ARG A N 1
ATOM 2741 C CA . ARG A 1 353 ? 13.097 5.531 -14.645 1.00 93.50 353 ARG A CA 1
ATOM 2742 C C . ARG A 1 353 ? 11.982 6.433 -14.131 1.00 93.50 353 ARG A C 1
ATOM 2744 O O . ARG A 1 353 ? 11.654 7.407 -14.801 1.00 93.50 353 ARG A O 1
ATOM 2751 N N . TYR A 1 354 ? 11.397 6.112 -12.983 1.00 95.38 354 TYR A N 1
ATOM 2752 C CA . TYR A 1 354 ? 10.150 6.726 -12.528 1.00 95.38 354 TYR A CA 1
ATOM 2753 C C . TYR A 1 354 ? 10.271 7.507 -11.231 1.00 95.38 354 TYR A C 1
ATOM 2755 O O . TYR A 1 354 ? 9.310 8.180 -10.864 1.00 95.38 354 TYR A O 1
ATOM 2763 N N . GLN A 1 355 ? 11.407 7.448 -10.533 1.00 96.69 355 GLN A N 1
ATOM 2764 C CA . GLN A 1 355 ? 11.624 8.333 -9.398 1.00 96.69 355 GLN A CA 1
ATOM 2765 C C . GLN A 1 355 ? 12.139 9.688 -9.875 1.00 96.69 355 GLN A C 1
ATOM 2767 O O . GLN A 1 355 ? 13.152 9.769 -10.576 1.00 96.69 355 GLN A O 1
ATOM 2772 N N . LEU A 1 356 ? 11.464 10.753 -9.451 1.00 95.25 356 LEU A N 1
ATOM 2773 C CA . LEU A 1 356 ? 11.912 12.116 -9.678 1.00 95.25 356 LEU A CA 1
ATOM 2774 C C . LEU A 1 356 ? 13.167 12.421 -8.869 1.00 95.25 356 LEU A C 1
ATOM 2776 O O . LEU A 1 356 ? 13.208 12.266 -7.644 1.00 95.25 356 LEU A O 1
ATOM 2780 N N . SER A 1 357 ? 14.180 12.910 -9.571 1.00 93.00 357 SER A N 1
ATOM 2781 C CA . SER A 1 357 ? 15.443 13.375 -9.011 1.00 93.00 357 SER A CA 1
ATOM 2782 C C . SER A 1 357 ? 16.021 14.464 -9.907 1.00 93.00 357 SER A C 1
ATOM 2784 O O . SER A 1 357 ? 15.605 14.587 -11.049 1.00 93.00 357 SER A O 1
ATOM 2786 N N . GLN A 1 358 ? 17.062 15.155 -9.445 1.00 88.19 358 GLN A N 1
ATOM 2787 C CA . GLN A 1 358 ? 17.760 16.168 -10.250 1.00 88.19 358 GLN A CA 1
ATOM 2788 C C . GLN A 1 358 ? 18.314 15.637 -11.585 1.00 88.19 358 GLN A C 1
ATOM 2790 O O . GLN A 1 358 ? 18.596 16.412 -12.491 1.00 88.19 358 GLN A O 1
ATOM 2795 N N . LEU A 1 359 ? 18.546 14.323 -11.684 1.00 88.81 359 LEU A N 1
ATOM 2796 C CA . LEU A 1 359 ? 19.037 13.661 -12.897 1.00 88.81 359 LEU A CA 1
ATOM 2797 C C . LEU A 1 359 ? 17.906 13.026 -13.719 1.00 88.81 359 LEU A C 1
ATOM 2799 O O . LEU A 1 359 ? 18.151 12.520 -14.811 1.00 88.81 359 LEU A O 1
ATOM 2803 N N . ASN A 1 360 ? 16.685 13.016 -13.186 1.00 90.25 360 ASN A N 1
ATOM 2804 C CA . ASN A 1 360 ? 15.495 12.480 -13.826 1.00 90.25 360 ASN A CA 1
ATOM 2805 C C . ASN A 1 360 ? 14.292 13.394 -13.519 1.00 90.25 360 ASN A C 1
ATOM 2807 O O . ASN A 1 360 ? 13.531 13.096 -12.590 1.00 90.25 360 ASN A O 1
ATOM 2811 N N . PRO A 1 361 ? 14.093 14.473 -14.301 1.00 88.25 361 PRO A N 1
ATOM 2812 C CA . PRO A 1 361 ? 12.946 15.374 -14.149 1.00 88.25 361 PRO A CA 1
ATOM 2813 C C . PRO A 1 361 ? 11.603 14.716 -14.471 1.00 88.25 361 PRO A C 1
ATOM 2815 O O . PRO A 1 361 ? 10.543 15.297 -14.216 1.00 88.25 361 PRO A O 1
ATOM 2818 N N . GLY A 1 362 ? 11.629 13.524 -15.076 1.00 89.00 362 GLY A N 1
ATOM 2819 C CA . GLY A 1 362 ? 10.438 12.820 -15.521 1.00 89.00 362 GLY A CA 1
ATOM 2820 C C . GLY A 1 362 ? 9.556 13.699 -16.422 1.00 89.00 362 GLY A C 1
ATOM 2821 O O . GLY A 1 362 ? 10.081 14.417 -17.278 1.00 89.00 362 GLY A O 1
ATOM 2822 N N . PRO A 1 363 ? 8.223 13.682 -16.238 1.00 86.88 363 PRO A N 1
ATOM 2823 C CA . PRO A 1 363 ? 7.288 14.400 -17.101 1.00 86.88 363 PRO A CA 1
ATOM 2824 C C . PRO A 1 363 ? 7.318 15.924 -16.912 1.00 86.88 363 PRO A C 1
ATOM 2826 O O . PRO A 1 363 ? 6.650 16.637 -17.655 1.00 86.88 363 PRO A O 1
ATOM 2829 N N . LEU A 1 364 ? 8.065 16.441 -15.931 1.00 84.62 364 LEU A N 1
ATOM 2830 C CA . LEU A 1 364 ? 8.161 17.881 -15.681 1.00 84.62 364 LEU A CA 1
ATOM 2831 C C . LEU A 1 364 ? 9.134 18.569 -16.646 1.00 84.62 364 LEU A C 1
ATOM 2833 O O . LEU A 1 364 ? 8.995 19.761 -16.906 1.00 84.62 364 LEU A O 1
ATOM 2837 N N . GLY A 1 365 ? 10.090 17.823 -17.204 1.00 80.75 365 GLY A N 1
ATOM 2838 C CA . GLY A 1 365 ? 11.166 18.374 -18.024 1.00 80.75 365 GLY A CA 1
ATOM 2839 C C . GLY A 1 365 ? 12.242 19.102 -17.207 1.00 80.75 365 GLY A C 1
ATOM 2840 O O . GLY A 1 365 ? 12.071 19.418 -16.026 1.00 80.75 365 GLY A O 1
ATOM 2841 N N . GLU A 1 366 ? 13.388 19.348 -17.841 1.00 76.31 366 GLU A N 1
ATOM 2842 C CA . GLU A 1 366 ? 14.537 19.989 -17.194 1.00 76.31 366 GLU A CA 1
ATOM 2843 C C . GLU A 1 366 ? 14.177 21.386 -16.657 1.00 76.31 366 GLU A C 1
ATOM 2845 O O . GLU A 1 366 ? 13.530 22.187 -17.331 1.00 76.31 366 GLU A O 1
ATOM 2850 N N . GLY A 1 367 ? 14.598 21.687 -15.425 1.00 66.38 367 GLY A N 1
ATOM 2851 C CA . GLY A 1 367 ? 14.421 23.007 -14.806 1.00 66.38 367 GLY A CA 1
ATOM 2852 C C . GLY A 1 367 ? 13.021 23.314 -14.257 1.00 66.38 367 GLY A C 1
ATOM 2853 O O . GLY A 1 367 ? 12.850 24.364 -13.638 1.00 66.38 367 GLY A O 1
ATOM 2854 N N . SER A 1 368 ? 12.048 22.410 -14.421 1.00 67.94 368 SER A N 1
ATOM 2855 C CA . SER A 1 368 ? 10.673 22.570 -13.903 1.00 67.94 368 SER A CA 1
ATOM 2856 C C . SER A 1 368 ? 10.390 21.745 -12.642 1.00 67.94 368 SER A C 1
ATOM 2858 O O . SER A 1 368 ? 9.290 21.796 -12.086 1.00 67.94 368 SER A O 1
ATOM 2860 N N . GLU A 1 369 ? 11.375 20.982 -12.169 1.00 67.38 369 GLU A N 1
ATOM 2861 C CA . GLU A 1 369 ? 11.288 20.246 -10.912 1.00 67.38 369 GLU A CA 1
ATOM 2862 C C . GLU A 1 369 ? 11.153 21.221 -9.739 1.00 67.38 369 GLU A C 1
ATOM 2864 O O . GLU A 1 369 ? 12.059 21.997 -9.422 1.00 67.38 369 GLU A O 1
ATOM 2869 N N . THR A 1 370 ? 10.029 21.161 -9.033 1.00 73.31 370 THR A N 1
ATOM 2870 C CA . THR A 1 370 ? 9.920 21.844 -7.745 1.00 73.31 370 THR A CA 1
ATOM 2871 C C . THR A 1 370 ? 10.548 20.964 -6.667 1.00 73.31 370 THR A C 1
ATOM 2873 O O . THR A 1 370 ? 10.398 19.738 -6.676 1.00 73.31 370 THR A O 1
ATOM 2876 N N . SER A 1 371 ? 11.193 21.575 -5.670 1.00 78.12 371 SER A N 1
ATOM 2877 C CA . SER A 1 371 ? 11.746 20.866 -4.498 1.00 78.12 371 SER A CA 1
ATOM 2878 C C . SER A 1 371 ? 10.700 20.049 -3.712 1.00 78.12 371 SER A C 1
ATOM 2880 O O . SER A 1 371 ? 11.051 19.237 -2.844 1.00 78.12 371 SER A O 1
ATOM 2882 N N . GLU A 1 372 ? 9.418 20.262 -4.019 1.00 82.88 372 GLU A N 1
ATOM 2883 C CA . GLU A 1 372 ? 8.261 19.545 -3.493 1.00 82.88 372 GLU A CA 1
ATOM 2884 C C . GLU A 1 372 ? 8.014 18.185 -4.160 1.00 82.88 372 GLU A C 1
ATOM 2886 O O . GLU A 1 372 ? 7.397 17.318 -3.542 1.00 82.88 372 GLU A O 1
ATOM 2891 N N . THR A 1 373 ? 8.476 17.989 -5.397 1.00 88.88 373 THR A N 1
ATOM 2892 C CA . THR A 1 373 ? 8.233 16.771 -6.197 1.00 88.88 373 THR A CA 1
ATOM 2893 C C . THR A 1 373 ? 9.397 15.782 -6.173 1.00 88.88 373 THR A C 1
ATOM 2895 O O . THR A 1 373 ? 9.205 14.608 -6.472 1.00 88.88 373 THR A O 1
ATOM 2898 N N . LEU A 1 374 ? 10.585 16.215 -5.741 1.00 92.69 374 LEU A N 1
ATOM 2899 C CA . LEU A 1 374 ? 11.751 15.340 -5.592 1.00 92.69 374 LEU A CA 1
ATOM 2900 C C . LEU A 1 374 ? 11.441 14.131 -4.700 1.00 92.69 374 LEU A C 1
ATOM 2902 O O . LEU A 1 374 ? 10.870 14.286 -3.617 1.00 92.69 374 LEU A O 1
ATOM 2906 N N . GLY A 1 375 ? 11.852 12.946 -5.156 1.00 95.06 375 GLY A N 1
ATOM 2907 C CA . GLY A 1 375 ? 11.615 11.663 -4.496 1.00 95.06 375 GLY A CA 1
ATOM 2908 C C . GLY A 1 375 ? 10.268 11.012 -4.823 1.00 95.06 375 GLY A C 1
ATOM 2909 O O . GLY A 1 375 ? 10.096 9.833 -4.504 1.00 95.06 375 GLY A O 1
ATOM 2910 N N . ALA A 1 376 ? 9.342 11.736 -5.465 1.00 95.69 376 ALA A N 1
ATOM 2911 C CA . ALA A 1 376 ? 8.071 11.183 -5.921 1.00 95.69 376 ALA A CA 1
ATOM 2912 C C . ALA A 1 376 ? 8.274 10.164 -7.042 1.00 95.69 376 ALA A C 1
ATOM 2914 O O . ALA A 1 376 ? 9.216 10.272 -7.827 1.00 95.69 376 ALA A O 1
ATOM 2915 N N . PHE A 1 377 ? 7.348 9.219 -7.152 1.00 96.25 377 PHE A N 1
ATOM 2916 C CA . PHE A 1 377 ? 7.246 8.339 -8.309 1.00 96.25 377 PHE A CA 1
ATOM 2917 C C . PHE A 1 377 ? 6.100 8.760 -9.229 1.00 96.25 377 PHE A C 1
ATOM 2919 O O . PHE A 1 377 ? 5.029 9.147 -8.760 1.00 96.25 377 PHE A O 1
ATOM 2926 N N . PHE A 1 378 ? 6.323 8.644 -10.538 1.00 93.44 378 PHE A N 1
ATOM 2927 C CA . PHE A 1 378 ? 5.313 8.850 -11.580 1.00 93.44 378 PHE A CA 1
ATOM 2928 C C . PHE A 1 378 ? 5.079 7.565 -12.392 1.00 93.44 378 PHE A C 1
ATOM 2930 O O . PHE A 1 378 ? 5.813 6.590 -12.250 1.00 93.44 378 PHE A O 1
ATOM 2937 N N . ARG A 1 379 ? 4.036 7.537 -13.231 1.00 91.25 379 ARG A N 1
ATOM 2938 C CA . ARG A 1 379 ? 3.730 6.394 -14.115 1.00 91.25 379 ARG A CA 1
ATOM 2939 C C . ARG A 1 379 ? 4.138 6.677 -15.557 1.00 91.25 379 ARG A C 1
ATOM 2941 O O . ARG A 1 379 ? 4.290 7.830 -15.938 1.00 91.25 379 ARG A O 1
ATOM 2948 N N . ASP A 1 380 ? 4.292 5.627 -16.356 1.00 89.00 380 ASP A N 1
ATOM 2949 C CA . ASP A 1 380 ? 4.483 5.767 -17.801 1.00 89.00 380 ASP A CA 1
ATOM 2950 C C . ASP A 1 380 ? 3.222 6.265 -18.527 1.00 89.00 380 ASP A C 1
ATOM 2952 O O . ASP A 1 380 ? 2.099 6.119 -18.038 1.00 89.00 380 ASP A O 1
ATOM 2956 N N . ASP A 1 381 ? 3.432 6.829 -19.718 1.00 86.81 381 ASP A N 1
ATOM 2957 C CA . ASP A 1 381 ? 2.389 7.464 -20.528 1.00 86.81 381 ASP A CA 1
ATOM 2958 C C . ASP A 1 381 ? 1.239 6.516 -20.889 1.00 86.81 381 ASP A C 1
ATOM 2960 O O . ASP A 1 381 ? 0.083 6.938 -20.845 1.00 86.81 381 ASP A O 1
ATOM 2964 N N . ASP A 1 382 ? 1.516 5.239 -21.191 1.00 86.25 382 ASP A N 1
ATOM 2965 C CA . ASP A 1 382 ? 0.464 4.263 -21.510 1.00 86.25 382 ASP A CA 1
ATOM 2966 C C . ASP A 1 382 ? -0.500 4.132 -20.324 1.00 86.25 382 ASP A C 1
ATOM 2968 O O . ASP A 1 382 ? -1.723 4.163 -20.481 1.00 86.25 382 ASP A O 1
ATOM 2972 N N . GLN A 1 383 ? 0.046 4.003 -19.112 1.00 85.38 383 GLN A N 1
ATOM 2973 C CA . GLN A 1 383 ? -0.770 3.854 -17.917 1.00 85.38 383 GLN A CA 1
ATOM 2974 C C . GLN A 1 383 ? -1.517 5.141 -17.546 1.00 85.38 383 GLN A C 1
ATOM 2976 O O . GLN A 1 383 ? -2.679 5.088 -17.138 1.00 85.38 383 GLN A O 1
ATOM 2981 N N . LEU A 1 384 ? -0.890 6.299 -17.737 1.00 88.56 384 LEU A N 1
ATOM 2982 C CA . LEU A 1 384 ? -1.534 7.600 -17.562 1.00 88.56 384 LEU A CA 1
ATOM 2983 C C . LEU A 1 384 ? -2.714 7.791 -18.530 1.00 88.56 384 LEU A C 1
ATOM 2985 O O . LEU A 1 384 ? -3.783 8.240 -18.111 1.00 88.56 384 LEU A O 1
ATOM 2989 N N . GLN A 1 385 ? -2.569 7.372 -19.791 1.00 87.50 385 GLN A N 1
ATOM 2990 C CA . GLN A 1 385 ? -3.646 7.392 -20.786 1.00 87.50 385 GLN A CA 1
ATOM 2991 C C . GLN A 1 385 ? -4.794 6.446 -20.418 1.00 87.50 385 GLN A C 1
ATOM 2993 O O . GLN A 1 385 ? -5.960 6.842 -20.493 1.00 87.50 385 GLN A O 1
ATOM 2998 N N . LEU A 1 386 ? -4.486 5.224 -19.967 1.00 86.38 386 LEU A N 1
ATOM 2999 C CA . LEU A 1 386 ? -5.492 4.266 -19.488 1.00 86.38 386 LEU A CA 1
ATOM 3000 C C . LEU A 1 386 ? -6.287 4.817 -18.295 1.00 86.38 386 LEU A C 1
ATOM 3002 O O . LEU A 1 386 ? -7.498 4.620 -18.208 1.00 86.38 386 LEU A O 1
ATOM 3006 N N . GLU A 1 387 ? -5.616 5.544 -17.401 1.00 86.56 387 GLU A N 1
ATOM 3007 C CA . GLU A 1 387 ? -6.216 6.200 -16.233 1.00 86.56 387 GLU A CA 1
ATOM 3008 C C . GLU A 1 387 ? -6.799 7.587 -16.546 1.00 86.56 387 GLU A C 1
ATOM 3010 O O . GLU A 1 387 ? -7.317 8.251 -15.645 1.00 86.56 387 GLU A O 1
ATOM 3015 N N . LYS A 1 388 ? -6.733 8.029 -17.811 1.00 88.50 388 LYS A N 1
ATOM 3016 C CA . LYS A 1 388 ? -7.188 9.345 -18.284 1.00 88.50 388 LYS A CA 1
ATOM 3017 C C . LYS A 1 388 ? -6.657 10.499 -17.420 1.00 88.50 388 LYS A C 1
ATOM 3019 O O . LYS A 1 388 ? -7.401 11.416 -17.053 1.00 88.50 388 LYS A O 1
ATOM 3024 N N . ARG A 1 389 ? -5.372 10.453 -17.054 1.00 87.25 389 ARG A N 1
ATOM 3025 C CA . ARG A 1 389 ? -4.728 11.466 -16.205 1.00 87.25 389 ARG A CA 1
ATOM 3026 C C . ARG A 1 389 ? -3.368 11.914 -16.726 1.00 87.25 389 ARG A C 1
ATOM 3028 O O . ARG A 1 389 ? -2.693 11.171 -17.419 1.00 87.25 389 ARG A O 1
ATOM 3035 N N . SER A 1 390 ? -2.965 13.116 -16.325 1.00 87.44 390 SER A N 1
ATOM 3036 C CA . SER A 1 390 ? -1.634 13.699 -16.556 1.00 87.44 390 SER A CA 1
ATOM 3037 C C . SER A 1 390 ? -1.126 14.241 -15.224 1.00 87.44 390 SER A C 1
ATOM 3039 O O . SER A 1 390 ? -1.153 15.438 -14.947 1.00 87.44 390 SER A O 1
ATOM 3041 N N . SER A 1 391 ? -0.822 13.315 -14.318 1.00 90.31 391 SER A N 1
ATOM 3042 C CA . SER A 1 391 ? -0.571 13.645 -12.919 1.00 90.31 391 SER A CA 1
ATOM 3043 C C . SER A 1 391 ? 0.354 12.658 -12.219 1.00 90.31 391 SER A C 1
ATOM 3045 O O . SER A 1 391 ? 0.589 11.551 -12.704 1.00 90.31 391 SER A O 1
ATOM 3047 N N . MET A 1 392 ? 0.891 13.058 -11.068 1.00 91.50 392 MET A N 1
ATOM 3048 C CA . MET A 1 392 ? 1.548 12.175 -10.102 1.00 91.50 392 MET A CA 1
ATOM 3049 C C . MET A 1 392 ? 0.677 12.085 -8.861 1.00 91.50 392 MET A C 1
ATOM 3051 O O . MET A 1 392 ? 0.119 13.095 -8.434 1.00 91.50 392 MET A O 1
ATOM 3055 N N . ARG A 1 393 ? 0.570 10.904 -8.257 1.00 92.38 393 ARG A N 1
ATOM 3056 C CA . ARG A 1 393 ? -0.217 10.722 -7.036 1.00 92.38 393 ARG A CA 1
ATOM 3057 C C . ARG A 1 393 ? 0.648 10.232 -5.888 1.00 92.38 393 ARG A C 1
ATOM 3059 O O . ARG A 1 393 ? 1.669 9.575 -6.087 1.00 92.38 393 ARG A O 1
ATOM 3066 N N . VAL A 1 394 ? 0.219 10.518 -4.663 1.00 92.25 394 VAL A N 1
ATOM 3067 C CA . VAL A 1 394 ? 0.927 10.050 -3.461 1.00 92.25 394 VAL A CA 1
ATOM 3068 C C . VAL A 1 394 ? 0.972 8.527 -3.344 1.00 92.25 394 VAL A C 1
ATOM 3070 O O . VAL A 1 394 ? 1.940 8.000 -2.796 1.00 92.25 394 VAL A O 1
ATOM 3073 N N . ASP A 1 395 ? -0.019 7.806 -3.876 1.00 92.19 395 ASP A N 1
ATOM 3074 C CA . ASP A 1 395 ? -0.026 6.341 -3.848 1.00 92.19 395 ASP A CA 1
ATOM 3075 C C . ASP A 1 395 ? 1.036 5.728 -4.760 1.00 92.19 395 ASP A C 1
ATOM 3077 O O . ASP A 1 395 ? 1.615 4.712 -4.388 1.00 92.19 395 ASP A O 1
ATOM 3081 N N . ASP A 1 396 ? 1.373 6.374 -5.880 1.00 94.75 396 ASP A N 1
ATOM 3082 C CA . ASP A 1 396 ? 2.478 5.944 -6.750 1.00 94.75 396 ASP A CA 1
ATOM 3083 C C . ASP A 1 396 ? 3.796 5.886 -5.952 1.00 94.75 396 ASP A C 1
ATOM 3085 O O . ASP A 1 396 ? 4.552 4.913 -5.997 1.00 94.75 396 ASP A O 1
ATOM 3089 N N . THR A 1 397 ? 4.037 6.897 -5.117 1.00 96.62 397 THR A N 1
ATOM 3090 C CA . THR A 1 397 ? 5.211 6.924 -4.233 1.00 96.62 397 THR A CA 1
ATOM 3091 C C . THR A 1 397 ? 5.078 5.927 -3.079 1.00 96.62 397 THR A C 1
ATOM 3093 O O . THR A 1 397 ? 6.039 5.231 -2.746 1.00 96.62 397 THR A O 1
ATOM 3096 N N . ALA A 1 398 ? 3.890 5.815 -2.479 1.00 96.38 398 ALA A N 1
ATOM 3097 C CA . ALA A 1 398 ? 3.632 4.911 -1.360 1.00 96.38 398 ALA A CA 1
ATOM 3098 C C . ALA A 1 398 ? 3.828 3.433 -1.730 1.00 96.38 398 ALA A C 1
ATOM 3100 O O . ALA A 1 398 ? 4.457 2.688 -0.978 1.00 96.38 398 ALA A O 1
ATOM 3101 N N . MET A 1 399 ? 3.328 3.010 -2.895 1.00 95.06 399 MET A N 1
ATOM 3102 C CA . MET A 1 399 ? 3.464 1.638 -3.386 1.00 95.06 399 MET A CA 1
ATOM 3103 C C . MET A 1 399 ? 4.933 1.284 -3.645 1.00 95.06 399 MET A C 1
ATOM 3105 O O . MET A 1 399 ? 5.374 0.205 -3.243 1.00 95.06 399 MET A O 1
ATOM 3109 N N . CYS A 1 400 ? 5.714 2.197 -4.240 1.00 96.94 400 CYS A N 1
ATOM 3110 C CA . CYS A 1 400 ? 7.156 1.993 -4.404 1.00 96.94 400 CYS A CA 1
ATOM 3111 C C . CYS A 1 400 ? 7.865 1.901 -3.056 1.00 96.94 400 CYS A C 1
ATOM 3113 O O . CYS A 1 400 ? 8.625 0.962 -2.842 1.00 96.94 400 CYS A O 1
ATOM 3115 N N . LEU A 1 401 ? 7.590 2.822 -2.127 1.00 97.62 401 LEU A N 1
ATOM 3116 C CA . LEU A 1 401 ? 8.225 2.816 -0.809 1.00 97.62 401 LEU A CA 1
ATOM 3117 C C . LEU A 1 401 ? 7.985 1.493 -0.069 1.00 97.62 401 LEU A C 1
ATOM 3119 O O . LEU A 1 401 ? 8.927 0.931 0.482 1.00 97.62 401 LEU A O 1
ATOM 3123 N N . LEU A 1 402 ? 6.757 0.967 -0.114 1.00 95.44 402 LEU A N 1
ATOM 3124 C CA . LEU A 1 402 ? 6.409 -0.337 0.459 1.00 95.44 402 LEU A CA 1
ATOM 3125 C C . LEU A 1 402 ? 7.153 -1.497 -0.215 1.00 95.44 402 LEU A C 1
ATOM 3127 O O . LEU A 1 402 ? 7.638 -2.403 0.460 1.00 95.44 402 LEU A O 1
ATOM 3131 N N . ALA A 1 403 ? 7.231 -1.502 -1.545 1.00 96.19 403 ALA A N 1
ATOM 3132 C CA . ALA A 1 403 ? 7.942 -2.546 -2.275 1.00 96.19 403 ALA A CA 1
ATOM 3133 C C . ALA A 1 403 ? 9.448 -2.526 -1.959 1.00 96.19 403 ALA A C 1
ATOM 3135 O O . ALA A 1 403 ? 10.046 -3.564 -1.670 1.00 96.19 403 ALA A O 1
ATOM 3136 N N . ILE A 1 404 ? 10.041 -1.330 -1.957 1.00 97.69 404 ILE A N 1
ATOM 3137 C CA . ILE A 1 404 ? 11.451 -1.103 -1.646 1.00 97.69 404 ILE A CA 1
ATOM 3138 C C . ILE A 1 404 ? 11.752 -1.515 -0.203 1.00 97.69 404 ILE A C 1
ATOM 3140 O O . ILE A 1 404 ? 12.725 -2.232 0.021 1.00 97.69 404 ILE A O 1
ATOM 3144 N N . SER A 1 405 ? 10.917 -1.128 0.768 1.00 96.00 405 SER A N 1
ATOM 3145 C CA . SER A 1 405 ? 11.147 -1.449 2.180 1.00 96.00 405 SER A CA 1
ATOM 3146 C C . SER A 1 405 ? 11.179 -2.957 2.429 1.00 96.00 405 SER A C 1
ATOM 3148 O O . SER A 1 405 ? 12.114 -3.447 3.059 1.00 96.00 405 SER A O 1
ATOM 3150 N N . HIS A 1 406 ? 10.231 -3.718 1.869 1.00 94.25 406 HIS A N 1
ATOM 3151 C CA . HIS A 1 406 ? 10.235 -5.179 2.015 1.00 94.25 406 HIS A CA 1
ATOM 3152 C C . HIS A 1 406 ? 11.451 -5.828 1.339 1.00 94.25 406 HIS A C 1
ATOM 3154 O O . HIS A 1 406 ? 11.991 -6.809 1.848 1.00 94.25 406 HIS A O 1
ATOM 3160 N N . MET A 1 407 ? 11.918 -5.292 0.206 1.00 95.94 407 MET A N 1
ATOM 3161 C CA . MET A 1 407 ? 13.124 -5.824 -0.434 1.00 95.94 407 MET A CA 1
ATOM 3162 C C . MET A 1 407 ? 14.405 -5.465 0.306 1.00 95.94 407 MET A C 1
ATOM 3164 O O . MET A 1 407 ? 15.318 -6.285 0.339 1.00 95.94 407 MET A O 1
ATOM 3168 N N . LEU A 1 408 ? 14.485 -4.290 0.928 1.00 96.38 408 LEU A N 1
ATOM 3169 C CA . LEU A 1 408 ? 15.600 -3.945 1.808 1.00 96.38 408 LEU A CA 1
ATOM 3170 C C . LEU A 1 408 ? 15.679 -4.916 2.989 1.00 96.38 408 LEU A C 1
ATOM 3172 O O . LEU A 1 408 ? 16.759 -5.434 3.270 1.00 96.38 408 LEU A O 1
ATOM 3176 N N . GLU A 1 409 ? 14.543 -5.240 3.612 1.00 92.31 409 GLU A N 1
ATOM 3177 C CA . GLU A 1 409 ? 14.461 -6.278 4.647 1.00 92.31 409 GLU A CA 1
ATOM 3178 C C . GLU A 1 409 ? 14.932 -7.638 4.112 1.00 92.31 409 GLU A C 1
ATOM 3180 O O . GLU A 1 409 ? 15.805 -8.265 4.716 1.00 92.31 409 GLU A O 1
ATOM 3185 N N . ALA A 1 410 ? 14.446 -8.066 2.941 1.00 92.12 410 ALA A N 1
ATOM 3186 C CA . ALA A 1 410 ? 14.872 -9.316 2.309 1.00 92.12 410 ALA A CA 1
ATOM 3187 C C . ALA A 1 410 ? 16.389 -9.360 2.059 1.00 92.12 410 ALA A C 1
ATOM 3189 O O . ALA A 1 410 ? 17.052 -10.347 2.383 1.00 92.12 410 ALA A O 1
ATOM 3190 N N . LEU A 1 411 ? 16.962 -8.275 1.529 1.00 94.06 411 LEU A N 1
ATOM 3191 C CA . LEU A 1 411 ? 18.392 -8.162 1.240 1.00 94.06 411 LEU A CA 1
ATOM 3192 C C . LEU A 1 411 ? 19.249 -8.316 2.502 1.00 94.06 411 LEU A C 1
ATOM 3194 O O . LEU A 1 411 ? 20.358 -8.845 2.406 1.00 94.06 411 LEU A O 1
ATOM 3198 N N . THR A 1 412 ? 18.759 -7.949 3.692 1.00 91.69 412 THR A N 1
ATOM 3199 C CA . THR A 1 412 ? 19.503 -8.214 4.938 1.00 91.69 412 THR A CA 1
ATOM 3200 C C . THR A 1 412 ? 19.703 -9.712 5.198 1.00 91.69 412 THR A C 1
ATOM 3202 O O . THR A 1 412 ? 20.771 -10.109 5.665 1.00 91.69 412 THR A O 1
ATOM 3205 N N . ALA A 1 413 ? 18.727 -10.548 4.831 1.00 89.38 413 ALA A N 1
ATOM 3206 C CA . ALA A 1 413 ? 18.756 -11.996 5.040 1.00 89.38 413 ALA A CA 1
ATOM 3207 C C . ALA A 1 413 ? 19.439 -12.776 3.897 1.00 89.38 413 ALA A C 1
ATOM 3209 O O . ALA A 1 413 ? 19.945 -13.879 4.114 1.00 89.38 413 ALA A O 1
ATOM 3210 N N . ILE A 1 414 ? 19.485 -12.215 2.685 1.00 90.62 414 ILE A N 1
ATOM 3211 C CA . ILE A 1 414 ? 20.096 -12.848 1.505 1.00 90.62 414 ILE A CA 1
ATOM 3212 C C . ILE A 1 414 ? 21.625 -12.822 1.605 1.00 90.62 414 ILE A C 1
ATOM 3214 O O . ILE A 1 414 ? 22.231 -11.784 1.873 1.00 90.62 414 ILE A O 1
ATOM 3218 N N . LYS A 1 415 ? 22.294 -13.948 1.341 1.00 88.62 415 LYS A N 1
ATOM 3219 C CA . LYS A 1 415 ? 23.765 -14.012 1.372 1.00 88.62 415 LYS A CA 1
ATOM 3220 C C . LYS A 1 415 ? 24.373 -13.413 0.099 1.00 88.62 415 LYS A C 1
ATOM 3222 O O . LYS A 1 415 ? 23.940 -13.732 -1.005 1.00 88.62 415 LYS A O 1
ATOM 3227 N N . GLY A 1 416 ? 25.393 -12.570 0.274 1.00 87.25 416 GLY A N 1
ATOM 3228 C CA . GLY A 1 416 ? 26.263 -12.116 -0.812 1.00 87.25 416 GLY A CA 1
ATOM 3229 C C . GLY A 1 416 ? 27.359 -13.148 -1.077 1.00 87.25 416 GLY A C 1
ATOM 3230 O O . GLY A 1 416 ? 28.007 -13.605 -0.137 1.00 87.25 416 GLY A O 1
ATOM 3231 N N . VAL A 1 417 ? 27.557 -13.522 -2.337 1.00 88.44 417 VAL A N 1
ATOM 3232 C CA . VAL A 1 417 ? 28.545 -14.513 -2.774 1.00 88.44 417 VAL A CA 1
ATOM 3233 C C . VAL A 1 417 ? 29.566 -13.831 -3.676 1.00 88.44 417 VAL A C 1
ATOM 3235 O O . VAL A 1 417 ? 29.203 -13.106 -4.600 1.00 88.44 417 VAL A O 1
ATOM 3238 N N . VAL A 1 418 ? 30.851 -14.049 -3.400 1.00 86.12 418 VAL A N 1
ATOM 3239 C CA . VAL A 1 418 ? 31.944 -13.566 -4.252 1.00 86.12 418 VAL A CA 1
ATOM 3240 C C . VAL A 1 418 ? 32.104 -14.534 -5.421 1.00 86.12 418 VAL A C 1
ATOM 3242 O O . VAL A 1 418 ? 32.342 -15.724 -5.210 1.00 86.12 418 VAL A O 1
ATOM 3245 N N . VAL A 1 419 ? 31.952 -14.036 -6.647 1.00 78.62 419 VAL A N 1
ATOM 3246 C CA . VAL A 1 419 ? 32.147 -14.82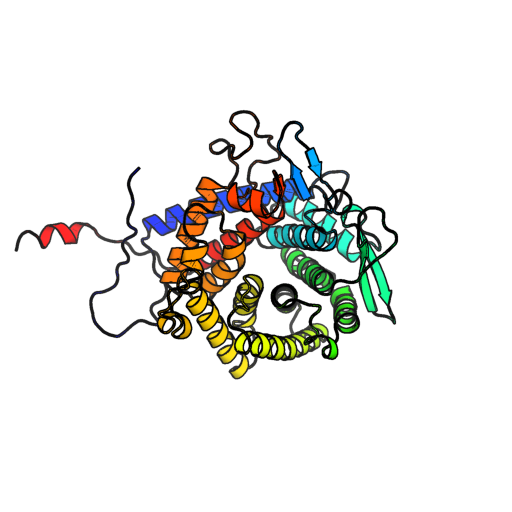3 -7.870 1.00 78.62 419 VAL A CA 1
ATOM 3247 C C . VAL A 1 419 ? 33.569 -14.568 -8.371 1.00 78.62 419 VAL A C 1
ATOM 3249 O O . VAL A 1 419 ? 33.862 -13.494 -8.885 1.00 78.62 419 VAL A O 1
ATOM 3252 N N . ASN A 1 420 ? 34.468 -15.542 -8.198 1.00 71.25 420 ASN A N 1
ATOM 3253 C CA . ASN A 1 420 ? 35.825 -15.461 -8.748 1.00 71.25 420 ASN A CA 1
ATOM 3254 C C . ASN A 1 420 ? 35.782 -15.733 -10.258 1.00 71.25 420 ASN A C 1
ATOM 3256 O O . ASN A 1 420 ? 35.680 -16.885 -10.683 1.00 71.25 420 ASN A O 1
ATOM 3260 N N . THR A 1 421 ? 35.881 -14.678 -11.063 1.00 62.22 421 THR A N 1
ATOM 3261 C CA . THR A 1 421 ? 35.907 -14.734 -12.535 1.00 62.22 421 THR A CA 1
ATOM 3262 C C . THR A 1 421 ? 37.186 -15.357 -13.109 1.00 62.22 421 THR A C 1
ATOM 3264 O O . THR A 1 421 ? 37.170 -15.827 -14.240 1.00 62.22 421 THR A O 1
ATOM 3267 N N . GLU A 1 422 ? 38.258 -15.485 -12.319 1.00 56.88 422 GLU A N 1
ATOM 3268 C CA . GLU A 1 422 ? 39.565 -16.026 -12.748 1.00 56.88 422 GLU A CA 1
ATOM 3269 C C . GLU A 1 422 ? 39.566 -17.518 -13.147 1.00 56.88 422 GLU A C 1
ATOM 3271 O O . GLU A 1 422 ? 40.589 -18.050 -13.579 1.00 56.88 422 GLU A O 1
ATOM 3276 N N . ARG A 1 423 ? 38.449 -18.239 -12.982 1.00 50.16 423 ARG A N 1
ATOM 3277 C CA . ARG A 1 423 ? 38.370 -19.678 -13.294 1.00 50.16 423 ARG A CA 1
ATOM 3278 C C . ARG A 1 423 ? 37.882 -20.003 -14.706 1.00 50.16 423 ARG A C 1
ATOM 3280 O O . ARG A 1 423 ? 38.009 -21.159 -15.097 1.00 50.16 423 ARG A O 1
ATOM 3287 N N . ILE A 1 424 ? 37.338 -19.033 -15.442 1.00 52.78 424 ILE A N 1
ATOM 3288 C CA . ILE A 1 424 ? 36.768 -19.274 -16.779 1.00 52.78 424 ILE A CA 1
ATOM 3289 C C . ILE A 1 424 ? 37.867 -19.269 -17.856 1.00 52.78 424 ILE A C 1
ATOM 3291 O O . ILE A 1 424 ? 37.835 -20.111 -18.748 1.00 52.78 424 ILE A O 1
ATOM 3295 N N . ASP A 1 425 ? 38.928 -18.479 -17.685 1.00 47.94 425 ASP A N 1
ATOM 3296 C CA . ASP A 1 425 ? 40.019 -18.386 -18.672 1.00 47.94 425 ASP A CA 1
ATOM 3297 C C . ASP A 1 425 ? 40.927 -19.631 -18.733 1.00 47.94 425 ASP A C 1
ATOM 3299 O O . ASP A 1 425 ? 41.724 -19.776 -19.651 1.00 47.94 425 ASP A O 1
ATOM 3303 N N . LYS A 1 426 ? 40.816 -20.569 -17.779 1.00 47.41 426 LYS A N 1
ATOM 3304 C CA . LYS A 1 426 ? 41.633 -21.803 -17.756 1.00 47.41 426 LYS A CA 1
ATOM 3305 C C . LYS A 1 426 ? 40.952 -23.033 -18.359 1.00 47.41 426 LYS A C 1
ATOM 3307 O O . LYS A 1 426 ? 41.566 -24.097 -18.378 1.00 47.41 426 LYS A O 1
ATOM 3312 N N . GLN A 1 427 ? 39.702 -22.922 -18.810 1.00 44.19 427 GLN A N 1
ATOM 3313 C CA . GLN A 1 427 ? 38.999 -24.022 -19.486 1.00 44.19 427 GLN A CA 1
ATOM 3314 C C . GLN A 1 427 ? 38.951 -23.887 -21.012 1.00 44.19 427 GLN A C 1
ATOM 3316 O O . GLN A 1 427 ? 38.551 -24.844 -21.661 1.00 44.19 427 GLN A O 1
ATOM 3321 N N . GLU A 1 428 ? 39.408 -22.768 -21.583 1.00 48.97 428 GLU A N 1
ATOM 3322 C CA . GLU A 1 428 ? 39.594 -22.621 -23.038 1.00 48.97 428 GLU A CA 1
ATOM 3323 C C . GLU 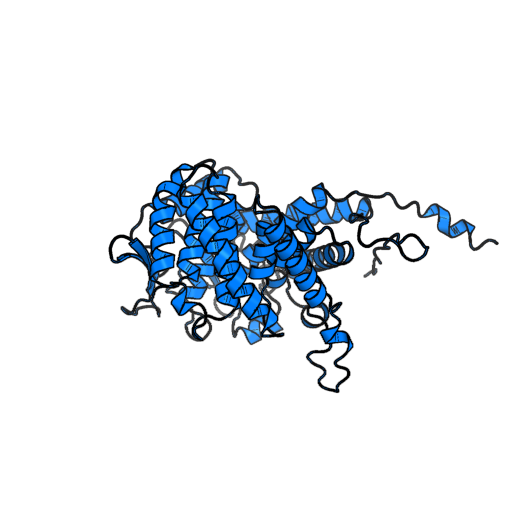A 1 428 ? 41.025 -22.970 -23.509 1.00 48.97 428 GLU A C 1
ATOM 3325 O O . GLU A 1 428 ? 41.316 -22.900 -24.699 1.00 48.97 428 GLU A O 1
ATOM 3330 N N . GLU A 1 429 ? 41.912 -23.401 -22.599 1.00 47.91 429 GLU A N 1
ATOM 3331 C CA . GLU A 1 429 ? 43.272 -23.893 -22.912 1.00 47.91 429 GLU A CA 1
ATOM 3332 C C . GLU A 1 429 ? 43.436 -25.429 -22.780 1.00 47.91 429 GLU A C 1
ATOM 3334 O O . GLU A 1 429 ? 44.559 -25.935 -22.705 1.00 47.91 429 GLU A O 1
ATOM 3339 N N . LEU A 1 430 ? 42.338 -26.193 -22.778 1.00 39.84 430 LEU A N 1
ATOM 3340 C CA . LEU A 1 430 ? 42.327 -27.663 -22.887 1.00 39.84 430 LEU A CA 1
ATOM 3341 C C . LEU A 1 430 ? 41.392 -28.095 -24.014 1.00 39.84 430 LEU A C 1
ATOM 3343 O O . LEU A 1 430 ? 41.727 -29.105 -24.676 1.00 39.84 430 LEU A O 1
#